Protein AF-A0A8K0GH32-F1 (afdb_monomer_lite)

Organism: Ignelater luminosus (NCBI:txid2038154)

Sequence (516 aa):
MEFSNKLLMSLKQDIKVLNSVIKEILEKLTCVEFNSWLYPTKTCKESLEVNLLENKPKETRYLDYLELIVDRLYLIINLVSDYMGKFPNIPKQEEHRNIVRPNNLSLGATTSLFWKRVMHLNESLTLNQELSQKKNLQEDIYNITQCGCMNRLTTAIVKDLNNFINLLKDAEDKSKEDDLKIESLNAKYSDSLEIIKNAKSSLKKMQKRSASVKFKNKNLLKSIKNQIEINKENELNLVKERSKIVILEKSIQENVTTVALLSTDNEKLHEDITETLRENVNISSERDLWKSRFSEIYLENRNLNSKIEEMNIEMQSLRTVGATCKELADKLEQYNVEVLQRSKNYENNLKNLTVDRHMRDGNGTPLAECIRKALHVLFAMGKGTRQGSIMFLILDNINSIMQETGVNNCKNYMKISDYGDFFPLSSIEETIYMLLVYVVPHQLDTINLITKAQADSKFLKNEDKDTFQITGDPVADMRRQVEINKLDIERLEKNNVDLMKTIHRVQEQRFIKKFL

Structure (mmCIF, N/CA/C/O backbone):
data_AF-A0A8K0GH32-F1
#
_entry.id   AF-A0A8K0GH32-F1
#
loop_
_atom_site.group_PDB
_atom_site.id
_atom_site.type_symbol
_atom_site.label_atom_id
_atom_site.label_alt_id
_atom_site.label_comp_id
_atom_site.label_asym_id
_atom_site.label_entity_id
_atom_site.label_seq_id
_atom_site.pdbx_PDB_ins_code
_atom_site.Cartn_x
_atom_site.Cartn_y
_atom_site.Cartn_z
_atom_site.occupancy
_atom_site.B_iso_or_equiv
_atom_site.auth_seq_id
_atom_site.auth_comp_id
_atom_site.auth_asym_id
_atom_site.auth_atom_id
_atom_site.pdbx_PDB_model_num
ATOM 1 N N . MET A 1 1 ? -19.772 35.163 22.439 1.00 56.66 1 MET A N 1
ATOM 2 C CA . MET A 1 1 ? -19.028 34.556 23.573 1.00 56.66 1 MET A CA 1
ATOM 3 C C . MET A 1 1 ? -19.493 35.045 24.945 1.00 56.66 1 MET A C 1
ATOM 5 O O . MET A 1 1 ? -19.588 34.225 25.848 1.00 56.66 1 MET A O 1
ATOM 9 N N . GLU A 1 2 ? -19.824 36.326 25.132 1.00 60.94 2 GLU A N 1
ATOM 10 C CA . GLU A 1 2 ? -20.184 36.873 26.456 1.00 60.94 2 GLU A CA 1
ATOM 11 C C . GLU A 1 2 ? -21.462 36.264 27.077 1.00 60.94 2 GLU A C 1
ATOM 13 O O . GLU A 1 2 ? -21.495 35.965 28.270 1.00 60.94 2 GLU A O 1
ATOM 18 N N . PHE A 1 3 ? -22.485 35.984 26.260 1.00 65.69 3 PHE A N 1
ATOM 19 C CA . PHE A 1 3 ? -23.737 35.353 26.705 1.00 65.69 3 PHE A CA 1
ATOM 20 C C . PHE A 1 3 ? -23.529 33.935 27.270 1.00 65.69 3 PHE A C 1
ATOM 22 O O . PHE A 1 3 ? -24.067 33.593 28.322 1.00 65.69 3 PHE A O 1
ATOM 29 N N . SER A 1 4 ? -22.672 33.134 26.624 1.00 71.88 4 SER A N 1
ATOM 30 C CA . SER A 1 4 ? -22.350 31.769 27.064 1.00 71.88 4 SER A CA 1
ATOM 31 C C . SER A 1 4 ? -21.665 31.747 28.434 1.00 71.88 4 SER A C 1
ATOM 33 O O . SER A 1 4 ? -21.914 30.837 29.220 1.00 71.88 4 SER A O 1
ATOM 35 N N . ASN A 1 5 ? -20.845 32.754 28.752 1.00 79.56 5 ASN A N 1
ATOM 36 C CA . ASN A 1 5 ? -20.189 32.849 30.056 1.00 79.56 5 ASN A CA 1
ATOM 37 C C . ASN A 1 5 ? -21.172 33.246 31.170 1.00 79.56 5 ASN A C 1
ATOM 39 O O . ASN A 1 5 ? -21.120 32.658 32.248 1.00 79.56 5 ASN A O 1
ATOM 43 N N . LYS A 1 6 ? -22.091 34.192 30.916 1.00 84.00 6 LYS A N 1
ATOM 44 C CA . LYS A 1 6 ? -23.123 34.597 31.894 1.00 84.00 6 LYS A CA 1
ATOM 45 C C . LYS A 1 6 ? -24.044 33.427 32.250 1.00 84.00 6 LYS A C 1
ATOM 47 O O . LYS A 1 6 ? -24.311 33.187 33.425 1.00 84.00 6 LYS A O 1
ATOM 52 N N . LEU A 1 7 ? -24.452 32.650 31.246 1.00 84.44 7 LEU A N 1
ATOM 53 C CA . LEU A 1 7 ? -25.277 31.461 31.440 1.00 84.44 7 LEU A CA 1
ATOM 54 C C . LEU A 1 7 ? -24.554 30.374 32.254 1.00 84.44 7 LEU A C 1
ATOM 56 O O . LEU A 1 7 ? -25.115 29.863 33.219 1.00 84.44 7 LEU A O 1
ATOM 60 N N . LEU A 1 8 ? -23.292 30.067 31.932 1.00 86.69 8 LEU A N 1
ATOM 61 C CA . LEU A 1 8 ? -22.490 29.098 32.693 1.00 86.69 8 LEU A CA 1
ATOM 62 C C . LEU A 1 8 ? -22.298 29.516 34.158 1.00 86.69 8 LEU A C 1
ATOM 64 O O . LEU A 1 8 ? -22.371 28.673 35.051 1.00 86.69 8 LEU A O 1
ATOM 68 N N . MET A 1 9 ? -22.083 30.809 34.420 1.00 85.56 9 MET A N 1
ATOM 69 C CA . MET A 1 9 ? -21.999 31.331 35.787 1.00 85.56 9 MET A CA 1
ATOM 70 C C . MET A 1 9 ? -23.328 31.187 36.537 1.00 85.56 9 MET A C 1
ATOM 72 O O . MET A 1 9 ? -23.321 30.786 37.700 1.00 85.56 9 MET A O 1
ATOM 76 N N . SER A 1 10 ? -24.458 31.435 35.866 1.00 88.69 10 SER A N 1
ATOM 77 C CA . SER A 1 10 ? -25.790 31.213 36.440 1.00 88.69 10 SER A CA 1
ATOM 78 C C . SER A 1 10 ? -26.012 29.745 36.812 1.00 88.69 10 SER A C 1
ATOM 80 O O . SER A 1 10 ? -26.454 29.462 37.922 1.00 88.69 10 SER A O 1
ATOM 82 N N . LEU A 1 11 ? -25.654 28.799 35.935 1.00 90.94 11 LEU A N 1
ATOM 83 C CA . LEU A 1 11 ? -25.811 27.367 36.220 1.00 90.94 11 LEU A CA 1
ATOM 84 C C . LEU A 1 11 ? -24.912 26.899 37.371 1.00 90.94 11 LEU A C 1
ATOM 86 O O . LEU A 1 11 ? -25.359 26.152 38.239 1.00 90.94 11 LEU A O 1
ATOM 90 N N . LYS A 1 12 ? -23.657 27.366 37.420 1.00 90.25 12 LYS A N 1
ATOM 91 C CA . LYS A 1 12 ? -22.745 27.088 38.544 1.00 90.25 12 LYS A CA 1
ATOM 92 C C . LYS A 1 12 ? -23.326 27.571 39.872 1.00 90.25 12 LYS A C 1
ATOM 94 O O . LYS A 1 12 ? -23.246 26.858 40.873 1.00 90.25 12 LYS A O 1
ATOM 99 N N . GLN A 1 13 ? -23.906 28.770 39.874 1.00 91.88 13 GLN A N 1
ATOM 100 C CA . GLN A 1 13 ? -24.551 29.325 41.055 1.00 91.88 13 GLN A CA 1
ATOM 101 C C . GLN A 1 13 ? -25.768 28.489 41.467 1.00 91.88 13 GLN A C 1
ATOM 103 O O . GLN A 1 13 ? -25.901 28.169 42.647 1.00 91.88 13 GLN A O 1
ATOM 108 N N . ASP A 1 14 ? -26.607 28.074 40.515 1.00 93.38 14 ASP A N 1
ATOM 109 C CA . ASP A 1 14 ? -27.759 27.214 40.798 1.00 93.38 14 ASP A CA 1
ATOM 110 C C . ASP A 1 14 ? -27.329 25.869 41.394 1.00 93.38 14 ASP A C 1
ATOM 112 O O . ASP A 1 14 ? -27.867 25.467 42.421 1.00 93.38 14 ASP A O 1
ATOM 116 N N . ILE A 1 15 ? -26.294 25.219 40.856 1.00 93.88 15 ILE A N 1
ATOM 117 C CA . ILE A 1 15 ? -25.760 23.963 41.415 1.00 93.88 15 ILE A CA 1
ATOM 118 C C . ILE A 1 15 ? -25.255 24.151 42.844 1.00 93.88 15 ILE A C 1
ATOM 120 O O . ILE A 1 15 ? -25.510 23.305 43.700 1.00 93.88 15 ILE A O 1
ATOM 124 N N . LYS A 1 16 ? -24.567 25.262 43.134 1.00 92.81 16 LYS A N 1
ATOM 125 C CA . LYS A 1 16 ? -24.100 25.567 44.493 1.00 92.81 16 LYS A CA 1
ATOM 126 C C . LYS A 1 16 ? -25.272 25.677 45.471 1.00 92.81 16 LYS A C 1
ATOM 128 O O . LYS A 1 16 ? -25.193 25.134 46.572 1.00 92.81 16 LYS A O 1
ATOM 133 N N . VAL A 1 17 ? -26.354 26.344 45.064 1.00 93.94 17 VAL A N 1
ATOM 134 C CA . VAL A 1 17 ? -27.565 26.481 45.886 1.00 93.94 17 VAL A CA 1
ATOM 135 C C . VAL A 1 17 ? -28.270 25.134 46.054 1.00 93.94 17 VAL A C 1
ATOM 137 O O . VAL A 1 17 ? -28.600 24.771 47.179 1.00 93.94 17 VAL A O 1
ATOM 140 N N . LEU A 1 18 ? -28.437 24.358 44.980 1.00 95.06 18 LEU A N 1
ATOM 141 C CA . LEU A 1 18 ? -29.042 23.022 45.036 1.00 95.06 18 LEU A CA 1
ATOM 142 C C . LEU A 1 18 ? -28.259 22.089 45.970 1.00 95.06 18 LEU A C 1
ATOM 144 O O . LEU A 1 18 ? -28.851 21.426 46.816 1.00 95.06 18 LEU A O 1
ATOM 148 N N . ASN A 1 19 ? -26.926 22.093 45.889 1.00 94.12 19 ASN A N 1
ATOM 149 C CA . ASN A 1 19 ? -26.075 21.315 46.789 1.00 94.12 19 ASN A CA 1
ATOM 150 C C . ASN A 1 19 ? -26.224 21.757 48.260 1.00 94.12 19 ASN A C 1
ATOM 152 O O . ASN A 1 19 ? -26.166 20.906 49.144 1.00 94.12 19 ASN A O 1
ATOM 156 N N . SER A 1 20 ? -26.417 23.055 48.534 1.00 94.38 20 SER A N 1
ATOM 157 C CA . SER A 1 20 ? -26.701 23.558 49.892 1.00 94.38 20 SER A CA 1
ATOM 158 C C . SER A 1 20 ? -28.029 23.018 50.416 1.00 94.38 20 SER A C 1
ATOM 160 O O . SER A 1 20 ? -28.076 22.483 51.517 1.00 94.38 20 SER A O 1
ATOM 162 N N . VAL A 1 21 ? -29.083 23.079 49.596 1.00 94.88 21 VAL A N 1
ATOM 163 C CA . VAL A 1 21 ? -30.410 22.557 49.952 1.00 94.88 21 VAL A CA 1
ATOM 164 C C . VAL A 1 21 ? -30.347 21.055 50.237 1.00 94.88 21 VAL A C 1
ATOM 166 O O . VAL A 1 21 ? -30.876 20.604 51.244 1.00 94.88 21 VAL A O 1
ATOM 169 N N . ILE A 1 22 ? -29.644 20.273 49.410 1.00 94.12 22 ILE A N 1
ATOM 170 C CA . ILE A 1 22 ? -29.469 18.829 49.646 1.00 94.12 22 ILE A CA 1
ATOM 171 C C . ILE A 1 22 ? -28.790 18.565 50.992 1.00 94.12 22 ILE A C 1
ATOM 173 O O . ILE A 1 22 ? -29.235 17.687 51.729 1.00 94.12 22 ILE A O 1
ATOM 177 N N . LYS A 1 23 ? -27.738 19.322 51.335 1.00 92.62 23 LYS A N 1
ATOM 178 C CA . LYS A 1 23 ? -27.059 19.193 52.634 1.00 92.62 23 LYS A CA 1
ATOM 179 C C . LYS A 1 23 ? -28.010 19.479 53.794 1.00 92.62 23 LYS A C 1
ATOM 181 O O . LYS A 1 23 ? -28.087 18.663 54.705 1.00 92.62 23 LYS A O 1
ATOM 186 N N . GLU A 1 24 ? -28.777 20.563 53.712 1.00 93.62 24 GLU A N 1
ATOM 187 C CA . GLU A 1 24 ? -29.775 20.916 54.729 1.00 93.62 24 GLU A CA 1
ATOM 188 C C . GLU A 1 24 ? -30.833 19.813 54.906 1.00 93.62 24 GLU A C 1
ATOM 190 O O . GLU A 1 24 ? -31.186 19.480 56.036 1.00 93.62 24 GLU A O 1
ATOM 195 N N . ILE A 1 25 ? -31.320 19.203 53.816 1.00 92.94 25 ILE A N 1
ATOM 196 C CA . ILE A 1 25 ? -32.289 18.099 53.913 1.00 92.94 25 ILE A CA 1
ATOM 197 C C . ILE A 1 25 ? -31.644 16.861 54.553 1.00 92.94 25 ILE A C 1
ATOM 199 O O . ILE A 1 25 ? -32.228 16.246 55.446 1.00 92.94 25 ILE A O 1
ATOM 203 N N . LEU A 1 26 ? -30.425 16.505 54.135 1.00 90.75 26 LEU A N 1
ATOM 204 C CA . LEU A 1 26 ? -29.689 15.357 54.673 1.00 90.75 26 LEU A CA 1
ATOM 205 C C . LEU A 1 26 ? -29.355 15.511 56.163 1.00 90.75 26 LEU A C 1
ATOM 207 O O . LEU A 1 26 ? -29.334 14.517 56.879 1.00 90.75 26 LEU A O 1
ATOM 211 N N . GLU A 1 27 ? -29.131 16.730 56.657 1.00 90.62 27 GLU A N 1
ATOM 212 C CA . GLU A 1 27 ? -28.963 16.994 58.095 1.00 90.62 27 GLU A CA 1
ATOM 213 C C . GLU A 1 27 ? -30.232 16.676 58.901 1.00 90.62 27 GLU A C 1
ATOM 215 O O . GLU A 1 27 ? -30.149 16.295 60.068 1.00 90.62 27 GLU A O 1
ATOM 220 N N . LYS A 1 28 ? -31.415 16.787 58.282 1.00 89.88 28 LYS A N 1
ATOM 221 C CA . LYS A 1 28 ? -32.708 16.444 58.900 1.00 89.88 28 LYS A CA 1
ATOM 222 C C . LYS A 1 28 ? -33.105 14.975 58.703 1.00 89.88 28 LYS A C 1
ATOM 224 O O . LYS A 1 28 ? -33.989 14.466 59.400 1.00 89.88 28 LYS A O 1
ATOM 229 N N . LEU A 1 29 ? -32.469 14.281 57.763 1.00 88.31 29 LEU A N 1
ATOM 230 C CA . LEU A 1 29 ? -32.700 12.874 57.454 1.00 88.31 29 LEU A CA 1
ATOM 231 C C . LEU A 1 29 ? -31.532 12.015 57.953 1.00 88.31 29 LEU A C 1
ATOM 233 O O . LEU A 1 29 ? -30.559 11.765 57.246 1.00 88.31 29 LEU A O 1
ATOM 237 N N . THR A 1 30 ? -31.639 11.504 59.179 1.00 71.94 30 THR A N 1
ATOM 238 C CA . THR A 1 30 ? -30.711 10.487 59.683 1.00 71.94 30 THR A CA 1
ATOM 239 C C . THR A 1 30 ? -30.934 9.177 58.918 1.00 71.94 30 THR A C 1
ATOM 241 O O . THR A 1 30 ? -32.001 8.583 59.044 1.00 71.94 30 THR A O 1
ATOM 244 N N . CYS A 1 31 ? -29.930 8.734 58.152 1.00 66.88 31 CYS A N 1
ATOM 245 C CA . CYS A 1 31 ? -29.857 7.421 57.480 1.00 66.88 31 CYS A CA 1
ATOM 246 C C . CYS A 1 31 ? -30.610 7.250 56.146 1.00 66.88 31 CYS A C 1
ATOM 248 O O . CYS A 1 31 ? -31.191 6.193 55.914 1.00 66.88 31 CYS A O 1
ATOM 250 N N . VAL A 1 32 ? -30.559 8.232 55.240 1.00 74.75 32 VAL A N 1
ATOM 251 C CA . VAL A 1 32 ? -31.085 8.052 53.874 1.00 74.75 32 VAL A CA 1
ATOM 252 C C . VAL A 1 32 ? -29.953 7.952 52.850 1.00 74.75 32 VAL A C 1
ATOM 254 O O . VAL A 1 32 ? -29.159 8.882 52.685 1.00 74.75 32 VAL A O 1
ATOM 257 N N . GLU A 1 33 ? -29.886 6.816 52.156 1.00 75.19 33 GLU A N 1
ATOM 258 C CA . GLU A 1 33 ? -28.952 6.559 51.059 1.00 75.19 33 GLU A CA 1
ATOM 259 C C . GLU A 1 33 ? -29.691 6.635 49.720 1.00 75.19 33 GLU A C 1
ATOM 261 O O . GLU A 1 33 ? -30.272 5.661 49.248 1.00 75.19 33 GLU A O 1
ATOM 266 N N . PHE A 1 34 ? -29.666 7.812 49.094 1.00 78.38 34 PHE A N 1
ATOM 267 C CA . PHE A 1 34 ? -30.071 7.956 47.698 1.00 78.38 34 PHE A CA 1
ATOM 268 C C . PHE A 1 34 ? -28.857 7.904 46.779 1.00 78.38 34 PHE A C 1
ATOM 270 O O . PHE A 1 34 ? -27.850 8.575 47.021 1.00 78.38 34 PHE A O 1
ATOM 277 N N . ASN A 1 35 ? -28.990 7.149 45.692 1.00 80.75 35 ASN A N 1
ATOM 278 C CA . ASN A 1 35 ? -28.010 7.132 44.618 1.00 80.75 35 ASN A CA 1
ATOM 279 C C . ASN A 1 35 ? -28.368 8.208 43.590 1.00 80.75 35 ASN A C 1
ATOM 281 O O . ASN A 1 35 ? -29.520 8.333 43.171 1.00 80.75 35 ASN A O 1
ATOM 285 N N . SER A 1 36 ? -27.364 8.977 43.176 1.00 81.06 36 SER A N 1
ATOM 286 C CA . SER A 1 36 ? -27.472 9.875 42.024 1.00 81.06 36 SER A CA 1
ATOM 287 C C . SER A 1 36 ? -27.705 9.041 40.761 1.00 81.06 36 SER A C 1
ATOM 289 O O . SER A 1 36 ? -27.054 8.015 40.577 1.00 81.06 36 SER A O 1
ATOM 291 N N . TRP A 1 37 ? -28.606 9.460 39.869 1.00 85.69 37 TRP A N 1
ATOM 292 C CA . TRP A 1 37 ? -28.798 8.743 38.599 1.00 85.69 37 TRP A CA 1
ATOM 293 C C . TRP A 1 37 ? -27.611 8.975 37.656 1.00 85.69 37 TRP A C 1
ATOM 295 O O . TRP A 1 37 ? -27.238 8.083 36.896 1.00 85.69 37 TRP A O 1
ATOM 305 N N . LEU A 1 38 ? -26.977 10.148 37.762 1.00 87.44 38 LEU A N 1
ATOM 306 C CA . LEU A 1 38 ? -25.768 10.496 37.020 1.00 87.44 38 LEU A CA 1
ATOM 307 C C . LEU A 1 38 ? -24.516 9.792 37.582 1.00 87.44 38 LEU A C 1
ATOM 309 O O . LEU A 1 38 ? -23.601 9.451 36.834 1.00 87.44 38 LEU A O 1
ATOM 313 N N . TYR A 1 39 ? -24.482 9.538 38.894 1.00 86.69 39 TYR A N 1
ATOM 314 C CA . TYR A 1 39 ? -23.400 8.836 39.593 1.00 86.69 39 TYR A CA 1
ATOM 315 C C . TYR A 1 39 ? -23.947 7.686 40.459 1.00 86.69 39 TYR A C 1
ATOM 317 O O . TYR A 1 39 ? -23.899 7.768 41.687 1.00 86.69 39 TYR A O 1
ATOM 325 N N . PRO A 1 40 ? -24.417 6.581 39.848 1.00 83.81 40 PRO A N 1
ATOM 326 C CA . PRO A 1 40 ? -25.148 5.517 40.548 1.00 83.81 40 PRO A CA 1
ATOM 327 C C . PRO A 1 40 ? -24.307 4.746 41.567 1.00 83.81 40 PRO A C 1
ATOM 329 O O . PRO A 1 40 ? -24.851 4.054 42.421 1.00 83.81 40 PRO A O 1
ATOM 332 N N . THR A 1 41 ? -22.981 4.850 41.480 1.00 83.50 41 THR A N 1
ATOM 333 C CA . THR A 1 41 ? -22.043 4.202 42.402 1.00 83.50 41 THR A CA 1
ATOM 334 C C . THR A 1 41 ? -21.629 5.092 43.571 1.00 83.50 41 THR A C 1
ATOM 336 O O . THR A 1 41 ? -20.808 4.656 44.370 1.00 83.50 41 THR A O 1
ATOM 339 N N . LYS A 1 42 ? -22.095 6.346 43.626 1.00 81.44 42 LYS A N 1
ATOM 340 C CA . LYS A 1 42 ? -21.736 7.305 44.674 1.00 81.44 42 LYS A CA 1
ATOM 341 C C . LYS A 1 42 ? -22.922 7.534 45.591 1.00 81.44 42 LYS A C 1
ATOM 343 O O . LYS A 1 42 ? -24.039 7.745 45.115 1.00 81.44 42 LYS A O 1
ATOM 348 N N . THR A 1 43 ? -22.661 7.571 46.893 1.00 81.12 43 THR A N 1
ATOM 349 C CA . THR A 1 43 ? -23.681 7.989 47.861 1.00 81.12 43 THR A CA 1
ATOM 350 C C . THR A 1 43 ? -24.078 9.447 47.613 1.00 81.12 43 THR A C 1
ATOM 352 O O . THR A 1 43 ? -23.303 10.227 47.052 1.00 81.12 43 THR A O 1
ATOM 355 N N . CYS A 1 44 ? -25.274 9.860 48.047 1.00 79.25 44 CYS A N 1
ATOM 356 C CA . CYS A 1 44 ? -25.726 11.249 47.897 1.00 79.25 44 CYS A CA 1
ATOM 357 C C . CYS A 1 44 ? -24.667 12.257 48.392 1.00 79.25 44 CYS A C 1
ATOM 359 O O . CYS A 1 44 ? -24.363 13.219 47.687 1.00 79.25 44 CYS A O 1
ATOM 361 N N . LYS A 1 45 ? -24.007 11.981 49.529 1.00 83.12 45 LYS A N 1
ATOM 362 C CA . LYS A 1 45 ? -22.920 12.816 50.073 1.00 83.12 45 LYS A CA 1
ATOM 363 C C . LYS A 1 45 ? -21.697 12.875 49.150 1.00 83.12 45 LYS A C 1
ATOM 365 O O . LYS A 1 45 ? -21.250 13.969 48.823 1.00 83.12 45 LYS A O 1
ATOM 370 N N . GLU A 1 46 ? -21.214 11.732 48.666 1.00 82.88 46 GLU A N 1
ATOM 371 C CA . GLU A 1 46 ? -20.094 11.659 47.711 1.00 82.88 46 GLU A CA 1
ATOM 372 C C . GLU A 1 46 ? -20.423 12.324 46.369 1.00 82.88 46 GLU A C 1
ATOM 374 O O . GLU A 1 46 ? -19.550 12.876 45.696 1.00 82.88 46 GLU A O 1
ATOM 379 N N . SER A 1 47 ? -21.693 12.281 45.956 1.00 82.81 47 SER A N 1
ATOM 380 C CA . SER A 1 47 ? -22.139 12.892 44.707 1.00 82.81 47 SER A CA 1
ATOM 381 C C . SER A 1 47 ? -22.002 14.418 44.750 1.00 82.81 47 SER A C 1
ATOM 383 O O . SER A 1 47 ? -21.651 15.012 43.730 1.00 82.81 47 SER A O 1
ATOM 385 N N . LEU A 1 48 ? -22.198 15.052 45.916 1.00 84.12 48 LEU A N 1
ATOM 386 C CA . LEU A 1 48 ? -22.086 16.506 46.112 1.00 84.12 48 LEU A CA 1
ATOM 387 C C . LEU A 1 48 ? -20.649 17.025 45.967 1.00 84.12 48 LEU A C 1
ATOM 389 O O . LEU A 1 48 ? -20.462 18.203 45.667 1.00 84.12 48 LEU A O 1
ATOM 393 N N . GLU A 1 49 ? -19.653 16.158 46.152 1.00 80.38 49 GLU A N 1
ATOM 394 C CA . GLU A 1 49 ? -18.222 16.481 46.057 1.00 80.38 49 GLU A CA 1
ATOM 395 C C . GLU A 1 49 ? -17.671 16.361 44.628 1.00 80.38 49 GLU A C 1
ATOM 397 O O . GLU A 1 49 ? -16.494 16.625 44.376 1.00 80.38 49 GLU A O 1
ATOM 402 N N . VAL A 1 50 ? -18.506 15.968 43.660 1.00 77.31 50 VAL A N 1
ATOM 403 C CA . VAL A 1 50 ? -18.069 15.817 42.272 1.00 77.31 50 VAL A CA 1
ATOM 404 C C . VAL A 1 50 ? -17.819 17.178 41.632 1.00 77.31 50 VAL A C 1
ATOM 406 O O . VAL A 1 50 ? -18.737 17.863 41.180 1.00 77.31 50 VAL A O 1
ATOM 409 N N . ASN A 1 51 ? -16.541 17.538 41.534 1.00 74.44 51 ASN A N 1
ATOM 410 C CA . ASN A 1 51 ? -16.088 18.636 40.694 1.00 74.44 51 ASN A CA 1
ATOM 411 C C . ASN A 1 51 ? -16.190 18.214 39.223 1.00 74.44 51 ASN A C 1
ATOM 413 O O . ASN A 1 51 ? -15.484 17.308 38.775 1.00 74.44 51 ASN A O 1
ATOM 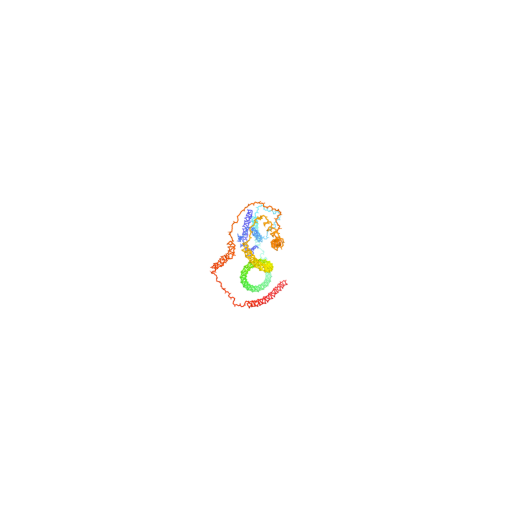417 N N . LEU A 1 52 ? -17.069 18.871 38.460 1.00 72.19 52 LEU A N 1
ATOM 418 C CA . LEU A 1 52 ? -17.095 18.725 37.005 1.00 72.19 52 LEU A CA 1
ATOM 419 C C . LEU A 1 52 ? -15.724 19.146 36.453 1.00 72.19 52 LEU A C 1
ATOM 421 O O . LEU A 1 52 ? -15.282 20.271 36.680 1.00 72.19 52 LEU A O 1
ATOM 425 N N . LEU A 1 53 ? -15.048 18.222 35.764 1.00 63.91 53 LEU A N 1
ATOM 426 C CA . LEU A 1 53 ? -13.686 18.393 35.255 1.00 63.91 53 LEU A CA 1
ATOM 427 C C . LEU A 1 53 ? -13.569 19.674 34.416 1.00 63.91 53 LEU A C 1
ATOM 429 O O . LEU A 1 53 ? -14.120 19.772 33.318 1.00 63.91 53 LEU A O 1
ATOM 433 N N . GLU A 1 54 ? -12.771 20.629 34.896 1.00 64.94 54 GLU A N 1
ATOM 434 C CA . GLU A 1 54 ? -12.511 21.907 34.220 1.00 64.94 54 GLU A CA 1
ATOM 435 C C . GLU A 1 54 ? -11.709 21.761 32.913 1.00 64.94 54 GLU A C 1
ATOM 437 O O . GLU A 1 54 ? -11.434 22.758 32.247 1.00 64.94 54 GLU A O 1
ATOM 442 N N . ASN A 1 55 ? -11.381 20.530 32.509 1.00 64.81 55 ASN A N 1
ATOM 443 C CA . ASN A 1 55 ? -10.542 20.211 31.353 1.00 64.81 55 ASN A CA 1
ATOM 444 C C . ASN A 1 55 ? -11.326 19.964 30.050 1.00 64.81 55 ASN A C 1
ATOM 446 O O . ASN A 1 55 ? -10.714 19.847 28.992 1.00 64.81 55 ASN A O 1
ATOM 450 N N . LYS A 1 56 ? -12.666 19.891 30.080 1.00 75.62 56 LYS A N 1
ATOM 451 C CA . LYS A 1 56 ? -13.475 19.707 28.856 1.00 75.62 56 LYS A CA 1
ATOM 452 C C . LYS A 1 56 ? -13.608 21.006 28.034 1.00 75.62 56 LYS A C 1
ATOM 454 O O . LYS A 1 56 ? -13.580 22.091 28.626 1.00 75.62 56 LYS A O 1
ATOM 459 N N . PRO A 1 57 ? -13.807 20.947 26.703 1.00 75.81 57 PRO A N 1
ATOM 460 C CA . PRO A 1 57 ? -14.076 22.125 25.867 1.00 75.81 57 PRO A CA 1
ATOM 461 C C . PRO A 1 57 ? -15.257 22.951 26.401 1.00 75.81 57 PRO A C 1
ATOM 463 O O . PRO A 1 57 ? -16.231 22.386 26.890 1.00 75.81 57 PRO A O 1
ATOM 466 N N . LYS A 1 58 ? -15.196 24.291 26.328 1.00 69.81 58 LYS A N 1
ATOM 467 C CA . LYS A 1 58 ? -16.237 25.183 26.895 1.00 69.81 58 LYS A CA 1
ATOM 468 C C . LYS A 1 58 ? -17.645 24.890 26.357 1.00 69.81 58 LYS A C 1
ATOM 470 O O . LYS A 1 58 ? -18.610 25.035 27.099 1.00 69.81 58 LYS A O 1
ATOM 475 N N . GLU A 1 59 ? -17.738 24.451 25.106 1.00 70.00 59 GLU A N 1
ATOM 476 C CA . GLU A 1 59 ? -18.991 24.187 24.388 1.00 70.00 59 GLU A CA 1
ATOM 477 C C . GLU A 1 59 ? -19.752 22.973 24.939 1.00 70.00 59 GLU A C 1
ATOM 479 O O . GLU A 1 59 ? -20.977 22.997 25.000 1.00 70.00 59 GLU A O 1
ATOM 484 N N . THR A 1 60 ? -19.051 21.953 25.446 1.00 73.94 60 THR A N 1
ATOM 485 C CA . THR A 1 60 ? -19.688 20.757 26.024 1.00 73.94 60 THR A CA 1
ATOM 486 C C . THR A 1 60 ? -20.028 20.916 27.508 1.00 73.94 60 THR A C 1
ATOM 488 O O . THR A 1 60 ? -20.785 20.121 28.053 1.00 73.94 60 THR A O 1
ATOM 491 N N . ARG A 1 61 ? -19.500 21.950 28.183 1.00 80.31 61 ARG A N 1
ATOM 492 C CA . ARG A 1 61 ? -19.706 22.147 29.633 1.00 80.31 61 ARG A CA 1
ATOM 493 C C . ARG A 1 61 ? -21.145 22.502 29.991 1.00 80.31 61 ARG A C 1
ATOM 495 O O . ARG A 1 61 ? -21.585 22.179 31.085 1.00 80.31 61 ARG A O 1
ATOM 502 N N . TYR A 1 62 ? -21.865 23.192 29.107 1.00 85.56 62 TYR A N 1
ATOM 503 C CA . TYR A 1 62 ? -23.239 23.617 29.385 1.00 85.56 62 TYR A CA 1
ATOM 504 C C . TYR A 1 62 ? -24.180 22.421 29.579 1.00 85.56 62 TYR A C 1
ATOM 506 O O . TYR A 1 62 ? -24.955 22.410 30.534 1.00 85.56 62 TYR A O 1
ATOM 514 N N . LEU A 1 63 ? -24.058 21.405 28.717 1.00 88.38 63 LEU A N 1
ATOM 515 C CA . LEU A 1 63 ? -24.835 20.170 28.814 1.00 88.38 63 LEU A CA 1
ATOM 516 C C . LEU A 1 63 ? -24.539 19.441 30.133 1.00 88.38 63 LEU A C 1
ATOM 518 O O . LEU A 1 63 ? -25.467 19.139 30.874 1.00 88.38 63 LEU A O 1
ATOM 522 N N . ASP A 1 64 ? -23.254 19.283 30.476 1.00 88.75 64 ASP A N 1
ATOM 523 C CA . ASP A 1 64 ? -22.823 18.646 31.729 1.00 88.75 64 ASP A CA 1
ATOM 524 C C . ASP A 1 64 ? -23.420 19.355 32.970 1.00 88.75 64 ASP A C 1
ATOM 526 O O . ASP A 1 64 ? -23.832 18.710 33.935 1.00 88.75 64 ASP A O 1
ATOM 530 N N . TYR A 1 65 ? -23.489 20.695 32.964 1.00 90.75 65 TYR A N 1
ATOM 531 C CA . TYR A 1 65 ? -24.103 21.460 34.056 1.00 90.75 65 TYR A CA 1
ATOM 532 C C . TYR A 1 65 ? -25.627 21.293 34.116 1.00 90.75 65 TYR A C 1
ATOM 534 O O . TYR A 1 65 ? -26.177 21.221 35.215 1.00 90.75 65 TYR A O 1
ATOM 542 N N . LEU A 1 66 ? -26.316 21.230 32.973 1.00 91.69 66 LEU A N 1
ATOM 543 C CA . LEU A 1 66 ? -27.759 20.977 32.938 1.00 91.69 66 LEU A CA 1
ATOM 544 C C . LEU A 1 66 ? -28.105 19.573 33.437 1.00 91.69 66 LEU A C 1
ATOM 546 O O . LEU A 1 66 ? -29.008 19.430 34.259 1.00 91.69 66 LEU A O 1
ATOM 550 N N . GLU A 1 67 ? -27.377 18.554 32.984 1.00 92.25 67 GLU A N 1
ATOM 551 C CA . GLU A 1 67 ? -27.552 17.173 33.446 1.00 92.25 67 GLU A CA 1
ATOM 552 C C . GLU A 1 67 ? -27.345 17.073 34.958 1.00 92.25 67 GLU A C 1
ATOM 554 O O . GLU A 1 67 ? -28.157 16.472 35.665 1.00 92.25 67 GLU A O 1
ATOM 559 N N . LEU A 1 68 ? -26.311 17.746 35.476 1.00 92.12 68 LEU A N 1
ATOM 560 C CA . LEU A 1 68 ? -26.064 17.804 36.911 1.00 92.12 68 LEU A CA 1
ATOM 561 C C . LEU A 1 68 ? -27.200 18.507 37.665 1.00 92.12 68 LEU A C 1
ATOM 563 O O . LEU A 1 68 ? -27.603 18.043 38.726 1.00 92.12 68 LEU A O 1
ATOM 567 N N . ILE A 1 69 ? -27.750 19.601 37.136 1.00 93.81 69 ILE A N 1
ATOM 568 C CA . ILE A 1 69 ? -28.905 20.284 37.738 1.00 93.81 69 ILE A CA 1
ATOM 569 C C . ILE A 1 69 ? -30.121 19.358 37.811 1.00 93.81 69 ILE A C 1
ATOM 571 O O . ILE A 1 69 ? -30.771 19.303 38.855 1.00 93.81 69 ILE A O 1
ATOM 575 N N . VAL A 1 70 ? -30.420 18.623 36.737 1.00 94.44 70 VAL A N 1
ATOM 576 C CA . VAL A 1 70 ? -31.536 17.666 36.705 1.00 94.44 70 VAL A CA 1
ATOM 577 C C . VAL A 1 70 ? -31.330 16.565 37.744 1.00 94.44 70 VAL A C 1
ATOM 579 O O . VAL A 1 70 ? -32.251 16.259 38.499 1.00 94.44 70 VAL A O 1
ATOM 582 N N . ASP A 1 71 ? -30.112 16.028 37.851 1.00 92.62 71 ASP A N 1
ATOM 583 C CA . ASP A 1 71 ? -29.743 15.076 38.904 1.00 92.62 71 ASP A CA 1
ATOM 584 C C . ASP A 1 71 ? -29.969 15.632 40.314 1.00 92.62 71 ASP A C 1
ATOM 586 O O . ASP A 1 71 ? -30.599 14.973 41.143 1.00 92.62 71 ASP A O 1
ATOM 590 N N . ARG A 1 72 ? -29.544 16.871 40.584 1.00 93.19 72 ARG A N 1
ATOM 591 C CA . ARG A 1 72 ? -29.754 17.499 41.896 1.00 93.19 72 ARG A CA 1
ATOM 592 C C . ARG A 1 72 ? -31.219 17.760 42.206 1.00 93.19 72 ARG A C 1
ATOM 594 O O . ARG A 1 72 ? -31.633 17.537 43.339 1.00 93.19 72 ARG A O 1
ATOM 601 N N . LEU A 1 73 ? -32.010 18.201 41.231 1.00 94.31 73 LEU A N 1
ATOM 602 C CA . LEU A 1 73 ? -33.451 18.372 41.417 1.00 94.31 73 LEU A CA 1
ATOM 603 C C . LEU A 1 73 ? -34.136 17.043 41.738 1.00 94.31 73 LEU A C 1
ATOM 605 O O . LEU A 1 73 ? -34.949 16.989 42.657 1.00 94.31 73 LEU A O 1
ATOM 609 N N . TYR A 1 74 ? -33.781 15.976 41.020 1.00 92.62 74 TYR A N 1
ATOM 610 C CA . TYR A 1 74 ? -34.312 14.639 41.271 1.00 92.62 74 TYR A CA 1
ATOM 611 C C . TYR A 1 74 ? -33.994 14.163 42.695 1.00 92.62 74 TYR A C 1
ATOM 613 O O . TYR A 1 74 ? -34.884 13.704 43.412 1.00 92.62 74 TYR A O 1
ATOM 621 N N . LEU A 1 75 ? -32.748 14.353 43.144 1.00 91.00 75 LEU A N 1
ATOM 622 C CA . LEU A 1 75 ? -32.348 14.055 44.521 1.00 91.00 75 LEU A CA 1
ATOM 623 C C . LEU A 1 75 ? -33.144 14.874 45.544 1.00 91.00 75 LEU A C 1
ATOM 625 O O . LEU A 1 75 ? -33.624 14.309 46.521 1.00 91.00 75 LEU A O 1
ATOM 629 N N . ILE A 1 76 ? -33.324 16.179 45.318 1.00 94.31 76 ILE A N 1
ATOM 630 C CA . ILE A 1 76 ? -34.098 17.050 46.216 1.00 94.31 76 ILE A CA 1
ATOM 631 C C . ILE A 1 76 ? -35.550 16.587 46.318 1.00 94.31 76 ILE A C 1
ATOM 633 O O . ILE A 1 76 ? -36.076 16.525 47.422 1.00 94.31 76 ILE A O 1
ATOM 637 N N . ILE A 1 77 ? -36.193 16.236 45.202 1.00 93.62 77 ILE A N 1
ATOM 638 C CA . ILE A 1 77 ? -37.588 15.771 45.201 1.00 93.62 77 ILE A CA 1
ATOM 639 C C . ILE A 1 77 ? -37.732 14.489 46.029 1.00 93.62 77 ILE A C 1
ATOM 641 O O . ILE A 1 77 ? -38.621 14.413 46.875 1.00 93.62 77 ILE A O 1
ATOM 645 N N . ASN A 1 78 ? -36.836 13.516 45.844 1.00 91.38 78 ASN A N 1
ATOM 646 C CA . ASN A 1 78 ? -36.873 12.263 46.602 1.00 91.38 78 ASN A CA 1
ATOM 647 C C . ASN A 1 78 ? -36.598 12.483 48.094 1.00 91.38 78 ASN A C 1
ATOM 649 O O . ASN A 1 78 ? -37.328 11.975 48.939 1.00 91.38 78 ASN A O 1
ATOM 653 N N . LEU A 1 79 ? -35.599 13.305 48.423 1.00 92.25 79 LEU A N 1
ATOM 654 C CA . LEU A 1 79 ? -35.282 13.661 49.805 1.00 92.25 79 LEU A CA 1
ATOM 655 C C . LEU A 1 79 ? -36.443 14.400 50.488 1.00 92.25 79 LEU A C 1
ATOM 657 O O . LEU A 1 79 ? -36.760 14.122 51.640 1.00 92.25 79 LEU A O 1
ATOM 661 N N . VAL A 1 80 ? -37.106 15.319 49.782 1.00 92.88 80 VAL A N 1
ATOM 662 C CA . VAL A 1 80 ? -38.300 16.012 50.286 1.00 92.88 80 VAL A CA 1
ATOM 663 C C . VAL A 1 80 ? -39.453 15.031 50.481 1.00 92.88 80 VAL A C 1
ATOM 665 O O . VAL A 1 80 ? -40.138 15.114 51.494 1.00 92.88 80 VAL A O 1
ATOM 668 N N . SER A 1 81 ? -39.659 14.094 49.553 1.00 90.25 81 SER A N 1
ATOM 669 C CA . SER A 1 81 ? -40.690 13.059 49.676 1.00 90.25 81 SER A CA 1
ATOM 670 C C . SER A 1 81 ? -40.479 12.203 50.929 1.00 90.25 81 SER A C 1
ATOM 672 O O . SER A 1 81 ? -41.405 12.046 51.722 1.00 90.25 81 SER A O 1
ATOM 674 N N . ASP A 1 82 ? -39.256 11.722 51.162 1.00 89.69 82 ASP A N 1
ATOM 675 C CA . ASP A 1 82 ? -38.903 10.950 52.361 1.00 89.69 82 ASP A CA 1
ATOM 676 C C . ASP A 1 82 ? -39.048 11.771 53.644 1.00 89.69 82 ASP A C 1
ATOM 678 O O . ASP A 1 82 ? -39.543 11.281 54.662 1.00 89.69 82 ASP A O 1
ATOM 682 N N . TYR A 1 83 ? -38.642 13.042 53.601 1.00 90.31 83 TYR A N 1
ATOM 683 C CA . TYR A 1 83 ? -38.820 13.967 54.714 1.00 90.31 83 TYR A CA 1
ATOM 684 C C . TYR A 1 83 ? -40.297 14.159 55.064 1.00 90.31 83 TYR A C 1
ATOM 686 O O . TYR A 1 83 ? -40.665 14.065 56.234 1.00 90.31 83 TYR A O 1
ATOM 694 N N . MET A 1 84 ? -41.148 14.361 54.059 1.00 86.88 84 MET A N 1
ATOM 695 C CA . MET A 1 84 ? -42.591 14.533 54.235 1.00 86.88 84 MET A CA 1
ATOM 696 C C . MET A 1 84 ? -43.295 13.233 54.641 1.00 86.88 84 MET A C 1
ATOM 698 O O . MET A 1 84 ? -44.277 13.285 55.377 1.00 86.88 84 MET A O 1
ATOM 702 N N . GLY A 1 85 ? -42.770 12.066 54.251 1.00 84.38 85 GLY A N 1
ATOM 703 C CA . GLY A 1 85 ? -43.280 10.755 54.664 1.00 84.38 85 GLY A CA 1
ATOM 704 C C . GLY A 1 85 ? -43.268 10.524 56.181 1.00 84.38 85 GLY A C 1
ATOM 705 O O . GLY A 1 85 ? -44.060 9.731 56.686 1.00 84.38 85 GLY A O 1
ATOM 706 N N . LYS A 1 86 ? -42.441 11.264 56.934 1.00 82.31 86 LYS A N 1
ATOM 707 C CA . LYS A 1 86 ? -42.450 11.252 58.409 1.00 82.31 86 LYS A CA 1
ATOM 708 C C . LYS A 1 86 ? -43.703 11.897 59.019 1.00 82.31 86 LYS A C 1
ATOM 710 O O . LYS A 1 86 ? -43.942 11.732 60.213 1.00 82.31 86 LYS A O 1
ATOM 715 N N . PHE A 1 87 ? -44.510 12.598 58.221 1.00 80.19 87 PHE A N 1
ATOM 716 C CA . PHE A 1 87 ? -45.682 13.352 58.667 1.00 80.19 87 PHE A CA 1
ATOM 717 C C . PHE A 1 87 ? -46.943 12.893 57.912 1.00 80.19 87 PHE A C 1
ATOM 719 O O . PHE A 1 87 ? -47.463 13.619 57.069 1.00 80.19 87 PHE A O 1
ATOM 726 N N . PRO A 1 88 ? -47.481 11.693 58.205 1.00 67.38 88 PRO A N 1
ATOM 727 C CA . PRO A 1 88 ? -48.607 11.116 57.457 1.00 67.38 88 PRO A CA 1
ATOM 728 C C . PRO A 1 88 ? -49.930 11.888 57.613 1.00 67.38 88 PRO A C 1
ATOM 730 O O . PRO A 1 88 ? -50.851 11.697 56.825 1.00 67.38 88 PRO A O 1
ATOM 733 N N . ASN A 1 89 ? -50.023 12.783 58.602 1.00 68.75 89 ASN A N 1
ATOM 734 C CA . ASN A 1 89 ? -51.244 13.506 58.965 1.00 68.75 89 ASN A CA 1
ATOM 735 C C . ASN A 1 89 ? -51.261 14.952 58.450 1.00 68.75 89 ASN A C 1
ATOM 737 O O . ASN A 1 89 ? -51.722 15.852 59.151 1.00 68.75 89 ASN A O 1
ATOM 741 N N . ILE A 1 90 ? -50.743 15.202 57.246 1.00 65.69 90 ILE A N 1
ATOM 742 C CA . ILE A 1 90 ? -50.880 16.523 56.624 1.00 65.69 90 ILE A CA 1
ATOM 743 C C . ILE A 1 90 ? -52.363 16.707 56.266 1.00 65.69 90 ILE A C 1
ATOM 745 O O . ILE A 1 90 ? -52.897 15.922 55.475 1.00 65.69 90 ILE A O 1
ATOM 749 N N . PRO A 1 91 ? -53.062 17.703 56.841 1.00 64.12 91 PRO A N 1
ATOM 750 C CA . PRO A 1 91 ? -54.442 17.974 56.468 1.00 64.12 91 PRO A CA 1
ATOM 751 C C . PRO A 1 91 ? -54.497 18.257 54.966 1.00 64.12 91 PRO A C 1
ATOM 753 O O . PRO A 1 91 ? -53.645 18.975 54.442 1.00 64.12 91 PRO A O 1
ATOM 756 N N . LYS A 1 92 ? -55.482 17.673 54.268 1.00 60.91 92 LYS A N 1
ATOM 757 C CA . LYS A 1 92 ? -55.706 17.923 52.838 1.00 60.91 92 LYS A CA 1
ATOM 758 C C . LYS A 1 92 ? -55.854 19.432 52.633 1.00 60.91 92 LYS A C 1
ATOM 760 O O . LYS A 1 92 ? -56.895 19.990 52.966 1.00 60.91 92 LYS A O 1
ATOM 765 N N . GLN A 1 93 ? -54.803 20.088 52.145 1.00 57.44 93 GLN A N 1
ATOM 766 C CA . GLN A 1 93 ? -54.881 21.492 51.767 1.00 57.44 93 GLN A CA 1
ATOM 767 C C . GLN A 1 93 ? -55.778 21.623 50.537 1.00 57.44 93 GLN A C 1
ATOM 769 O O . GLN A 1 93 ? -55.802 20.743 49.673 1.00 57.44 93 GLN A O 1
ATOM 774 N N . GLU A 1 94 ? -56.531 22.717 50.484 1.00 57.97 94 GLU A N 1
ATOM 775 C CA . GLU A 1 94 ? -57.350 23.070 49.330 1.00 57.97 94 GLU A CA 1
ATOM 776 C C . GLU A 1 94 ? -56.473 23.161 48.072 1.00 57.97 94 GLU A C 1
ATOM 778 O O . GLU A 1 94 ? -55.361 23.692 48.107 1.00 57.97 94 GLU A O 1
ATOM 783 N N . GLU A 1 95 ? -56.958 22.622 46.949 1.00 54.88 95 GLU A N 1
ATOM 784 C CA . GLU A 1 95 ? -56.263 22.690 45.663 1.00 54.88 95 GLU A CA 1
ATOM 785 C C . GLU A 1 95 ? -56.043 24.157 45.256 1.00 54.88 95 GLU A C 1
ATOM 787 O O . GLU A 1 95 ? -56.925 24.813 44.697 1.00 54.88 95 GLU A O 1
ATOM 792 N N . HIS A 1 96 ? -54.847 24.694 45.494 1.00 55.91 96 HIS A N 1
ATOM 793 C CA . HIS A 1 96 ? -54.471 26.005 44.978 1.00 55.91 96 HIS A CA 1
ATOM 794 C C . HIS A 1 96 ? -54.249 25.916 43.460 1.00 55.91 96 HIS A C 1
ATOM 796 O O . HIS A 1 96 ? -53.156 25.616 42.986 1.00 55.91 96 HIS A O 1
ATOM 802 N N . ARG A 1 97 ? -55.300 26.195 42.677 1.00 50.72 97 ARG A N 1
ATOM 803 C CA . ARG A 1 97 ? -55.302 26.087 41.201 1.00 50.72 97 ARG A CA 1
ATOM 804 C C . ARG A 1 97 ? -54.446 27.119 40.453 1.00 50.72 97 ARG A C 1
ATOM 806 O O . ARG A 1 97 ? -54.346 27.036 39.236 1.00 50.72 97 ARG A O 1
ATOM 813 N N . ASN A 1 98 ? -53.782 28.044 41.149 1.00 50.34 98 ASN A N 1
ATOM 814 C CA . ASN A 1 98 ? -53.002 29.120 40.532 1.00 50.34 98 ASN A CA 1
ATOM 815 C C . ASN A 1 98 ? -51.561 29.148 41.060 1.00 50.34 98 ASN A C 1
ATOM 817 O O . ASN A 1 98 ? -51.173 30.045 41.808 1.00 50.34 98 ASN A O 1
ATOM 821 N N . ILE A 1 99 ? -50.743 28.171 40.660 1.00 57.75 99 ILE A N 1
ATOM 822 C CA . ILE A 1 99 ? -49.292 28.256 40.863 1.00 57.75 99 ILE A CA 1
ATOM 823 C C . ILE A 1 99 ? -48.724 29.168 39.772 1.00 57.75 99 ILE A C 1
ATOM 825 O O . ILE A 1 99 ? -48.471 28.743 38.646 1.00 57.75 99 ILE A O 1
ATOM 829 N N . VAL A 1 100 ? -48.531 30.444 40.101 1.00 59.34 100 VAL A N 1
ATOM 830 C CA . VAL A 1 100 ? -47.839 31.391 39.217 1.00 59.34 100 VAL A CA 1
ATOM 831 C C . VAL A 1 100 ? -46.335 31.226 39.413 1.00 59.34 100 VAL A C 1
ATOM 833 O O . VAL A 1 100 ? -45.826 31.335 40.531 1.00 59.34 100 VAL A O 1
ATOM 836 N N . ARG A 1 101 ? -45.607 30.962 38.323 1.00 53.97 101 ARG A N 1
ATOM 837 C CA . ARG A 1 101 ? -44.142 30.918 38.344 1.00 53.97 101 ARG A CA 1
ATOM 838 C C . ARG A 1 101 ? -43.610 32.295 38.769 1.00 53.97 101 ARG A C 1
ATOM 840 O O . ARG A 1 101 ? -43.991 33.288 38.153 1.00 53.97 101 ARG A O 1
ATOM 847 N N . PRO A 1 102 ? -42.711 32.387 39.763 1.00 66.31 102 PRO A N 1
ATOM 848 C CA . PRO A 1 102 ? -42.079 33.653 40.100 1.00 66.31 102 PRO A CA 1
ATOM 849 C C . PRO A 1 102 ? -41.305 34.187 38.891 1.00 66.31 102 PRO A C 1
ATOM 851 O O . PRO A 1 102 ? -40.389 33.527 38.391 1.00 66.31 102 PRO A O 1
ATOM 854 N N . ASN A 1 103 ? -41.665 35.377 38.417 1.00 61.53 103 ASN A N 1
ATOM 855 C CA . ASN A 1 103 ? -40.892 36.065 37.392 1.00 61.53 103 ASN A CA 1
ATOM 856 C C . ASN A 1 103 ? -39.561 36.498 38.031 1.00 61.53 103 ASN A C 1
ATOM 858 O O . ASN A 1 103 ? -39.568 37.172 39.058 1.00 61.53 103 ASN A O 1
ATOM 862 N N . ASN A 1 104 ? -38.432 36.111 37.430 1.00 74.50 104 ASN A N 1
ATOM 863 C CA . ASN A 1 104 ? -37.062 36.518 37.800 1.00 74.50 104 ASN A CA 1
ATOM 864 C C . ASN A 1 104 ? -36.350 35.738 38.923 1.00 74.50 104 ASN A C 1
ATOM 866 O O . ASN A 1 104 ? -35.362 36.234 39.462 1.00 74.50 104 ASN A O 1
ATOM 870 N N . LEU A 1 105 ? -36.770 34.513 39.254 1.00 79.69 105 LEU A N 1
ATOM 871 C CA . LEU A 1 105 ? -35.976 33.645 40.134 1.00 79.69 105 LEU A CA 1
ATOM 872 C C . LEU A 1 105 ? -35.156 32.623 39.348 1.00 79.69 105 LEU A C 1
ATOM 874 O O . LEU A 1 105 ? -35.657 31.976 38.425 1.00 79.69 105 LEU A O 1
ATOM 878 N N . SER A 1 106 ? -33.896 32.451 39.758 1.00 88.56 106 SER A N 1
ATOM 879 C CA . SER A 1 106 ? -33.082 31.327 39.302 1.00 88.56 106 SER A CA 1
ATOM 880 C C . SER A 1 106 ? -33.659 30.011 39.829 1.00 88.56 106 SER A C 1
ATOM 882 O O . SER A 1 106 ? -34.463 29.978 40.774 1.00 88.56 106 SER A O 1
ATOM 884 N N . LEU A 1 107 ? -33.256 28.902 39.220 1.00 89.88 107 LEU A N 1
ATOM 885 C CA . LEU A 1 107 ? -33.750 27.590 39.616 1.00 89.88 107 LEU A CA 1
ATOM 886 C C . LEU A 1 107 ? -33.307 27.232 41.041 1.00 89.88 107 LEU A C 1
ATOM 888 O O . LEU A 1 107 ? -34.107 26.734 41.836 1.00 89.88 107 LEU A O 1
ATOM 892 N N . GLY A 1 108 ? -32.059 27.550 41.391 1.00 91.31 108 GLY A N 1
ATOM 893 C CA . GLY A 1 108 ? -31.528 27.368 42.737 1.00 91.31 108 GLY A CA 1
ATOM 894 C C . GLY A 1 108 ? -32.309 28.184 43.768 1.00 91.31 108 GLY A C 1
ATOM 895 O O . GLY A 1 108 ? -32.725 27.640 44.790 1.00 91.31 108 GLY A O 1
ATOM 896 N N . ALA A 1 109 ? -32.593 29.460 43.481 1.00 88.50 109 ALA A N 1
ATOM 897 C CA . ALA A 1 109 ? -33.379 30.319 44.372 1.00 88.50 109 ALA A CA 1
ATOM 898 C C . ALA A 1 109 ? -34.809 29.790 44.577 1.00 88.50 109 ALA A C 1
ATOM 900 O O . ALA A 1 109 ? -35.303 29.745 45.705 1.00 88.50 109 ALA A O 1
ATOM 901 N N . THR A 1 110 ? -35.448 29.328 43.500 1.00 89.81 110 THR A N 1
ATOM 902 C CA . THR A 1 110 ? -36.785 28.718 43.551 1.00 89.81 110 THR A CA 1
ATOM 903 C C . THR A 1 110 ? -36.784 27.461 44.423 1.00 89.81 110 THR A C 1
ATOM 905 O O . THR A 1 110 ? -37.657 27.292 45.272 1.00 89.81 110 THR A O 1
ATOM 908 N N . THR A 1 111 ? -35.766 26.614 44.269 1.00 92.81 111 THR A N 1
ATOM 909 C CA . THR A 1 111 ? -35.635 25.364 45.030 1.00 92.81 111 THR A CA 1
ATOM 910 C C . THR A 1 111 ? -35.366 25.621 46.515 1.00 92.81 111 THR A C 1
ATOM 912 O O . THR A 1 111 ? -35.953 24.968 47.374 1.00 92.81 111 THR A O 1
ATOM 915 N N . SER A 1 112 ? -34.542 26.622 46.841 1.00 92.56 112 SER A N 1
ATOM 916 C CA . SER A 1 112 ? -34.305 27.035 48.230 1.00 92.56 112 SER A CA 1
ATOM 917 C C . SER A 1 112 ? -35.575 27.573 48.899 1.00 92.56 112 SER A C 1
ATOM 919 O O . SER A 1 112 ? -35.878 27.203 50.033 1.00 92.56 112 SER A O 1
ATOM 921 N N . LEU A 1 113 ? -36.362 28.401 48.201 1.00 89.25 113 LEU A N 1
ATOM 922 C CA . LEU A 1 113 ? -37.650 28.883 48.716 1.00 89.25 113 LEU A CA 1
ATOM 923 C C . LEU A 1 113 ? -38.645 27.744 48.934 1.00 89.25 113 LEU A C 1
ATOM 925 O O . LEU A 1 113 ? -39.351 27.739 49.942 1.00 89.25 113 LEU A O 1
ATOM 929 N N . PHE A 1 114 ? -38.693 26.786 48.006 1.00 90.94 114 PHE A N 1
ATOM 930 C CA . PHE A 1 114 ? -39.512 25.589 48.152 1.00 90.94 114 PHE A CA 1
ATOM 931 C C . PHE A 1 114 ? -39.137 24.816 49.423 1.00 90.94 114 PHE A C 1
ATOM 933 O O . PHE A 1 114 ? -40.006 24.569 50.257 1.00 90.94 114 PHE A O 1
ATOM 940 N N . TRP A 1 115 ? -37.848 24.532 49.630 1.00 94.31 115 TRP A N 1
ATOM 941 C CA . TRP A 1 115 ? -37.384 23.822 50.824 1.00 94.31 115 TRP A CA 1
ATOM 942 C C . TRP A 1 115 ? -37.704 24.564 52.129 1.00 94.31 115 TRP A C 1
ATOM 944 O O . TRP A 1 115 ? -38.229 23.968 53.066 1.00 94.31 115 TRP A O 1
ATOM 954 N N . LYS A 1 116 ? -37.496 25.887 52.180 1.00 90.81 116 LYS A N 1
ATOM 955 C CA . LYS A 1 116 ? -37.860 26.701 53.355 1.00 90.81 116 LYS A CA 1
ATOM 956 C C . LYS A 1 116 ? -39.351 26.627 53.687 1.00 90.81 116 LYS A C 1
ATOM 958 O O . LYS A 1 116 ? -39.713 26.591 54.860 1.00 90.81 116 LYS A O 1
ATOM 963 N N . ARG A 1 117 ? -40.222 26.589 52.673 1.00 87.88 117 ARG A N 1
ATOM 964 C CA . ARG A 1 117 ? -41.671 26.426 52.878 1.00 87.88 117 ARG A CA 1
ATOM 965 C C . ARG A 1 117 ? -42.019 25.040 53.411 1.00 87.88 117 ARG A C 1
ATOM 967 O O . ARG A 1 117 ? -42.845 24.948 54.311 1.00 87.88 117 ARG A O 1
ATOM 974 N N . VAL A 1 118 ? -41.373 23.991 52.901 1.00 87.88 118 VAL A N 1
ATOM 975 C CA . VAL A 1 118 ? -41.525 22.619 53.415 1.00 87.88 118 VAL A CA 1
ATOM 976 C C . VAL A 1 118 ? -41.119 22.538 54.891 1.00 87.88 118 VAL A C 1
ATOM 978 O O . VAL A 1 118 ? -41.869 22.007 55.705 1.00 87.88 118 VAL A O 1
ATOM 981 N N . MET A 1 119 ? -39.981 23.133 55.255 1.00 87.69 119 MET A N 1
ATOM 982 C CA . MET A 1 119 ? -39.518 23.211 56.645 1.00 87.69 119 MET A CA 1
ATOM 983 C C . MET A 1 119 ? -40.513 23.943 57.556 1.00 87.69 119 MET A C 1
ATOM 985 O O . MET A 1 119 ? -40.879 23.424 58.607 1.00 87.69 119 MET A O 1
ATOM 989 N N . HIS A 1 120 ? -41.006 25.110 57.130 1.00 83.50 120 HIS A N 1
ATOM 990 C CA . HIS A 1 120 ? -41.980 25.886 57.901 1.00 83.50 120 HIS A CA 1
ATOM 991 C C . HIS A 1 120 ? -43.316 25.144 58.081 1.00 83.50 120 HIS A C 1
ATOM 993 O O . HIS A 1 120 ? -43.934 25.218 59.143 1.00 83.50 120 HIS A O 1
ATOM 999 N N . LEU A 1 121 ? -43.778 24.417 57.054 1.00 81.69 121 LEU A N 1
ATOM 1000 C CA . LEU A 1 121 ? -44.966 23.566 57.172 1.00 81.69 121 LEU A CA 1
ATOM 1001 C C . LEU A 1 121 ? -44.776 22.522 58.273 1.00 81.69 121 LEU A C 1
ATOM 1003 O O . LEU A 1 121 ? -45.673 22.340 59.093 1.00 81.69 121 LEU A O 1
ATOM 1007 N N . ASN A 1 122 ? -43.603 21.896 58.344 1.00 78.81 122 ASN A N 1
ATOM 1008 C CA . ASN A 1 122 ? -43.323 20.928 59.393 1.00 78.81 122 ASN A CA 1
ATOM 1009 C C . ASN A 1 122 ? -43.296 21.564 60.793 1.00 78.81 122 ASN A C 1
ATOM 1011 O O . ASN A 1 122 ? -44.000 21.096 61.680 1.00 78.81 122 ASN A O 1
ATOM 1015 N N . GLU A 1 123 ? -42.566 22.666 60.987 1.00 77.44 123 GLU A N 1
ATOM 1016 C CA . GLU A 1 123 ? -42.500 23.356 62.289 1.00 77.44 123 GLU A CA 1
ATOM 1017 C C . GLU A 1 123 ? -43.896 23.727 62.826 1.00 77.44 123 GLU A C 1
ATOM 1019 O O . GLU A 1 123 ? -44.158 23.615 64.025 1.00 77.44 123 GLU A O 1
ATOM 1024 N N . SER A 1 124 ? -44.830 24.079 61.935 1.00 71.69 124 SER A N 1
ATOM 1025 C CA . SER A 1 124 ? -46.226 24.348 62.299 1.00 71.69 124 SER A CA 1
ATOM 1026 C C . SER A 1 124 ? -47.045 23.098 62.671 1.00 71.69 124 SER A C 1
ATOM 1028 O O . SER A 1 124 ? -48.005 23.199 63.436 1.00 71.69 124 SER A O 1
ATOM 1030 N N . LEU A 1 125 ? -46.681 21.914 62.166 1.00 69.00 125 LEU A N 1
ATOM 1031 C CA . LEU A 1 125 ? -47.350 20.644 62.475 1.00 69.00 125 LEU A CA 1
ATOM 1032 C C . LEU A 1 125 ? -46.890 20.073 63.823 1.00 69.00 125 LEU A C 1
ATOM 1034 O O . LEU A 1 125 ? -47.730 19.609 64.597 1.00 69.00 125 LEU A O 1
ATOM 1038 N N . THR A 1 126 ? -45.597 20.167 64.147 1.00 65.25 126 THR A N 1
ATOM 1039 C CA . THR A 1 126 ? -45.050 19.699 65.433 1.00 65.25 126 THR A CA 1
ATOM 1040 C C . THR A 1 126 ? -45.636 20.474 66.617 1.00 65.25 126 THR A C 1
ATOM 1042 O O . THR A 1 126 ? -45.978 19.878 67.637 1.00 65.25 126 THR A O 1
ATOM 1045 N N . LEU A 1 127 ? -45.862 21.784 66.453 1.00 58.91 127 LEU A N 1
ATOM 1046 C CA . LEU A 1 127 ? -46.459 22.645 67.482 1.00 58.91 127 LEU A CA 1
ATOM 1047 C C . LEU A 1 127 ? -47.920 22.264 67.813 1.00 58.91 127 LEU A C 1
ATOM 1049 O O . LEU A 1 127 ? -48.374 22.437 68.942 1.00 58.91 127 LEU A O 1
ATOM 1053 N N . ASN A 1 128 ? -48.657 21.703 66.848 1.00 56.84 128 ASN A N 1
ATOM 1054 C CA . ASN A 1 128 ? -50.051 21.289 67.036 1.00 56.84 128 ASN A CA 1
ATOM 1055 C C . ASN A 1 128 ? -50.188 19.893 67.675 1.00 56.84 128 ASN A C 1
ATOM 1057 O O . ASN A 1 128 ? -51.193 19.623 68.335 1.00 56.84 128 ASN A O 1
ATOM 1061 N N . GLN A 1 129 ? -49.188 19.013 67.538 1.00 55.28 129 GLN A N 1
ATOM 1062 C CA . GLN A 1 129 ? -49.189 17.697 68.195 1.00 55.28 129 GLN A CA 1
ATOM 1063 C C . GLN A 1 129 ? -48.905 17.785 69.704 1.00 55.28 129 GLN A C 1
ATOM 1065 O O . GLN A 1 129 ? -49.517 17.043 70.476 1.00 55.28 129 GLN A O 1
ATOM 1070 N N . GLU A 1 130 ? -48.078 18.734 70.155 1.00 51.78 130 GLU A N 1
ATOM 1071 C CA . GLU A 1 130 ? -47.792 18.933 71.588 1.00 51.78 130 GLU A CA 1
ATOM 1072 C C . GLU A 1 130 ? -48.984 19.518 72.377 1.00 51.78 130 GLU A C 1
ATOM 1074 O O . GLU A 1 130 ? -49.123 19.276 73.577 1.00 51.78 130 GLU A O 1
ATOM 1079 N N . LEU A 1 131 ? -49.923 20.202 71.711 1.00 48.16 131 LEU A N 1
ATOM 1080 C CA . LEU A 1 131 ? -51.157 20.715 72.328 1.00 48.16 131 LEU A CA 1
ATOM 1081 C C . LEU A 1 131 ? -52.252 19.642 72.518 1.00 48.16 131 LEU A C 1
ATOM 1083 O O . LEU A 1 131 ? -53.175 19.846 73.308 1.00 48.16 131 LEU A O 1
ATOM 1087 N N . SER A 1 132 ? -52.142 18.477 71.862 1.00 45.72 132 SER A N 1
ATOM 1088 C CA . SER A 1 132 ? -53.135 17.389 71.935 1.00 45.72 132 SER A CA 1
ATOM 1089 C C . SER A 1 132 ? -52.866 16.353 73.037 1.00 45.72 132 SER A C 1
ATOM 1091 O O . SER A 1 132 ? -53.765 15.580 73.365 1.00 45.72 132 SER A O 1
ATOM 1093 N N . GLN A 1 133 ? -51.668 16.314 73.632 1.00 45.75 133 GLN A N 1
ATOM 1094 C CA . GLN A 1 133 ? -51.299 15.309 74.649 1.00 45.75 133 GLN A CA 1
ATOM 1095 C C . GLN A 1 133 ? -51.536 15.755 76.106 1.00 45.75 133 GLN A C 1
ATOM 1097 O O . GLN A 1 133 ? -51.254 15.006 77.037 1.00 45.75 133 GLN A O 1
ATOM 1102 N N . LYS A 1 134 ? -52.127 16.936 76.337 1.00 42.66 134 LYS A N 1
ATOM 1103 C CA . LYS A 1 134 ? -52.322 17.515 77.684 1.00 42.66 134 LYS A CA 1
ATOM 1104 C C . LYS A 1 134 ? -53.758 17.423 78.237 1.00 42.66 134 LYS A C 1
ATOM 1106 O O . LYS A 1 134 ? -54.130 18.236 79.079 1.00 42.66 134 LYS A O 1
ATOM 1111 N N . LYS A 1 135 ? -54.576 16.466 77.766 1.00 41.91 135 LYS A N 1
ATOM 1112 C CA . LYS A 1 135 ? -56.023 16.395 78.083 1.00 41.91 135 LYS A CA 1
ATOM 1113 C C . LYS A 1 135 ? -56.587 15.045 78.562 1.00 41.91 135 LYS A C 1
ATOM 1115 O O . LYS A 1 135 ? -57.800 14.939 78.641 1.00 41.91 135 LYS A O 1
ATOM 1120 N N . ASN A 1 136 ? -55.760 14.059 78.927 1.00 43.69 136 ASN A N 1
ATOM 1121 C CA . ASN A 1 136 ? -56.231 12.734 79.385 1.00 43.69 136 ASN A CA 1
ATOM 1122 C C . ASN A 1 136 ? -55.555 12.266 80.689 1.00 43.69 136 ASN A C 1
ATOM 1124 O O . ASN A 1 136 ? -54.890 11.236 80.714 1.00 43.69 136 ASN A O 1
ATOM 1128 N N . LEU A 1 137 ? -55.688 13.031 81.777 1.00 46.12 137 LEU A N 1
ATOM 1129 C CA . LEU A 1 137 ? -55.167 12.636 83.098 1.00 46.12 137 LEU A CA 1
ATOM 1130 C C . LEU A 1 137 ? -56.019 13.224 84.239 1.00 46.12 137 LEU A C 1
ATOM 1132 O O . LEU A 1 137 ? -55.514 13.924 85.113 1.00 46.12 137 LEU A O 1
ATOM 1136 N N . GLN A 1 138 ? -57.342 13.008 84.198 1.00 40.62 138 GLN A N 1
ATOM 1137 C CA . GLN A 1 138 ? -58.249 13.600 85.191 1.00 40.62 138 GLN A CA 1
ATOM 1138 C C . GLN A 1 138 ? -59.551 12.812 85.445 1.00 40.62 138 GLN A C 1
ATOM 1140 O O . GLN A 1 138 ? -60.601 13.423 85.612 1.00 40.62 138 GLN A O 1
ATOM 1145 N N . GLU A 1 139 ? -59.511 11.473 85.497 1.00 40.88 139 GLU A N 1
ATOM 1146 C CA . GLU A 1 139 ? -60.744 10.687 85.708 1.00 40.88 139 GLU A CA 1
ATOM 1147 C C . GLU A 1 139 ? -60.583 9.400 86.541 1.00 40.88 139 GLU A C 1
ATOM 1149 O O . GLU A 1 139 ? -61.297 8.438 86.312 1.00 40.88 139 GLU A O 1
ATOM 1154 N N . ASP A 1 140 ? -59.689 9.369 87.543 1.00 44.09 140 ASP A N 1
ATOM 1155 C CA . ASP A 1 140 ? -59.501 8.159 88.380 1.00 44.09 140 ASP A CA 1
ATOM 1156 C C . ASP A 1 140 ? -59.495 8.388 89.905 1.00 44.09 140 ASP A C 1
ATOM 1158 O O . ASP A 1 140 ? -59.123 7.505 90.674 1.00 44.09 140 ASP A O 1
ATOM 1162 N N . ILE A 1 141 ? -59.940 9.553 90.395 1.00 43.34 141 ILE A N 1
ATOM 1163 C CA . ILE A 1 141 ? -59.818 9.881 91.835 1.00 43.34 141 ILE A CA 1
ATOM 1164 C C . ILE A 1 141 ? -61.130 9.730 92.641 1.00 43.34 141 ILE A C 1
ATOM 1166 O O . ILE A 1 141 ? -61.088 9.763 93.867 1.00 43.34 141 ILE A O 1
ATOM 1170 N N . TYR A 1 142 ? -62.303 9.488 92.037 1.00 37.91 142 TYR A N 1
ATOM 1171 C CA . TYR A 1 142 ? -63.572 9.722 92.762 1.00 37.91 142 TYR A CA 1
ATOM 1172 C C . TYR A 1 142 ? -64.379 8.505 93.277 1.00 37.91 142 TYR A C 1
ATOM 1174 O O . TYR A 1 142 ? -65.337 8.698 94.017 1.00 37.91 142 TYR A O 1
ATOM 1182 N N . ASN A 1 143 ? -64.038 7.242 92.988 1.00 42.38 143 ASN A N 1
ATOM 1183 C CA . ASN A 1 143 ? -64.975 6.124 93.264 1.00 42.38 143 ASN A CA 1
ATOM 1184 C C . ASN A 1 143 ? -64.684 5.227 94.483 1.00 42.38 143 ASN A C 1
ATOM 1186 O O . ASN A 1 143 ? -65.267 4.140 94.605 1.00 42.38 143 ASN A O 1
ATOM 1190 N N . ILE A 1 144 ? -63.850 5.673 95.427 1.00 45.59 144 ILE A N 1
ATOM 1191 C CA . ILE A 1 144 ? -63.493 4.883 96.615 1.00 45.59 144 ILE A CA 1
ATOM 1192 C C . ILE A 1 144 ? -63.948 5.592 97.897 1.00 45.59 144 ILE A C 1
ATOM 1194 O O . ILE A 1 144 ? -63.213 6.406 98.442 1.00 45.59 144 ILE A O 1
ATOM 1198 N N . THR A 1 145 ? -65.130 5.240 98.425 1.00 47.09 145 THR A N 1
ATOM 1199 C CA . THR A 1 145 ? -65.325 5.033 99.880 1.00 47.09 145 THR A CA 1
ATOM 1200 C C . THR A 1 145 ? -66.635 4.303 100.237 1.00 47.09 145 THR A C 1
ATOM 1202 O O . THR A 1 145 ? -67.743 4.785 100.042 1.00 47.09 145 THR A O 1
ATOM 1205 N N . GLN A 1 146 ? -66.445 3.082 100.757 1.00 49.41 146 GLN A N 1
ATOM 1206 C CA . GLN A 1 146 ? -66.995 2.535 102.011 1.00 49.41 146 GLN A CA 1
ATOM 1207 C C . GLN A 1 146 ? -68.518 2.400 102.217 1.00 49.41 146 GLN A C 1
ATOM 1209 O O . GLN A 1 146 ? -69.105 2.949 103.138 1.00 49.41 146 GLN A O 1
ATOM 1214 N N . CYS A 1 147 ? -69.114 1.504 101.428 1.00 41.16 147 CYS A N 1
ATOM 1215 C CA . CYS A 1 147 ? -70.012 0.433 101.920 1.00 41.16 147 CYS A CA 1
ATOM 1216 C C . CYS A 1 147 ? -70.223 -0.648 100.836 1.00 41.16 147 CYS A C 1
ATOM 1218 O O . CYS A 1 147 ? -70.569 -1.789 101.119 1.00 41.16 147 CYS A O 1
ATOM 1220 N N . GLY A 1 148 ? -69.880 -0.326 99.580 1.00 47.50 148 GLY A N 1
ATOM 1221 C CA . GLY A 1 148 ? -69.746 -1.287 98.484 1.00 47.50 148 GLY A CA 1
ATOM 1222 C C . GLY A 1 148 ? -68.496 -2.172 98.553 1.00 47.50 148 GLY A C 1
ATOM 1223 O O . GLY A 1 148 ? -68.377 -3.066 97.732 1.00 47.50 148 GLY A O 1
ATOM 1224 N N . CYS A 1 149 ? -67.571 -1.962 99.495 1.00 46.12 149 CYS A N 1
ATOM 1225 C CA . CYS A 1 149 ? -66.270 -2.635 99.516 1.00 46.12 149 CYS A CA 1
ATOM 1226 C C . CYS A 1 149 ? -66.368 -4.162 99.603 1.00 46.12 149 CYS A C 1
ATOM 1228 O O . CYS A 1 149 ? -65.553 -4.813 98.982 1.00 46.12 149 CYS A O 1
ATOM 1230 N N . MET A 1 150 ? -67.370 -4.752 100.260 1.00 47.41 150 MET A N 1
ATOM 1231 C CA . MET A 1 150 ? -67.456 -6.220 100.372 1.00 47.41 150 MET A CA 1
ATOM 1232 C C . MET A 1 150 ? -68.175 -6.893 99.190 1.00 47.41 150 MET A C 1
ATOM 1234 O O . MET A 1 150 ? -67.702 -7.907 98.679 1.00 47.41 150 MET A O 1
ATOM 1238 N N . ASN A 1 151 ? -69.254 -6.297 98.666 1.00 49.56 151 ASN A N 1
ATOM 1239 C CA . ASN A 1 151 ? -69.917 -6.813 97.459 1.00 49.56 151 ASN A CA 1
ATOM 1240 C C . ASN A 1 151 ? -69.152 -6.460 96.181 1.00 49.56 151 ASN A C 1
ATOM 1242 O O . ASN A 1 151 ? -69.083 -7.274 95.270 1.00 49.56 151 ASN A O 1
ATOM 1246 N N . ARG A 1 152 ? -68.508 -5.290 96.115 1.00 53.16 152 ARG A N 1
ATOM 1247 C CA . ARG A 1 152 ? -67.551 -4.992 95.048 1.00 53.16 152 ARG A CA 1
ATOM 1248 C C . ARG A 1 152 ? -66.292 -5.814 95.203 1.00 53.16 152 ARG A C 1
ATOM 1250 O O . ARG A 1 152 ? -65.812 -6.206 94.173 1.00 53.16 152 ARG A O 1
ATOM 1257 N N . LEU A 1 153 ? -65.777 -6.136 96.393 1.00 56.50 153 LEU A N 1
ATOM 1258 C CA . LEU A 1 153 ? -64.630 -7.049 96.490 1.00 56.50 153 LEU A CA 1
ATOM 1259 C C . LEU A 1 153 ? -64.999 -8.439 95.979 1.00 56.50 153 LEU A C 1
ATOM 1261 O O . LEU A 1 153 ? -64.230 -9.015 95.239 1.00 56.50 153 LEU A O 1
ATOM 1265 N N . THR A 1 154 ? -66.184 -8.962 96.288 1.00 59.34 154 THR A N 1
ATOM 1266 C CA . THR A 1 154 ? -66.569 -10.304 95.817 1.00 59.34 154 THR A CA 1
ATOM 1267 C C . THR A 1 154 ? -66.889 -10.309 94.318 1.00 59.34 154 THR A C 1
ATOM 1269 O O . THR A 1 154 ? -66.381 -11.147 93.578 1.00 59.34 154 THR A O 1
ATOM 1272 N N . THR A 1 155 ? -67.661 -9.333 93.831 1.00 64.25 155 THR A N 1
ATOM 1273 C CA . THR A 1 155 ? -67.953 -9.184 92.397 1.00 64.25 155 THR A CA 1
ATOM 1274 C C . THR A 1 155 ? -66.726 -8.731 91.607 1.00 64.25 155 THR A C 1
ATOM 1276 O O . THR A 1 155 ? -66.595 -9.124 90.458 1.00 64.25 155 THR A O 1
ATOM 1279 N N . ALA A 1 156 ? -65.809 -7.959 92.194 1.00 62.78 156 ALA A N 1
ATOM 1280 C CA . ALA A 1 156 ? -64.516 -7.625 91.599 1.00 62.78 156 ALA A CA 1
ATOM 1281 C C . ALA A 1 156 ? -63.588 -8.822 91.639 1.00 62.78 156 ALA A C 1
ATOM 1283 O O . ALA A 1 156 ? -62.999 -9.071 90.623 1.00 62.78 156 ALA A O 1
ATOM 1284 N N . ILE A 1 157 ? -63.527 -9.641 92.689 1.00 72.31 157 ILE A N 1
ATOM 1285 C CA . ILE A 1 157 ? -62.734 -10.879 92.669 1.00 72.31 157 ILE A CA 1
ATOM 1286 C C . ILE A 1 157 ? -63.272 -11.824 91.596 1.00 72.31 157 ILE A C 1
ATOM 1288 O O . ILE A 1 157 ? -62.487 -12.371 90.840 1.00 72.31 157 ILE A O 1
ATOM 1292 N N . VAL A 1 158 ? -64.590 -12.000 91.462 1.00 75.62 158 VAL A N 1
ATOM 1293 C CA . VAL A 1 158 ? -65.165 -12.845 90.398 1.00 75.62 158 VAL A CA 1
ATOM 1294 C C . VAL A 1 158 ? -64.963 -12.224 89.016 1.00 75.62 158 VAL A C 1
ATOM 1296 O O . VAL A 1 158 ? -64.631 -12.931 88.070 1.00 75.62 158 VAL A O 1
ATOM 1299 N N . LYS A 1 159 ? -65.139 -10.909 88.873 1.00 77.25 159 LYS A N 1
ATOM 1300 C CA . LYS A 1 159 ? -64.883 -10.191 87.619 1.00 77.25 159 LYS A CA 1
ATOM 1301 C C . LYS A 1 159 ? -63.397 -10.176 87.278 1.00 77.25 159 LYS A C 1
ATOM 1303 O O . LYS A 1 159 ? -63.077 -10.325 86.115 1.00 77.25 159 LYS A O 1
ATOM 1308 N N . ASP A 1 160 ? -62.514 -10.066 88.256 1.00 75.81 160 ASP A N 1
ATOM 1309 C CA . ASP A 1 160 ? -61.062 -10.071 88.123 1.00 75.81 160 ASP A CA 1
ATOM 1310 C C . ASP A 1 160 ? -60.589 -11.478 87.824 1.00 75.81 160 ASP A C 1
ATOM 1312 O O . ASP A 1 160 ? -59.772 -11.626 86.939 1.00 75.81 160 ASP A O 1
ATOM 1316 N N . LEU A 1 161 ? -61.156 -12.516 88.445 1.00 76.50 161 LEU A N 1
ATOM 1317 C CA . LEU A 1 161 ? -60.907 -13.912 88.086 1.00 76.50 161 LEU A CA 1
ATOM 1318 C C . LEU A 1 161 ? -61.402 -14.215 86.674 1.00 76.50 161 LEU A C 1
ATOM 1320 O O . LEU A 1 161 ? -60.677 -14.837 85.913 1.00 76.50 161 LEU A O 1
ATOM 1324 N N . ASN A 1 162 ? -62.588 -13.748 86.283 1.00 76.75 162 ASN A N 1
ATOM 1325 C CA . ASN A 1 162 ? -63.084 -13.912 84.914 1.00 76.75 162 ASN A CA 1
ATOM 1326 C C . ASN A 1 162 ? -62.272 -13.090 83.908 1.00 76.75 162 ASN A C 1
ATOM 1328 O O . ASN A 1 162 ? -61.985 -13.577 82.822 1.00 76.75 162 ASN A O 1
ATOM 1332 N N . ASN A 1 163 ? -61.848 -11.880 84.269 1.00 77.75 163 ASN A N 1
ATOM 1333 C CA . ASN A 1 163 ? -60.921 -11.079 83.480 1.00 77.75 163 ASN A CA 1
ATOM 1334 C C . ASN A 1 163 ? -59.564 -11.773 83.397 1.00 77.75 163 ASN A C 1
ATOM 1336 O O . ASN A 1 163 ? -58.969 -11.758 82.338 1.00 77.75 163 ASN A O 1
ATOM 1340 N N . PHE A 1 164 ? -59.090 -12.416 84.463 1.00 77.75 164 PHE A N 1
ATOM 1341 C CA . PHE A 1 164 ? -57.830 -13.151 84.489 1.00 77.75 164 PHE A CA 1
ATOM 1342 C C . PHE A 1 164 ? -57.926 -14.422 83.649 1.00 77.75 164 PHE A C 1
ATOM 1344 O O . PHE A 1 164 ? -57.005 -14.728 82.913 1.00 77.75 164 PHE A O 1
ATOM 1351 N N . ILE A 1 165 ? -59.057 -15.129 83.690 1.00 81.00 165 ILE A N 1
ATOM 1352 C CA . ILE A 1 165 ? -59.343 -16.281 82.828 1.00 81.00 165 ILE A CA 1
ATOM 1353 C C . ILE A 1 165 ? -59.435 -15.844 81.365 1.00 81.00 165 ILE A C 1
ATOM 1355 O O . ILE A 1 165 ? -58.885 -16.521 80.504 1.00 81.00 165 ILE A O 1
ATOM 1359 N N . ASN A 1 166 ? -60.091 -14.720 81.069 1.00 79.75 166 ASN A N 1
ATOM 1360 C CA . ASN A 1 166 ? -60.149 -14.177 79.714 1.00 79.75 166 ASN A CA 1
ATOM 1361 C C . ASN A 1 166 ? -58.776 -13.677 79.258 1.00 79.75 166 ASN A C 1
ATOM 1363 O O . ASN A 1 166 ? -58.385 -13.983 78.149 1.00 79.75 166 ASN A O 1
ATOM 1367 N N . LEU A 1 167 ? -57.997 -13.023 80.123 1.00 80.50 167 LEU A N 1
ATOM 1368 C CA . LEU A 1 167 ? -56.614 -12.629 79.846 1.00 80.50 167 LEU A CA 1
ATOM 1369 C C . LEU A 1 167 ? -55.709 -13.845 79.645 1.00 80.50 167 LEU A C 1
ATOM 1371 O O . LEU A 1 167 ? -54.810 -13.787 78.818 1.00 80.50 167 LEU A O 1
ATOM 1375 N N . LEU A 1 168 ? -55.934 -14.938 80.377 1.00 81.19 168 LEU A N 1
ATOM 1376 C CA . LEU A 1 168 ? -55.220 -16.198 80.189 1.00 81.19 168 LEU A CA 1
ATOM 1377 C C . LEU A 1 168 ? -55.617 -16.869 78.876 1.00 81.19 168 LEU A C 1
ATOM 1379 O O . LEU A 1 168 ? -54.735 -17.365 78.191 1.00 81.1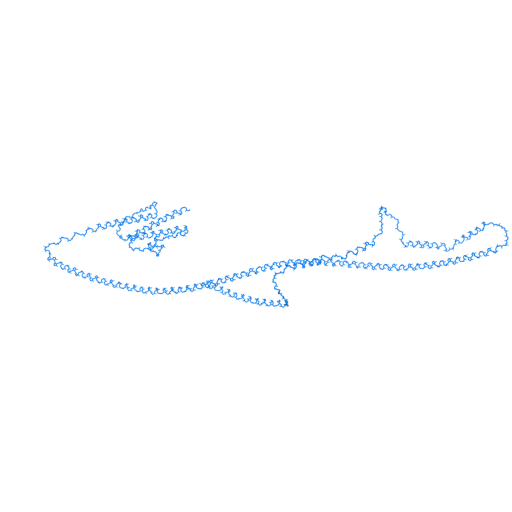9 168 LEU A O 1
ATOM 1383 N N . LYS A 1 169 ? -56.900 -16.848 78.495 1.00 83.50 169 LYS A N 1
ATOM 1384 C CA . LYS A 1 169 ? -57.358 -17.330 77.183 1.00 83.50 169 LYS A CA 1
ATOM 1385 C C . LYS A 1 169 ? -56.820 -16.473 76.046 1.00 83.50 169 LYS A C 1
ATOM 1387 O O . LYS A 1 169 ? -56.266 -17.023 75.109 1.00 83.50 169 LYS A O 1
ATOM 1392 N N . ASP A 1 170 ? -56.891 -15.153 76.166 1.00 81.25 170 ASP A N 1
ATOM 1393 C CA . ASP A 1 170 ? -56.326 -14.212 75.200 1.00 81.25 170 ASP A CA 1
ATOM 1394 C C . ASP A 1 170 ? -54.804 -14.386 75.112 1.00 81.25 170 ASP A C 1
ATOM 1396 O O . ASP A 1 170 ? -54.242 -14.332 74.024 1.00 81.25 170 ASP A O 1
ATOM 1400 N N . ALA A 1 171 ? -54.118 -14.631 76.234 1.00 79.56 171 ALA A N 1
ATOM 1401 C CA . ALA A 1 171 ? -52.689 -14.932 76.250 1.00 79.56 171 ALA A CA 1
ATOM 1402 C C . ALA A 1 171 ? -52.373 -16.305 75.641 1.00 79.56 171 ALA A C 1
ATOM 1404 O O . ALA A 1 171 ? -51.360 -16.435 74.964 1.00 79.56 171 ALA A O 1
ATOM 1405 N N . GLU A 1 172 ? -53.220 -17.314 75.844 1.00 86.31 172 GLU A N 1
ATOM 1406 C CA . GLU A 1 172 ? -53.076 -18.644 75.247 1.00 86.31 172 GLU A CA 1
ATOM 1407 C C . GLU A 1 172 ? -53.330 -18.606 73.733 1.00 86.31 172 GLU A C 1
ATOM 1409 O O . GLU A 1 172 ? -52.552 -19.165 72.962 1.00 86.31 172 GLU A O 1
ATOM 1414 N N . ASP A 1 173 ? -54.367 -17.899 73.288 1.00 84.44 173 ASP A N 1
ATOM 1415 C CA . ASP A 1 173 ? -54.682 -17.696 71.874 1.00 84.44 173 ASP A CA 1
ATOM 1416 C C . ASP A 1 173 ? -53.598 -16.859 71.189 1.00 84.44 173 ASP A C 1
ATOM 1418 O O . ASP A 1 173 ? -53.169 -17.186 70.082 1.00 84.44 173 ASP A O 1
ATOM 1422 N N . LYS A 1 174 ? -53.066 -15.842 71.877 1.00 83.38 174 LYS A N 1
ATOM 1423 C CA . LYS A 1 174 ? -51.926 -15.056 71.398 1.00 83.38 174 LYS A CA 1
ATOM 1424 C C . LYS A 1 174 ? -50.632 -15.866 71.380 1.00 83.38 174 LYS A C 1
ATOM 1426 O O . LYS A 1 174 ? -49.868 -15.731 70.434 1.00 83.38 174 LYS A O 1
ATOM 1431 N N . SER A 1 175 ? -50.416 -16.755 72.352 1.00 85.56 175 SER A N 1
ATOM 1432 C CA . SER A 1 175 ? -49.297 -17.706 72.339 1.00 85.56 175 SER A CA 1
ATOM 1433 C C . SER A 1 175 ? -49.399 -18.646 71.139 1.00 85.56 175 SER A C 1
ATOM 1435 O O . SER A 1 175 ? -48.409 -18.837 70.446 1.00 85.56 175 SER A O 1
ATOM 1437 N N . LYS A 1 176 ? -50.592 -19.176 70.835 1.00 87.81 176 LYS A N 1
ATOM 1438 C CA . LYS A 1 176 ? -50.824 -20.012 69.644 1.00 87.81 176 LYS A CA 1
ATOM 1439 C C . LYS A 1 176 ? -50.628 -19.229 68.344 1.00 87.81 176 LYS A C 1
ATOM 1441 O O . LYS A 1 176 ? -50.077 -19.762 67.383 1.00 87.81 176 LYS A O 1
ATOM 1446 N N . GLU A 1 177 ? -51.066 -17.971 68.290 1.00 87.38 177 GLU A N 1
ATOM 1447 C CA . GLU A 1 177 ? -50.833 -17.090 67.140 1.00 87.38 177 GLU A CA 1
ATOM 1448 C C . GLU A 1 177 ? -49.337 -16.795 66.951 1.00 87.38 177 GLU A C 1
ATOM 1450 O O . GLU A 1 177 ? -48.838 -16.805 65.823 1.00 87.38 177 GLU A O 1
ATOM 1455 N N . ASP A 1 178 ? -48.612 -16.558 68.044 1.00 81.62 178 ASP A N 1
ATOM 1456 C CA . ASP A 1 178 ? -47.172 -16.324 68.030 1.00 81.62 178 ASP A CA 1
ATOM 1457 C C . ASP A 1 178 ? -46.404 -17.596 67.639 1.00 81.62 178 ASP A C 1
ATOM 1459 O O . ASP A 1 178 ? -45.492 -17.509 66.818 1.00 81.62 178 ASP A O 1
ATOM 1463 N N . ASP A 1 179 ? -46.826 -18.779 68.095 1.00 85.56 179 ASP A N 1
ATOM 1464 C CA . ASP A 1 179 ? -46.275 -20.069 67.662 1.00 85.56 179 ASP A CA 1
ATOM 1465 C C . ASP A 1 179 ? -46.467 -20.280 66.148 1.00 85.56 179 ASP A C 1
ATOM 1467 O O . ASP A 1 179 ? -45.512 -20.601 65.435 1.00 85.56 179 ASP A O 1
ATOM 1471 N N . LEU A 1 180 ? -47.661 -19.991 65.613 1.00 87.25 180 LEU A N 1
ATOM 1472 C CA . LEU A 1 180 ? -47.928 -20.037 64.168 1.00 87.25 180 LEU A CA 1
ATOM 1473 C C . LEU A 1 180 ? -47.098 -19.003 63.387 1.00 87.25 180 LEU A C 1
ATOM 1475 O O . LEU A 1 180 ? -46.616 -19.287 62.283 1.00 87.25 180 LEU A O 1
ATOM 1479 N N . LYS A 1 181 ? -46.888 -17.799 63.939 1.00 87.69 181 LYS A N 1
ATOM 1480 C CA . LYS A 1 181 ? -45.994 -16.789 63.344 1.00 87.69 181 LYS A CA 1
ATOM 1481 C C . LYS A 1 181 ? -44.547 -17.260 63.339 1.00 87.69 181 LYS A C 1
ATOM 1483 O O . LYS A 1 181 ? -43.865 -17.040 62.335 1.00 87.69 181 LYS A O 1
ATOM 1488 N N . ILE A 1 182 ? -44.086 -17.898 64.415 1.00 85.00 182 ILE A N 1
ATOM 1489 C CA . ILE A 1 182 ? -42.740 -18.464 64.534 1.00 85.00 182 ILE A CA 1
ATOM 1490 C C . ILE A 1 182 ? -42.549 -19.582 63.507 1.00 85.00 182 ILE A C 1
ATOM 1492 O O . ILE A 1 182 ? -41.547 -19.568 62.794 1.00 85.00 182 ILE A O 1
ATOM 1496 N N . GLU A 1 183 ? -43.510 -20.493 63.343 1.00 85.62 183 GLU A N 1
ATOM 1497 C CA . GLU A 1 183 ? -43.454 -21.531 62.303 1.00 85.62 183 GLU A CA 1
ATOM 1498 C C . GLU A 1 183 ? -43.414 -20.933 60.889 1.00 85.62 183 GLU A C 1
ATOM 1500 O O . GLU A 1 183 ? -42.556 -21.305 60.084 1.00 85.62 183 GLU A O 1
ATOM 1505 N N . SER A 1 184 ? -44.264 -19.942 60.596 1.00 88.44 184 SER A N 1
ATOM 1506 C CA . SER A 1 184 ? -44.244 -19.216 59.316 1.00 88.44 184 SER A CA 1
ATOM 1507 C C . SER A 1 184 ? -42.903 -18.503 59.072 1.00 88.44 184 SER A C 1
ATOM 1509 O O . SER A 1 184 ? -42.379 -18.515 57.955 1.00 88.44 184 SER A O 1
ATOM 1511 N N . LEU A 1 185 ? -42.322 -17.878 60.101 1.00 85.56 185 LEU A N 1
ATOM 1512 C CA . LEU A 1 185 ? -41.016 -17.220 60.013 1.00 85.56 185 LEU A CA 1
ATOM 1513 C C . LEU A 1 185 ? -39.885 -18.231 59.803 1.00 85.56 185 LEU A C 1
ATOM 1515 O O . LEU A 1 185 ? -39.010 -17.987 58.972 1.00 85.56 185 LEU A O 1
ATOM 1519 N N . ASN A 1 186 ? -39.926 -19.375 60.485 1.00 85.69 186 ASN A N 1
ATOM 1520 C CA . ASN A 1 186 ? -38.954 -20.453 60.318 1.00 85.69 186 ASN A CA 1
ATOM 1521 C C . ASN A 1 186 ? -39.017 -21.063 58.911 1.00 85.69 186 ASN A C 1
ATOM 1523 O O . ASN A 1 186 ? -37.969 -21.293 58.305 1.00 85.69 186 ASN A O 1
ATOM 1527 N N . ALA A 1 187 ? -40.216 -21.244 58.347 1.00 85.50 187 ALA A N 1
ATOM 1528 C CA . ALA A 1 187 ? -40.388 -21.677 56.960 1.00 85.50 187 ALA A CA 1
ATOM 1529 C C . ALA A 1 187 ? -39.764 -20.668 55.975 1.00 85.50 187 ALA A C 1
ATOM 1531 O O . ALA A 1 187 ? -38.923 -21.036 55.155 1.00 85.50 187 ALA A O 1
ATOM 1532 N N . LYS A 1 188 ? -40.063 -19.368 56.130 1.00 87.56 188 LYS A N 1
ATOM 1533 C CA . LYS A 1 188 ? -39.457 -18.296 55.312 1.00 87.56 188 LYS A CA 1
ATOM 1534 C C . LYS A 1 188 ? -37.935 -18.222 55.457 1.00 87.56 188 LYS A C 1
ATOM 1536 O O . LYS A 1 188 ? -37.229 -17.907 54.494 1.00 87.56 188 LYS A O 1
ATOM 1541 N N . TYR A 1 189 ? -37.415 -18.487 56.653 1.00 87.25 189 TYR A N 1
ATOM 1542 C CA . TYR A 1 189 ? -35.978 -18.513 56.909 1.00 87.25 189 TYR A CA 1
ATOM 1543 C C . TYR A 1 189 ? -35.304 -19.706 56.219 1.00 87.25 189 TYR A C 1
ATOM 1545 O O . TYR A 1 189 ? -34.241 -19.542 55.617 1.00 87.25 189 TYR A O 1
ATOM 1553 N N . SER A 1 190 ? -35.946 -20.879 56.230 1.00 88.31 190 SER A N 1
ATOM 1554 C CA . SER A 1 190 ? -35.495 -22.059 55.485 1.00 88.31 190 SER A CA 1
ATOM 1555 C C . SER A 1 190 ? -35.423 -21.786 53.977 1.00 88.31 190 SER A C 1
ATOM 1557 O O . SER A 1 190 ? -34.379 -22.021 53.364 1.00 88.31 190 SER A O 1
ATOM 1559 N N . ASP A 1 191 ? -36.469 -21.192 53.394 1.00 86.62 191 ASP A N 1
ATOM 1560 C CA . ASP A 1 191 ? -36.488 -20.812 51.972 1.00 86.62 191 ASP A CA 1
ATOM 1561 C C . ASP A 1 191 ? -35.364 -19.817 51.641 1.00 86.62 191 ASP A C 1
ATOM 1563 O O . ASP A 1 191 ? -34.646 -19.947 50.645 1.00 86.62 191 ASP A O 1
ATOM 1567 N N . SER A 1 192 ? -35.150 -18.837 52.523 1.00 85.88 192 SER A N 1
ATOM 1568 C CA . SER A 1 192 ? -34.082 -17.844 52.379 1.00 85.88 192 SER A CA 1
ATOM 1569 C C . SER A 1 192 ? -32.689 -18.486 52.421 1.00 85.88 192 SER A C 1
ATOM 1571 O O . SER A 1 192 ? -31.813 -18.123 51.629 1.00 85.88 192 SER A O 1
ATOM 1573 N N . LEU A 1 193 ? -32.471 -19.473 53.295 1.00 87.31 193 LEU A N 1
ATOM 1574 C CA . LEU A 1 193 ? -31.222 -20.238 53.354 1.00 87.31 193 LEU A CA 1
ATOM 1575 C C . LEU A 1 193 ? -30.972 -21.029 52.066 1.00 87.31 193 LEU A C 1
ATOM 1577 O O . LEU A 1 193 ? -29.832 -21.084 51.588 1.00 87.31 193 LEU A O 1
ATOM 1581 N N . GLU A 1 194 ? -32.014 -21.607 51.471 1.00 89.38 194 GLU A N 1
ATOM 1582 C CA . GLU A 1 194 ? -31.906 -22.323 50.202 1.00 89.38 194 GLU A CA 1
ATOM 1583 C C . GLU A 1 194 ? -31.580 -21.378 49.035 1.00 89.38 194 GLU A C 1
ATOM 1585 O O . GLU A 1 194 ? -30.669 -21.658 48.243 1.00 89.38 194 GLU A O 1
ATOM 1590 N N . ILE A 1 195 ? -32.207 -20.197 48.989 1.00 86.69 195 ILE A N 1
ATOM 1591 C CA . ILE A 1 195 ? -31.871 -19.131 48.031 1.00 86.69 195 ILE A CA 1
ATOM 1592 C C . ILE A 1 195 ? -30.401 -18.716 48.176 1.00 86.69 195 ILE A C 1
ATOM 1594 O O . ILE A 1 195 ? -29.678 -18.641 47.177 1.00 86.69 195 ILE A O 1
ATOM 1598 N N . ILE A 1 196 ? -29.913 -18.511 49.405 1.00 86.31 196 ILE A N 1
ATOM 1599 C CA . ILE A 1 196 ? -28.510 -18.148 49.671 1.00 86.31 196 ILE A CA 1
ATOM 1600 C C . ILE A 1 196 ? -27.558 -19.260 49.210 1.00 86.31 196 ILE A C 1
ATOM 1602 O O . ILE A 1 196 ? -26.523 -18.984 48.590 1.00 86.31 196 ILE A O 1
ATOM 1606 N N . LYS A 1 197 ? -27.895 -20.529 49.464 1.00 89.94 197 LYS A N 1
ATOM 1607 C CA . LYS A 1 197 ? -27.097 -21.685 49.026 1.00 89.94 197 LYS A CA 1
ATOM 1608 C C . LYS A 1 197 ? -27.017 -21.753 47.498 1.00 89.94 197 LYS A C 1
ATOM 1610 O O . LYS A 1 197 ? -25.922 -21.921 46.945 1.00 89.94 197 LYS A O 1
ATOM 1615 N N . ASN A 1 198 ? -28.142 -21.535 46.818 1.00 86.94 198 ASN A N 1
ATOM 1616 C CA . ASN A 1 198 ? -28.224 -21.493 45.361 1.00 86.94 198 ASN A CA 1
ATOM 1617 C C . ASN A 1 198 ? -27.422 -20.317 44.786 1.00 86.94 198 ASN A C 1
ATOM 1619 O O . ASN A 1 198 ? -26.586 -20.530 43.900 1.00 86.94 198 ASN A O 1
ATOM 1623 N N . ALA A 1 199 ? -27.561 -19.116 45.351 1.00 86.12 199 ALA A N 1
ATOM 1624 C CA . ALA A 1 199 ? -26.790 -17.932 44.971 1.00 86.12 199 ALA A CA 1
ATOM 1625 C C . ALA A 1 199 ? -25.277 -18.152 45.136 1.00 86.12 199 ALA A C 1
ATOM 1627 O O . ALA A 1 199 ? -24.500 -17.856 44.226 1.00 86.12 199 ALA A O 1
ATOM 1628 N N . LYS A 1 200 ? -24.843 -18.768 46.244 1.00 89.00 200 LYS A N 1
ATOM 1629 C CA . LYS A 1 200 ? -23.431 -19.104 46.492 1.00 89.00 200 LYS A CA 1
ATOM 1630 C C . LYS A 1 200 ? -22.887 -20.100 45.464 1.00 89.00 200 LYS A C 1
ATOM 1632 O O . LYS A 1 200 ? -21.738 -19.978 45.027 1.00 89.00 200 LYS A O 1
ATOM 1637 N N . SER A 1 201 ? -23.699 -21.072 45.045 1.00 88.56 201 SER A N 1
ATOM 1638 C CA . SER A 1 201 ? -23.329 -22.021 43.987 1.00 88.56 201 SER A CA 1
ATOM 1639 C C . SER A 1 201 ? -23.169 -21.328 42.623 1.00 88.56 201 SER A C 1
ATOM 1641 O O . SER A 1 201 ? -22.182 -21.566 41.917 1.00 88.56 201 SER A O 1
ATOM 1643 N N . SER A 1 202 ? -24.077 -20.405 42.289 1.00 85.44 202 SER A N 1
ATOM 1644 C CA . SER A 1 202 ? -24.036 -19.593 41.069 1.00 85.44 202 SER A CA 1
ATOM 1645 C C . SER A 1 202 ? -22.834 -18.652 41.056 1.00 85.44 202 SER A C 1
ATOM 1647 O O . SER A 1 202 ? -22.128 -18.574 40.048 1.00 85.44 202 SER A O 1
ATOM 1649 N N . LEU A 1 203 ? -22.513 -18.032 42.196 1.00 87.12 203 LEU A N 1
ATOM 1650 C CA . LEU A 1 203 ? -21.334 -17.183 42.357 1.00 87.12 203 LEU A CA 1
ATOM 1651 C C . LEU A 1 203 ? -20.039 -17.968 42.095 1.00 87.12 203 LEU A C 1
ATOM 1653 O O . LEU A 1 203 ? -19.185 -17.516 41.333 1.00 87.12 203 LEU A O 1
ATOM 1657 N N . LYS A 1 204 ? -19.911 -19.189 42.639 1.00 88.75 204 LYS A N 1
ATOM 1658 C CA . LYS A 1 204 ? -18.760 -20.068 42.357 1.00 88.75 204 LYS A CA 1
ATOM 1659 C C . LYS A 1 204 ? -18.651 -20.414 40.867 1.00 88.75 204 LYS A C 1
ATOM 1661 O O . LYS A 1 204 ? -17.546 -20.416 40.320 1.00 88.75 204 LYS A O 1
ATOM 1666 N N . LYS A 1 205 ? -19.773 -20.690 40.187 1.00 88.81 205 LYS A N 1
ATOM 1667 C CA . LYS A 1 205 ? -19.788 -20.930 38.729 1.00 88.81 205 LYS A CA 1
ATOM 1668 C C . LYS A 1 205 ? -19.341 -19.685 37.957 1.00 88.81 205 LYS A C 1
ATOM 1670 O O . LYS A 1 205 ? -18.521 -19.801 37.046 1.00 88.81 205 LYS A O 1
ATOM 1675 N N . MET A 1 206 ? -19.816 -18.501 38.343 1.00 84.00 206 MET A N 1
ATOM 1676 C CA . MET A 1 206 ? -19.399 -17.229 37.745 1.00 84.00 206 MET A CA 1
ATOM 1677 C C . MET A 1 206 ? -17.913 -16.938 37.960 1.00 84.00 206 MET A C 1
ATOM 1679 O O . MET A 1 206 ? -17.238 -16.541 37.014 1.00 84.00 206 MET A O 1
ATOM 1683 N N . GLN A 1 207 ? -17.370 -17.193 39.151 1.00 87.25 207 GLN A N 1
ATOM 1684 C CA . GLN A 1 207 ? -15.941 -17.025 39.432 1.00 87.25 207 GLN A CA 1
ATOM 1685 C C . GLN A 1 207 ? -15.078 -17.947 38.560 1.00 87.25 207 GLN A C 1
ATOM 1687 O O . GLN A 1 207 ? -14.105 -17.487 37.962 1.00 87.25 207 GLN A O 1
ATOM 1692 N N . LYS A 1 208 ? -15.469 -19.221 38.400 1.00 89.25 208 LYS A N 1
ATOM 1693 C CA . LYS A 1 208 ? -14.788 -20.153 37.481 1.00 89.25 208 LYS A CA 1
ATOM 1694 C C . LYS A 1 208 ? -14.847 -19.673 36.026 1.00 89.25 208 LYS A C 1
ATOM 1696 O O . LYS A 1 208 ? -13.832 -19.708 35.331 1.00 89.25 208 LYS A O 1
ATOM 1701 N N . ARG A 1 209 ? -16.006 -19.178 35.569 1.00 86.88 209 ARG A N 1
ATOM 1702 C CA . ARG A 1 209 ? -16.154 -18.582 34.227 1.00 86.88 209 ARG A CA 1
ATOM 1703 C C . ARG A 1 209 ? -15.275 -17.340 34.062 1.00 86.88 209 ARG A C 1
ATOM 1705 O O . ARG A 1 209 ? -14.577 -17.239 33.062 1.00 86.88 209 ARG A O 1
ATOM 1712 N N . SER A 1 210 ? -15.239 -16.451 35.053 1.00 87.88 210 SER A N 1
ATOM 1713 C CA . SER A 1 210 ? -14.392 -15.250 35.054 1.00 87.88 210 SER A CA 1
ATOM 1714 C C . SER A 1 210 ? -12.903 -15.600 34.961 1.00 87.88 210 SER A C 1
ATOM 1716 O O . SER A 1 210 ? -12.191 -15.038 34.131 1.00 87.88 210 SER A O 1
ATOM 1718 N N . ALA A 1 211 ? -12.433 -16.592 35.725 1.00 87.50 211 ALA A N 1
ATOM 1719 C CA . ALA A 1 211 ? -11.057 -17.082 35.632 1.00 87.50 211 ALA A CA 1
ATOM 1720 C C . ALA A 1 211 ? -10.740 -17.676 34.245 1.00 87.50 211 ALA A C 1
ATOM 1722 O O . ALA A 1 211 ? -9.697 -17.368 33.667 1.00 87.50 211 ALA A O 1
ATOM 1723 N N . SER A 1 212 ? -11.662 -18.461 33.673 1.00 91.19 212 SER A N 1
ATOM 1724 C CA . SER A 1 212 ? -11.529 -19.002 32.312 1.00 91.19 212 SER A CA 1
ATOM 1725 C C . SER A 1 212 ? -11.462 -17.896 31.251 1.00 91.19 212 SER A C 1
ATOM 1727 O O . SER A 1 212 ? -10.605 -17.943 30.370 1.00 91.19 212 SER A O 1
ATOM 1729 N N . VAL A 1 213 ? -12.307 -16.863 31.356 1.00 87.94 213 VAL A N 1
ATOM 1730 C CA . VAL A 1 213 ? -12.290 -15.702 30.451 1.00 87.94 213 VAL A CA 1
ATOM 1731 C C . VAL A 1 213 ? -10.989 -14.915 30.594 1.00 87.94 213 VAL A C 1
ATOM 1733 O O . VAL A 1 213 ? -10.372 -14.588 29.584 1.00 87.94 213 VAL A O 1
ATOM 1736 N N . LYS A 1 214 ? -10.503 -14.674 31.819 1.00 88.50 214 LYS A N 1
ATOM 1737 C CA . LYS A 1 214 ? -9.200 -14.022 32.045 1.00 88.50 214 LYS A CA 1
ATOM 1738 C C . LYS A 1 214 ? -8.052 -14.802 31.401 1.00 88.50 214 LYS A C 1
ATOM 1740 O O . LYS A 1 214 ? -7.185 -14.199 30.771 1.00 88.50 214 LYS A O 1
ATOM 1745 N N . PHE A 1 215 ? -8.062 -16.130 31.510 1.00 89.19 215 PHE A N 1
ATOM 1746 C CA . PHE A 1 215 ? -7.073 -16.988 30.858 1.00 89.19 215 PHE A CA 1
ATOM 1747 C C . PHE A 1 215 ? -7.156 -16.902 29.324 1.00 89.19 215 PHE A C 1
ATOM 1749 O O . PHE A 1 215 ? -6.137 -16.686 28.668 1.00 89.19 215 PHE A O 1
ATOM 1756 N N . LYS A 1 216 ? -8.365 -16.980 28.749 1.00 90.12 216 LYS A N 1
ATOM 1757 C CA . LYS A 1 216 ? -8.583 -16.809 27.301 1.00 90.12 216 LYS A CA 1
ATOM 1758 C C . LYS A 1 216 ? -8.111 -15.441 26.809 1.00 90.12 216 LYS A C 1
ATOM 1760 O O . LYS A 1 216 ? -7.398 -15.381 25.812 1.00 90.12 216 LYS A O 1
ATOM 1765 N N . ASN A 1 217 ? -8.424 -14.369 27.535 1.00 87.00 217 ASN A N 1
ATOM 1766 C CA . ASN A 1 217 ? -7.992 -13.012 27.196 1.00 87.00 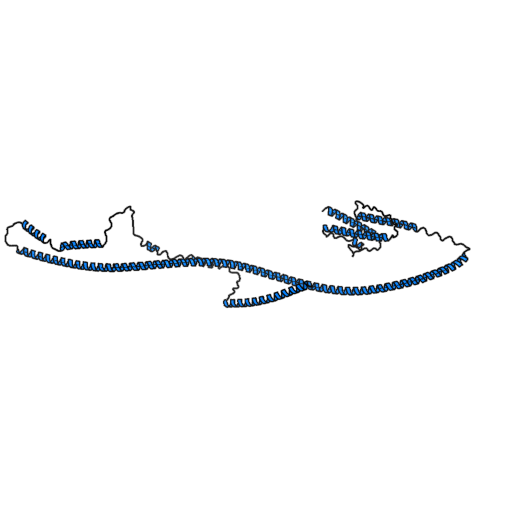217 ASN A CA 1
ATOM 1767 C C . ASN A 1 217 ? -6.467 -12.874 27.231 1.00 87.00 217 ASN A C 1
ATOM 1769 O O . ASN A 1 217 ? -5.899 -12.242 26.346 1.00 87.00 217 ASN A O 1
ATOM 1773 N N . LYS A 1 218 ? -5.786 -13.505 28.198 1.00 92.12 218 LYS A N 1
ATOM 1774 C CA . LYS A 1 218 ? -4.316 -13.528 28.255 1.00 92.12 218 LYS A CA 1
ATOM 1775 C C . LYS A 1 218 ? -3.709 -14.228 27.033 1.00 92.12 218 LYS A C 1
ATOM 1777 O O . LYS A 1 218 ? -2.736 -13.729 26.471 1.00 92.12 218 LYS A O 1
ATOM 1782 N N . ASN A 1 219 ? -4.298 -15.342 26.596 1.00 90.44 219 ASN A N 1
ATOM 1783 C CA . ASN A 1 219 ? -3.847 -16.062 25.400 1.00 90.44 219 ASN A CA 1
ATOM 1784 C C . ASN A 1 219 ? -4.119 -15.271 24.112 1.00 90.44 219 ASN A C 1
ATOM 1786 O O . ASN A 1 219 ? -3.239 -15.188 23.259 1.00 90.44 219 ASN A O 1
ATOM 1790 N N . LEU A 1 220 ? -5.287 -14.630 24.003 1.00 90.25 220 LEU A N 1
ATOM 1791 C CA . LEU A 1 220 ? -5.619 -13.712 22.907 1.00 90.25 220 LEU A CA 1
ATOM 1792 C C . LEU A 1 220 ? -4.627 -12.549 22.828 1.00 90.25 220 LEU A C 1
ATOM 1794 O O . LEU A 1 220 ? -4.099 -12.275 21.758 1.00 90.25 220 LEU A O 1
ATOM 1798 N N . LEU A 1 221 ? -4.295 -11.923 23.959 1.00 90.56 221 LEU A N 1
ATOM 1799 C CA . LEU A 1 221 ? -3.283 -10.865 24.030 1.00 90.56 221 LEU A CA 1
ATOM 1800 C C . LEU A 1 221 ? -1.906 -11.339 23.552 1.00 90.56 221 LEU A C 1
ATOM 1802 O O . LEU A 1 221 ? -1.227 -10.607 22.837 1.00 90.56 221 LEU A O 1
ATOM 1806 N N . LYS A 1 222 ? -1.499 -12.562 23.914 1.00 92.44 222 LYS A N 1
ATOM 1807 C CA . LYS A 1 222 ? -0.246 -13.156 23.426 1.00 92.44 222 LYS A CA 1
ATOM 1808 C C . LYS A 1 222 ? -0.290 -13.384 21.909 1.00 92.44 222 LYS A C 1
ATOM 1810 O O . LYS A 1 222 ? 0.659 -13.030 21.222 1.00 92.44 222 LYS A O 1
ATOM 1815 N N . SER A 1 223 ? -1.406 -13.895 21.387 1.00 92.94 223 SER A N 1
ATOM 1816 C CA . SER A 1 223 ? -1.606 -14.088 19.945 1.00 92.94 223 SER A CA 1
ATOM 1817 C C . SER A 1 223 ? -1.583 -12.768 19.170 1.00 92.94 223 SER A C 1
ATOM 1819 O O . SER A 1 223 ? -0.961 -12.694 18.116 1.00 92.94 223 SER A O 1
ATOM 1821 N N . ILE A 1 224 ? -2.222 -11.718 19.698 1.00 91.00 224 ILE A N 1
ATOM 1822 C CA . ILE A 1 224 ? -2.232 -10.380 19.090 1.00 91.00 224 ILE A CA 1
ATOM 1823 C C . ILE A 1 224 ? -0.817 -9.796 19.064 1.00 91.00 224 ILE A C 1
ATOM 1825 O O . ILE A 1 224 ? -0.408 -9.257 18.042 1.00 91.00 224 ILE A O 1
ATOM 1829 N N . LYS A 1 225 ? -0.043 -9.939 20.150 1.00 93.19 225 LYS A N 1
ATOM 1830 C CA . LYS A 1 225 ? 1.358 -9.488 20.187 1.00 93.19 225 LYS A CA 1
ATOM 1831 C C . LYS A 1 225 ? 2.217 -10.184 19.131 1.00 93.19 225 LYS A C 1
ATOM 1833 O O . LYS A 1 225 ? 2.894 -9.490 18.380 1.00 93.19 225 LYS A O 1
ATOM 1838 N N . ASN A 1 226 ? 2.118 -11.510 19.019 1.00 93.06 226 ASN A N 1
ATOM 1839 C CA . ASN A 1 226 ? 2.830 -12.258 17.981 1.00 93.06 226 ASN A CA 1
ATOM 1840 C C . ASN A 1 226 ? 2.427 -11.794 16.570 1.00 93.06 226 ASN A C 1
ATOM 1842 O O . ASN A 1 226 ? 3.285 -11.625 15.711 1.00 93.06 226 ASN A O 1
ATOM 1846 N N . GLN A 1 227 ? 1.136 -11.537 16.327 1.00 92.88 227 GLN A N 1
ATOM 1847 C CA . GLN A 1 227 ? 0.677 -11.050 15.023 1.00 92.88 227 GLN A CA 1
ATOM 1848 C C . GLN A 1 227 ? 1.217 -9.649 14.698 1.00 92.88 227 GLN A C 1
ATOM 1850 O O . GLN A 1 227 ? 1.541 -9.367 13.547 1.00 92.88 227 GLN A O 1
ATOM 1855 N N . ILE A 1 228 ? 1.332 -8.773 15.700 1.00 91.81 228 ILE A N 1
ATOM 1856 C CA . ILE A 1 228 ? 1.931 -7.442 15.536 1.00 91.81 228 ILE A CA 1
ATOM 1857 C C . ILE A 1 228 ? 3.416 -7.557 15.172 1.00 91.81 228 ILE A C 1
ATOM 1859 O O . ILE A 1 228 ? 3.873 -6.819 14.305 1.00 91.81 228 ILE A O 1
ATOM 1863 N N . GLU A 1 229 ? 4.166 -8.468 15.796 1.00 93.31 229 GLU A N 1
ATOM 1864 C CA . GLU A 1 229 ? 5.576 -8.706 15.450 1.00 93.31 229 GLU A CA 1
ATOM 1865 C C . GLU A 1 229 ? 5.738 -9.218 14.016 1.00 93.31 229 GLU A C 1
ATOM 1867 O O . GLU A 1 229 ? 6.517 -8.642 13.260 1.00 93.31 229 GLU A O 1
ATOM 1872 N N . ILE A 1 230 ? 4.928 -10.200 13.605 1.00 92.75 230 ILE A N 1
ATOM 1873 C CA . ILE A 1 230 ? 4.914 -10.704 12.221 1.00 92.75 230 ILE A CA 1
ATOM 1874 C C . ILE A 1 230 ? 4.588 -9.575 11.232 1.00 92.75 230 ILE A C 1
ATOM 1876 O O . ILE A 1 230 ? 5.224 -9.449 10.188 1.00 92.75 230 ILE A O 1
ATOM 1880 N N . ASN A 1 231 ? 3.615 -8.719 11.553 1.00 91.00 231 ASN A N 1
ATOM 1881 C CA . ASN A 1 231 ? 3.261 -7.598 10.684 1.00 91.00 231 ASN A CA 1
ATOM 1882 C C . ASN A 1 231 ? 4.400 -6.575 10.564 1.00 91.00 231 ASN A C 1
ATOM 1884 O O . ASN A 1 231 ? 4.646 -6.091 9.464 1.00 91.00 231 ASN A O 1
ATOM 1888 N N . LYS A 1 232 ? 5.127 -6.286 11.652 1.00 93.31 232 LYS A N 1
ATOM 1889 C CA . LYS A 1 232 ? 6.308 -5.405 11.611 1.00 93.31 232 LYS A CA 1
ATOM 1890 C C . LYS A 1 232 ? 7.425 -5.979 10.739 1.00 93.31 232 LYS A C 1
ATOM 1892 O O . LYS A 1 232 ? 8.064 -5.237 9.998 1.00 93.31 232 LYS A O 1
ATOM 1897 N N . GLU A 1 233 ? 7.657 -7.287 10.811 1.00 94.88 233 GLU A N 1
ATOM 1898 C CA . GLU A 1 233 ? 8.634 -7.967 9.955 1.00 94.88 233 GLU A CA 1
ATOM 1899 C C . GLU A 1 233 ? 8.223 -7.908 8.475 1.00 94.88 233 GLU A C 1
ATOM 1901 O O . GLU A 1 233 ? 9.039 -7.582 7.611 1.00 94.88 233 GLU A O 1
ATOM 1906 N N . ASN A 1 234 ? 6.938 -8.126 8.183 1.00 92.25 234 ASN A N 1
ATOM 1907 C CA . ASN A 1 234 ? 6.396 -7.992 6.832 1.00 92.25 234 ASN A CA 1
ATOM 1908 C C . ASN A 1 234 ? 6.513 -6.559 6.294 1.00 92.25 234 ASN A C 1
ATOM 1910 O O . ASN A 1 234 ? 6.884 -6.378 5.136 1.00 92.25 234 ASN A O 1
ATOM 1914 N N . GLU A 1 235 ? 6.241 -5.539 7.113 1.00 92.62 235 GLU A N 1
ATOM 1915 C CA . GLU A 1 235 ? 6.439 -4.136 6.728 1.00 92.62 235 GLU A CA 1
ATOM 1916 C C . GLU A 1 235 ? 7.907 -3.846 6.405 1.00 92.62 235 GLU A C 1
ATOM 1918 O O . GLU A 1 235 ? 8.196 -3.244 5.371 1.00 92.62 235 GLU A O 1
ATOM 1923 N N . LEU A 1 236 ? 8.844 -4.335 7.225 1.00 94.50 236 LEU A N 1
ATOM 1924 C CA . LEU A 1 236 ? 10.276 -4.183 6.964 1.00 94.50 236 LEU A CA 1
ATOM 1925 C C . LEU A 1 236 ? 10.688 -4.845 5.639 1.00 94.50 236 LEU A C 1
ATOM 1927 O O . LEU A 1 236 ? 11.457 -4.264 4.870 1.00 94.50 236 LEU A O 1
ATOM 1931 N N . ASN A 1 237 ? 10.160 -6.035 5.346 1.00 93.25 237 ASN A N 1
ATOM 1932 C CA . ASN A 1 237 ? 10.413 -6.727 4.082 1.00 93.25 237 ASN A CA 1
ATOM 1933 C C . ASN A 1 237 ? 9.809 -5.974 2.887 1.00 93.25 237 ASN A C 1
ATOM 1935 O O . ASN A 1 237 ? 10.475 -5.832 1.864 1.00 93.25 237 ASN A O 1
ATOM 1939 N N . LEU A 1 238 ? 8.609 -5.402 3.026 1.00 93.25 238 LEU A N 1
ATOM 1940 C CA . LEU A 1 238 ? 8.005 -4.555 1.991 1.00 93.25 238 LEU A CA 1
ATOM 1941 C C . LEU A 1 238 ? 8.835 -3.298 1.709 1.00 93.25 238 LEU A C 1
ATOM 1943 O O . LEU A 1 238 ? 8.961 -2.906 0.550 1.00 93.25 238 LEU A O 1
ATOM 1947 N N . VAL A 1 239 ? 9.430 -2.673 2.731 1.00 94.12 239 VAL A N 1
ATOM 1948 C CA . VAL A 1 239 ? 10.342 -1.534 2.529 1.00 94.12 239 VAL A CA 1
ATOM 1949 C C . VAL A 1 239 ? 11.590 -1.955 1.746 1.00 94.12 239 VAL A C 1
ATOM 1951 O O . VAL A 1 239 ? 11.989 -1.242 0.825 1.00 94.12 239 VAL A O 1
ATOM 1954 N N . LYS A 1 240 ? 12.173 -3.124 2.051 1.00 94.12 240 LYS A N 1
ATOM 1955 C CA . LYS A 1 240 ? 13.329 -3.665 1.311 1.00 94.12 240 LYS A CA 1
ATOM 1956 C C . LYS A 1 240 ? 12.998 -3.992 -0.147 1.00 94.12 240 LYS A C 1
ATOM 1958 O O . LYS A 1 240 ? 13.809 -3.734 -1.027 1.00 94.12 240 LYS A O 1
ATOM 1963 N N . GLU A 1 241 ? 11.823 -4.551 -0.427 1.00 93.62 241 GLU A N 1
ATOM 1964 C CA . GLU A 1 241 ? 11.416 -4.823 -1.812 1.00 93.62 241 GLU A CA 1
ATOM 1965 C C . GLU A 1 241 ? 11.119 -3.529 -2.580 1.00 93.62 241 GLU A C 1
ATOM 1967 O O . GLU A 1 241 ? 11.515 -3.391 -3.735 1.00 93.62 241 GLU A O 1
ATOM 1972 N N . ARG A 1 242 ? 10.523 -2.521 -1.929 1.00 94.12 242 ARG A N 1
ATOM 1973 C CA . ARG A 1 242 ? 10.341 -1.195 -2.540 1.00 94.12 242 ARG A CA 1
ATOM 1974 C C . ARG A 1 242 ? 11.667 -0.532 -2.897 1.00 94.12 242 ARG A C 1
ATOM 1976 O O . ARG A 1 242 ? 11.766 0.046 -3.973 1.00 94.12 242 ARG A O 1
ATOM 1983 N N . SER A 1 243 ? 12.690 -0.621 -2.043 1.00 93.19 243 SER A N 1
ATOM 1984 C CA . SER A 1 243 ? 13.999 -0.050 -2.378 1.00 93.19 243 SER A CA 1
ATOM 1985 C C . SER A 1 243 ? 14.664 -0.770 -3.555 1.00 93.19 243 SER A C 1
ATOM 1987 O O . SER A 1 243 ? 15.266 -0.106 -4.395 1.00 93.19 243 SER A O 1
ATOM 1989 N N . LYS A 1 244 ? 14.502 -2.096 -3.678 1.00 95.94 244 LYS A N 1
ATOM 1990 C CA . LYS A 1 244 ? 14.954 -2.848 -4.864 1.00 95.94 244 LYS A CA 1
ATOM 1991 C C . LYS A 1 244 ? 14.238 -2.400 -6.138 1.00 95.94 244 LYS A C 1
ATOM 1993 O O . LYS A 1 244 ? 14.901 -2.218 -7.153 1.00 95.94 244 LYS A O 1
ATOM 1998 N N . ILE A 1 245 ? 12.920 -2.192 -6.079 1.00 94.06 245 ILE A N 1
ATOM 1999 C CA . ILE A 1 245 ? 12.137 -1.695 -7.221 1.00 94.06 245 ILE A CA 1
ATOM 2000 C C . ILE A 1 245 ? 12.664 -0.333 -7.680 1.00 94.06 245 ILE A C 1
ATOM 2002 O O . ILE A 1 245 ? 12.939 -0.174 -8.861 1.00 94.06 245 ILE A O 1
ATOM 2006 N N . VAL A 1 246 ? 12.911 0.602 -6.759 1.00 95.00 246 VAL A N 1
ATOM 2007 C CA . VAL A 1 246 ? 13.451 1.932 -7.100 1.00 95.00 246 VAL A CA 1
ATOM 2008 C C . VAL A 1 246 ? 14.821 1.838 -7.790 1.00 95.00 246 VAL A C 1
ATOM 2010 O O . VAL A 1 246 ? 15.092 2.572 -8.738 1.00 95.00 246 VAL A O 1
ATOM 2013 N N . ILE A 1 247 ? 15.692 0.923 -7.347 1.00 94.31 247 ILE A N 1
ATOM 2014 C CA . ILE A 1 247 ? 16.996 0.688 -7.992 1.00 94.31 247 ILE A CA 1
ATOM 2015 C C . ILE A 1 247 ? 16.808 0.135 -9.413 1.00 94.31 247 ILE A C 1
ATOM 2017 O O . ILE A 1 247 ? 17.465 0.600 -10.344 1.00 94.31 247 ILE A O 1
ATOM 2021 N N . LEU A 1 248 ? 15.903 -0.832 -9.588 1.00 94.69 248 LEU A N 1
ATOM 2022 C CA . LEU A 1 248 ? 15.603 -1.418 -10.896 1.00 94.69 248 LEU A CA 1
ATOM 2023 C C . LEU A 1 248 ? 14.974 -0.399 -11.853 1.00 94.69 248 LEU A C 1
ATOM 2025 O O . LEU A 1 248 ? 15.373 -0.342 -13.010 1.00 94.69 248 LEU A O 1
ATOM 2029 N N . GLU A 1 249 ? 14.052 0.439 -11.381 1.00 95.25 249 GLU A N 1
ATOM 2030 C CA . GLU A 1 249 ? 13.453 1.522 -12.171 1.00 95.25 249 GLU A CA 1
ATOM 2031 C C . GLU A 1 249 ? 14.513 2.512 -12.657 1.00 95.25 249 GLU A C 1
ATOM 2033 O O . GLU A 1 249 ? 14.517 2.882 -13.831 1.00 95.25 249 GLU A O 1
ATOM 2038 N N . LYS A 1 250 ? 15.461 2.886 -11.788 1.00 95.56 250 LYS A N 1
ATOM 2039 C CA . LYS A 1 250 ? 16.585 3.744 -12.176 1.00 95.56 250 LYS A CA 1
ATOM 2040 C C . LYS A 1 250 ? 17.447 3.087 -13.262 1.00 95.56 250 LYS A C 1
ATOM 2042 O O . LYS A 1 250 ? 17.760 3.738 -14.253 1.00 95.56 250 LYS A O 1
ATOM 2047 N N . SER A 1 251 ? 17.771 1.801 -13.113 1.00 95.94 251 SER A N 1
ATOM 2048 C CA . SER A 1 251 ? 18.546 1.051 -14.113 1.00 95.94 251 SER A CA 1
ATOM 2049 C C . SER A 1 251 ? 17.803 0.906 -15.448 1.00 95.94 251 SER A C 1
ATOM 2051 O O . SER A 1 251 ? 18.407 1.055 -16.508 1.00 95.94 251 SER A O 1
ATOM 2053 N N . ILE A 1 252 ? 16.485 0.677 -15.424 1.00 95.00 252 ILE A N 1
ATOM 2054 C CA . ILE A 1 252 ? 15.652 0.657 -16.635 1.00 95.00 252 ILE A CA 1
ATOM 2055 C C . ILE A 1 252 ? 15.678 2.025 -17.315 1.00 95.00 252 ILE A C 1
ATOM 2057 O O . ILE A 1 252 ? 15.839 2.088 -18.530 1.00 95.00 252 ILE A O 1
ATOM 2061 N N . GLN A 1 253 ? 15.563 3.114 -16.552 1.00 95.06 253 GLN A N 1
ATOM 2062 C CA . GLN A 1 253 ? 15.601 4.464 -17.106 1.00 95.06 253 GLN A CA 1
ATOM 2063 C C . GLN A 1 253 ? 16.954 4.771 -17.763 1.00 95.06 253 GLN A C 1
ATOM 2065 O O . GLN A 1 253 ? 16.983 5.307 -18.870 1.00 95.06 253 GLN A O 1
ATOM 2070 N N . GLU A 1 254 ? 18.062 4.390 -17.123 1.00 95.06 254 GLU A N 1
ATOM 2071 C CA . GLU A 1 254 ? 19.409 4.492 -17.698 1.00 95.06 254 GLU A CA 1
ATOM 2072 C C . GLU A 1 254 ? 19.500 3.694 -19.011 1.00 95.06 254 GLU A C 1
ATOM 2074 O O . GLU A 1 254 ? 19.872 4.250 -20.046 1.00 95.06 254 GLU A O 1
ATOM 2079 N N . ASN A 1 255 ? 19.034 2.443 -19.029 1.00 94.81 255 ASN A N 1
ATOM 2080 C CA . ASN A 1 255 ? 19.027 1.619 -20.241 1.00 94.81 255 ASN A CA 1
ATOM 2081 C C . ASN A 1 255 ? 18.159 2.211 -21.362 1.00 94.81 255 ASN A C 1
ATOM 2083 O O . ASN A 1 255 ? 18.561 2.184 -22.523 1.00 94.81 255 ASN A O 1
ATOM 2087 N N . VAL A 1 256 ? 16.992 2.781 -21.042 1.00 95.88 256 VAL A N 1
ATOM 2088 C CA . VAL A 1 256 ? 16.133 3.468 -22.022 1.00 95.88 256 VAL A CA 1
ATOM 2089 C C . VAL A 1 256 ? 16.868 4.656 -22.641 1.00 95.88 256 VAL A C 1
ATOM 2091 O O . VAL A 1 256 ? 16.815 4.834 -23.857 1.00 95.88 256 VAL A O 1
ATOM 2094 N N . THR A 1 257 ? 17.602 5.439 -21.841 1.00 94.44 257 THR A N 1
ATOM 2095 C CA . THR A 1 257 ? 18.413 6.542 -22.380 1.00 94.44 257 THR A CA 1
ATOM 2096 C C . THR A 1 257 ? 19.542 6.044 -23.280 1.00 94.44 257 THR A C 1
ATOM 2098 O O . THR A 1 257 ? 19.756 6.613 -24.347 1.00 94.44 257 THR A O 1
ATOM 2101 N N . THR A 1 258 ? 20.210 4.942 -22.922 1.00 94.56 258 THR A N 1
ATOM 2102 C CA . THR A 1 258 ? 21.234 4.319 -23.774 1.00 94.56 258 THR A CA 1
ATOM 2103 C C . THR A 1 258 ? 20.648 3.819 -25.093 1.00 94.56 258 THR A C 1
ATOM 2105 O O . THR A 1 258 ? 21.234 4.056 -26.145 1.00 94.56 258 THR A O 1
ATOM 2108 N N . VAL A 1 259 ? 19.477 3.177 -25.069 1.00 94.44 259 VAL A N 1
ATOM 2109 C CA . VAL A 1 259 ? 18.794 2.710 -26.287 1.00 94.44 259 VAL A CA 1
ATOM 2110 C C . VAL A 1 259 ? 18.392 3.881 -27.184 1.00 94.44 259 VAL A C 1
ATOM 2112 O O . VAL A 1 259 ? 18.558 3.790 -28.397 1.00 94.44 259 VAL A O 1
ATOM 2115 N N . ALA A 1 260 ? 17.919 4.993 -26.616 1.00 94.12 260 ALA A N 1
ATOM 2116 C CA . ALA A 1 260 ? 17.591 6.190 -27.391 1.00 94.12 260 ALA A CA 1
ATOM 2117 C C . ALA A 1 260 ? 18.829 6.790 -28.090 1.00 94.12 260 ALA A C 1
ATOM 2119 O O . ALA A 1 260 ? 18.756 7.152 -29.266 1.00 94.12 260 ALA A O 1
ATOM 2120 N N . LEU A 1 261 ? 19.974 6.837 -27.397 1.00 94.25 261 LEU A N 1
ATOM 2121 C CA . LEU A 1 261 ? 21.246 7.277 -27.983 1.00 94.25 261 LEU A CA 1
ATOM 2122 C C . LEU A 1 261 ? 21.692 6.346 -29.117 1.00 94.25 261 LEU A C 1
ATOM 2124 O O . LEU A 1 261 ? 21.943 6.817 -30.221 1.00 94.25 261 LEU A O 1
ATOM 2128 N N . LEU A 1 262 ? 21.683 5.028 -28.890 1.00 94.00 262 LEU A N 1
ATOM 2129 C CA . LEU A 1 262 ? 22.037 4.040 -29.916 1.00 94.00 262 LEU A CA 1
ATOM 2130 C C . LEU A 1 262 ? 21.094 4.075 -31.127 1.00 94.00 262 LEU A C 1
ATOM 2132 O O . LEU A 1 262 ? 21.530 3.847 -32.252 1.00 94.00 262 LEU A O 1
ATOM 2136 N N . SER A 1 263 ? 19.806 4.366 -30.921 1.00 95.38 263 SER A N 1
ATOM 2137 C CA . SER A 1 263 ? 18.853 4.559 -32.021 1.00 95.38 263 SER A CA 1
ATOM 2138 C C . SER A 1 263 ? 19.231 5.767 -32.877 1.00 95.38 263 SER A C 1
ATOM 2140 O O . SER A 1 263 ? 19.217 5.672 -34.099 1.00 95.38 263 SER A O 1
ATOM 2142 N N . THR A 1 264 ? 19.622 6.871 -32.236 1.00 94.12 264 THR A N 1
ATOM 2143 C CA . THR A 1 264 ? 20.061 8.094 -32.927 1.00 94.12 264 THR A CA 1
ATOM 2144 C C . THR A 1 264 ? 21.357 7.847 -33.707 1.00 94.12 264 THR A C 1
ATOM 2146 O O . THR A 1 264 ? 21.473 8.246 -34.865 1.00 94.12 264 THR A O 1
ATOM 2149 N N . ASP A 1 265 ? 22.315 7.131 -33.111 1.00 94.38 265 ASP A N 1
ATOM 2150 C CA . ASP A 1 265 ? 23.570 6.760 -33.777 1.00 94.38 265 ASP A CA 1
ATOM 2151 C C . ASP A 1 265 ? 23.326 5.836 -34.982 1.00 94.38 265 ASP A C 1
ATOM 2153 O O . ASP A 1 265 ? 23.959 5.999 -36.025 1.00 94.38 265 ASP A O 1
ATOM 2157 N N . ASN A 1 266 ? 22.378 4.898 -34.876 1.00 93.06 266 ASN A N 1
ATOM 2158 C CA . ASN A 1 266 ? 21.983 4.029 -35.987 1.00 93.06 266 ASN A CA 1
ATOM 2159 C C . ASN A 1 266 ? 21.333 4.805 -37.139 1.00 93.06 266 ASN A C 1
ATOM 2161 O O . ASN A 1 266 ? 21.616 4.507 -38.298 1.00 93.06 266 ASN A O 1
ATOM 2165 N N . GLU A 1 267 ? 20.473 5.782 -36.842 1.00 95.19 267 GLU A N 1
ATOM 2166 C CA . GLU A 1 267 ? 19.874 6.653 -37.862 1.00 95.19 267 GLU A CA 1
ATOM 2167 C C . GLU A 1 267 ? 20.951 7.443 -38.608 1.00 95.19 267 GLU A C 1
ATOM 2169 O O . GLU A 1 267 ? 20.964 7.449 -39.840 1.00 95.19 267 GLU A O 1
ATOM 2174 N N . LYS A 1 268 ? 21.913 8.014 -37.874 1.00 95.19 268 LYS A N 1
ATOM 2175 C CA . LYS A 1 268 ? 23.051 8.726 -38.463 1.00 95.19 268 LYS A CA 1
ATOM 2176 C C . LYS A 1 268 ? 23.916 7.814 -39.335 1.00 95.19 268 LYS A C 1
ATOM 2178 O O . LYS A 1 268 ? 24.236 8.165 -40.464 1.00 95.19 268 LYS A O 1
ATOM 2183 N N . LEU A 1 269 ? 24.246 6.614 -38.854 1.00 94.81 269 LEU A N 1
ATOM 2184 C CA . LEU A 1 269 ? 25.019 5.645 -39.634 1.00 94.81 269 LEU A CA 1
ATOM 2185 C C . LEU A 1 269 ? 24.277 5.234 -40.916 1.00 94.81 269 LEU A C 1
ATOM 2187 O O . LEU A 1 269 ? 24.893 5.035 -41.962 1.00 94.81 269 LEU A O 1
ATOM 2191 N N . HIS A 1 270 ? 22.951 5.105 -40.853 1.00 94.56 270 HIS A N 1
ATOM 2192 C CA . HIS A 1 270 ? 22.137 4.809 -42.027 1.00 94.56 270 HIS A CA 1
ATOM 2193 C C . HIS A 1 270 ? 22.154 5.967 -43.040 1.00 94.56 270 HIS A C 1
ATOM 2195 O O . HIS A 1 270 ? 22.181 5.719 -44.252 1.00 94.56 270 HIS A O 1
ATOM 2201 N N . GLU A 1 271 ? 22.146 7.217 -42.577 1.00 95.44 271 GLU A N 1
ATOM 2202 C CA . GLU A 1 271 ? 22.316 8.402 -43.426 1.00 95.44 271 GLU A CA 1
ATOM 2203 C C . GLU A 1 271 ? 23.691 8.392 -44.114 1.00 95.44 271 GLU A C 1
ATOM 2205 O O . GLU A 1 271 ? 23.741 8.429 -45.346 1.00 95.44 271 GLU A O 1
ATOM 2210 N N . ASP A 1 272 ? 24.771 8.181 -43.353 1.00 93.50 272 ASP A N 1
ATOM 2211 C CA . ASP A 1 272 ? 26.150 8.099 -43.862 1.00 93.50 272 ASP A CA 1
ATOM 2212 C C . ASP A 1 272 ? 26.312 6.980 -44.918 1.00 93.50 272 ASP A C 1
ATOM 2214 O O . ASP A 1 272 ? 26.934 7.167 -45.971 1.00 93.50 272 ASP A O 1
ATOM 2218 N N . ILE A 1 273 ? 25.713 5.803 -44.684 1.00 94.56 273 ILE A N 1
ATOM 2219 C CA . ILE A 1 273 ? 25.700 4.692 -45.655 1.00 94.56 273 ILE A CA 1
ATOM 2220 C C . ILE A 1 273 ? 24.951 5.094 -46.929 1.00 94.56 273 ILE A C 1
ATOM 2222 O O . ILE A 1 273 ? 25.391 4.779 -48.036 1.00 94.56 273 ILE A O 1
ATOM 2226 N N . THR A 1 274 ? 23.817 5.781 -46.792 1.00 94.94 274 THR A N 1
ATOM 2227 C CA . THR A 1 274 ? 22.999 6.208 -47.936 1.00 94.94 274 THR A CA 1
ATOM 2228 C C . THR A 1 274 ? 23.736 7.246 -48.782 1.00 94.94 274 THR A C 1
ATOM 2230 O O . THR A 1 274 ? 23.694 7.178 -50.013 1.00 94.94 274 THR A O 1
ATOM 2233 N N . GLU A 1 275 ? 24.444 8.176 -48.140 1.00 95.00 275 GLU A N 1
ATOM 2234 C CA . GLU A 1 275 ? 25.300 9.154 -48.810 1.00 95.00 275 GLU A CA 1
ATOM 2235 C C . GLU A 1 275 ? 26.468 8.473 -49.534 1.00 95.00 275 GLU A C 1
ATOM 2237 O O . GLU A 1 275 ? 26.631 8.664 -50.739 1.00 95.00 275 GLU A O 1
ATOM 2242 N N . THR A 1 276 ? 27.181 7.565 -48.862 1.00 93.94 276 THR A N 1
ATOM 2243 C CA . THR A 1 276 ? 28.281 6.790 -49.465 1.00 93.94 276 THR A CA 1
ATOM 2244 C C . THR A 1 276 ? 27.811 5.971 -50.676 1.00 93.94 276 THR A C 1
ATOM 2246 O O . THR A 1 276 ? 28.494 5.883 -51.698 1.00 93.94 276 THR A O 1
ATOM 2249 N N . LEU A 1 277 ? 26.619 5.366 -50.603 1.00 94.69 277 LEU A N 1
ATOM 2250 C CA . LEU A 1 277 ? 26.028 4.643 -51.732 1.00 94.69 277 LEU A CA 1
ATOM 2251 C C . LEU A 1 277 ? 25.719 5.578 -52.906 1.00 94.69 277 LEU A C 1
ATOM 2253 O O . LEU A 1 277 ? 25.975 5.210 -54.054 1.00 94.69 277 LEU A O 1
ATOM 2257 N N . ARG A 1 278 ? 25.204 6.784 -52.637 1.00 94.38 278 ARG A N 1
ATOM 2258 C CA . ARG A 1 278 ? 24.959 7.806 -53.665 1.00 94.38 278 ARG A CA 1
ATOM 2259 C C . ARG A 1 278 ? 26.266 8.230 -54.338 1.00 94.38 278 ARG A C 1
ATOM 2261 O O . ARG A 1 278 ? 26.319 8.283 -55.566 1.00 94.38 278 ARG A O 1
ATOM 2268 N N . GLU A 1 279 ? 27.319 8.473 -53.563 1.00 94.38 279 GLU A N 1
ATOM 2269 C CA . GLU A 1 279 ? 28.650 8.791 -54.092 1.00 94.38 279 GLU A CA 1
ATOM 2270 C C . GLU A 1 279 ? 29.206 7.659 -54.960 1.00 94.38 279 GLU A C 1
ATOM 2272 O O . GLU A 1 279 ? 29.704 7.908 -56.056 1.00 94.38 279 GLU A O 1
ATOM 2277 N N . ASN A 1 280 ? 29.059 6.403 -54.536 1.00 93.88 280 ASN A N 1
ATOM 2278 C CA . ASN A 1 280 ? 29.527 5.252 -55.306 1.00 93.88 280 ASN A CA 1
ATOM 2279 C C . ASN A 1 280 ? 28.780 5.103 -56.647 1.00 93.88 280 ASN A C 1
ATOM 2281 O O . ASN A 1 280 ? 29.386 4.788 -57.673 1.00 93.88 280 ASN A O 1
ATOM 2285 N N . VAL A 1 281 ? 27.472 5.388 -56.675 1.00 93.94 281 VAL A N 1
ATOM 2286 C CA . VAL A 1 281 ? 26.701 5.452 -57.930 1.00 93.94 281 VAL A CA 1
ATOM 2287 C C . VAL A 1 281 ? 27.241 6.555 -58.844 1.00 93.94 281 VAL A C 1
ATOM 2289 O O . VAL A 1 281 ? 27.458 6.299 -60.032 1.00 93.94 281 VAL A O 1
ATOM 2292 N N . ASN A 1 282 ? 27.526 7.743 -58.302 1.00 93.06 282 ASN A N 1
ATOM 2293 C CA . ASN A 1 282 ? 28.118 8.842 -59.069 1.00 93.06 282 ASN A CA 1
ATOM 2294 C C . ASN A 1 282 ? 29.490 8.447 -59.640 1.00 93.06 282 ASN A C 1
ATOM 2296 O O . ASN A 1 282 ? 29.693 8.550 -60.849 1.00 93.06 282 ASN A O 1
ATOM 2300 N N . ILE A 1 283 ? 30.384 7.886 -58.821 1.00 93.38 283 ILE A N 1
ATOM 2301 C CA . ILE A 1 283 ? 31.709 7.405 -59.250 1.00 93.38 283 ILE A CA 1
ATOM 2302 C C . ILE A 1 283 ? 31.584 6.322 -60.330 1.00 93.38 283 ILE A C 1
ATOM 2304 O O . ILE A 1 283 ? 32.334 6.324 -61.308 1.00 93.38 283 ILE A O 1
ATOM 2308 N N . SER A 1 284 ? 30.628 5.397 -60.201 1.00 93.06 284 SER A N 1
ATOM 2309 C CA . SER A 1 284 ? 30.382 4.383 -61.230 1.00 93.06 284 SER A CA 1
ATOM 2310 C C . SER A 1 284 ? 29.950 5.020 -62.552 1.00 93.06 284 SER A C 1
ATOM 2312 O O . SER A 1 284 ? 30.438 4.608 -63.604 1.00 93.06 284 SER A O 1
ATOM 2314 N N . SER A 1 285 ? 29.082 6.035 -62.506 1.00 93.81 285 SER A N 1
ATOM 2315 C CA . SER A 1 285 ? 28.642 6.759 -63.703 1.00 93.81 285 SER A CA 1
ATOM 2316 C C . SER A 1 285 ? 29.788 7.532 -64.369 1.00 93.81 285 SER A C 1
ATOM 2318 O O . SER A 1 285 ? 29.942 7.469 -65.589 1.00 93.81 285 SER A O 1
ATOM 2320 N N . GLU A 1 286 ? 30.661 8.170 -63.582 1.00 92.88 286 GLU A N 1
ATOM 2321 C CA . GLU A 1 286 ? 31.861 8.840 -64.091 1.00 92.88 286 GLU A CA 1
ATOM 2322 C C . GLU A 1 286 ? 32.832 7.841 -64.716 1.00 92.88 286 GLU A C 1
ATOM 2324 O O . GLU A 1 286 ? 33.353 8.074 -65.806 1.00 92.88 286 GLU A O 1
ATOM 2329 N N . ARG A 1 287 ? 33.055 6.693 -64.068 1.00 93.94 287 ARG A N 1
ATOM 2330 C CA . ARG A 1 287 ? 33.891 5.618 -64.612 1.00 93.94 287 ARG A CA 1
ATOM 2331 C C . ARG A 1 287 ? 33.374 5.150 -65.970 1.00 93.94 287 ARG A C 1
ATOM 2333 O O . ARG A 1 287 ? 34.174 4.925 -66.877 1.00 93.94 287 ARG A O 1
ATOM 2340 N N . ASP A 1 288 ? 32.066 4.978 -66.114 1.00 93.81 288 ASP A N 1
ATOM 2341 C CA . ASP A 1 288 ? 31.470 4.507 -67.363 1.00 93.81 288 ASP A CA 1
ATOM 2342 C C . ASP A 1 288 ? 31.528 5.589 -68.460 1.00 93.81 288 ASP A C 1
ATOM 2344 O O . ASP A 1 288 ? 31.842 5.274 -69.612 1.00 93.81 288 ASP A O 1
ATOM 2348 N N . LEU A 1 289 ? 31.389 6.872 -68.099 1.00 95.06 289 LEU A N 1
ATOM 2349 C CA . LEU A 1 289 ? 31.668 8.002 -68.993 1.00 95.06 289 LEU A CA 1
ATOM 2350 C C . LEU A 1 289 ? 33.129 8.002 -69.475 1.00 95.06 289 LEU A C 1
ATOM 2352 O O . LEU A 1 289 ? 33.389 8.134 -70.673 1.00 95.06 289 LEU A O 1
ATOM 2356 N N . TRP A 1 290 ? 34.090 7.824 -68.564 1.00 94.38 290 TRP A N 1
ATOM 2357 C CA . TRP A 1 290 ? 35.511 7.757 -68.910 1.00 94.38 290 TRP A CA 1
ATOM 2358 C C . TRP A 1 290 ? 35.829 6.562 -69.804 1.00 94.38 290 TRP A C 1
ATOM 2360 O O . TRP A 1 290 ? 36.576 6.714 -70.767 1.00 94.38 290 TRP A O 1
ATOM 2370 N N . LYS A 1 291 ? 35.227 5.393 -69.560 1.00 94.44 291 LYS A N 1
ATOM 2371 C CA . LYS A 1 291 ? 35.348 4.236 -70.461 1.00 94.44 291 LYS A CA 1
ATOM 2372 C C . LYS A 1 291 ? 34.852 4.548 -71.876 1.00 94.44 291 LYS A C 1
ATOM 2374 O O . LYS A 1 291 ? 35.517 4.149 -72.834 1.00 94.44 291 LYS A O 1
ATOM 2379 N N . SER A 1 292 ? 33.732 5.266 -72.016 1.00 94.62 292 SER A N 1
ATOM 2380 C CA . SER A 1 292 ? 33.237 5.719 -73.328 1.00 94.62 292 SER A CA 1
ATOM 2381 C C . SER A 1 292 ? 34.254 6.633 -74.007 1.00 94.62 292 SER A C 1
ATOM 2383 O O . SER A 1 292 ? 34.702 6.335 -75.112 1.00 94.62 292 SER A O 1
ATOM 2385 N N . ARG A 1 293 ? 34.720 7.673 -73.300 1.00 93.00 293 ARG A N 1
ATOM 2386 C CA . ARG A 1 293 ? 35.720 8.621 -73.819 1.00 93.00 293 ARG A CA 1
ATOM 2387 C C . ARG A 1 293 ? 37.023 7.939 -74.230 1.00 93.00 293 ARG A C 1
ATOM 2389 O O . ARG A 1 293 ? 37.563 8.237 -75.288 1.00 93.00 293 ARG A O 1
ATOM 2396 N N . PHE A 1 294 ? 37.528 6.996 -73.433 1.00 93.88 294 PHE A N 1
ATOM 2397 C CA . PHE A 1 294 ? 38.724 6.233 -73.798 1.00 93.88 294 PHE A CA 1
ATOM 2398 C C . PHE A 1 294 ? 38.505 5.370 -75.041 1.00 93.88 294 PHE A C 1
ATOM 2400 O O . PHE A 1 294 ? 39.414 5.254 -75.860 1.00 93.88 294 PHE A O 1
ATOM 2407 N N . SER A 1 295 ? 37.315 4.791 -75.206 1.00 93.56 295 SER A N 1
ATOM 2408 C CA . SER A 1 295 ? 36.971 4.007 -76.398 1.00 93.56 295 SER A CA 1
ATOM 2409 C C . SER A 1 295 ? 36.898 4.887 -77.650 1.00 93.56 295 SER A C 1
ATOM 2411 O O . SER A 1 295 ? 37.409 4.495 -78.698 1.00 93.56 295 SER A O 1
ATOM 2413 N N . GLU A 1 296 ? 36.328 6.090 -77.530 1.00 93.62 296 GLU A N 1
ATOM 2414 C CA . GLU A 1 296 ? 36.296 7.106 -78.591 1.00 93.62 296 GLU A CA 1
ATOM 2415 C C . GLU A 1 296 ? 37.711 7.542 -78.991 1.00 93.62 296 GLU A C 1
ATOM 2417 O O . GLU A 1 296 ? 38.064 7.460 -80.166 1.00 93.62 296 GLU A O 1
ATOM 2422 N N . ILE A 1 297 ? 38.557 7.900 -78.016 1.00 93.00 297 ILE A N 1
ATOM 2423 C CA . ILE A 1 297 ? 39.961 8.280 -78.248 1.00 93.00 297 ILE A CA 1
ATOM 2424 C C . ILE A 1 297 ? 40.746 7.126 -78.882 1.00 93.00 297 ILE A C 1
ATOM 2426 O O . ILE A 1 297 ? 41.559 7.337 -79.780 1.00 93.00 297 ILE A O 1
ATOM 2430 N N . TYR A 1 298 ? 40.525 5.887 -78.438 1.00 93.38 298 TYR A N 1
ATOM 2431 C CA . TYR A 1 298 ? 41.191 4.719 -79.013 1.00 93.38 298 TYR A CA 1
ATOM 2432 C C . TYR A 1 298 ? 40.794 4.507 -80.480 1.00 93.38 298 TYR A C 1
ATOM 2434 O O . TYR A 1 298 ? 41.652 4.227 -81.321 1.00 93.38 298 TYR A O 1
ATOM 2442 N N . LEU A 1 299 ? 39.508 4.672 -80.801 1.00 93.81 299 LEU A N 1
ATOM 2443 C CA . LEU A 1 299 ? 39.008 4.595 -82.171 1.00 93.81 299 LEU A CA 1
ATOM 2444 C C . LEU A 1 299 ? 39.572 5.727 -83.041 1.00 93.81 299 LEU A C 1
ATOM 2446 O O . LEU A 1 299 ? 40.010 5.472 -84.162 1.00 93.81 299 LEU A O 1
ATOM 2450 N N . GLU A 1 300 ? 39.612 6.954 -82.521 1.00 93.31 300 GLU A N 1
ATOM 2451 C CA . GLU A 1 300 ? 40.212 8.103 -83.199 1.00 93.31 300 GLU A CA 1
ATOM 2452 C C . GLU A 1 300 ? 41.701 7.872 -83.477 1.00 93.31 300 GLU A C 1
ATOM 2454 O O . GLU A 1 300 ? 42.133 8.002 -84.620 1.00 93.31 300 GLU A O 1
ATOM 2459 N N . ASN A 1 301 ? 42.469 7.421 -82.483 1.00 91.69 301 ASN A N 1
ATOM 2460 C CA . ASN A 1 301 ? 43.881 7.074 -82.651 1.00 91.69 301 ASN A CA 1
ATOM 2461 C C . ASN A 1 301 ? 44.085 5.967 -83.688 1.00 91.69 301 ASN A C 1
ATOM 2463 O O . ASN A 1 301 ? 45.012 6.035 -84.493 1.00 91.69 301 ASN A O 1
ATOM 2467 N N . ARG A 1 302 ? 43.213 4.953 -83.716 1.00 93.25 302 ARG A N 1
ATOM 2468 C CA . ARG A 1 302 ? 43.253 3.905 -84.744 1.00 93.25 302 ARG A CA 1
ATOM 2469 C C . ARG A 1 302 ? 43.010 4.479 -86.142 1.00 93.25 302 ARG A C 1
ATOM 2471 O O . ARG A 1 302 ? 43.732 4.123 -87.069 1.00 93.25 302 ARG A O 1
ATOM 2478 N N . ASN A 1 303 ? 42.038 5.379 -86.285 1.00 92.81 303 ASN A N 1
ATOM 2479 C CA . ASN A 1 303 ? 41.744 6.051 -87.552 1.00 92.81 303 ASN A CA 1
ATOM 2480 C C . ASN A 1 303 ? 42.899 6.962 -87.994 1.00 92.81 303 ASN A C 1
ATOM 2482 O O . ASN A 1 303 ? 43.263 6.961 -89.167 1.00 92.81 303 ASN A O 1
ATOM 2486 N N . LEU A 1 304 ? 43.497 7.714 -87.065 1.00 92.06 304 LEU A N 1
ATOM 2487 C CA . LEU A 1 304 ? 44.666 8.554 -87.329 1.00 92.06 304 LEU A CA 1
ATOM 2488 C C . LEU A 1 304 ? 45.874 7.714 -87.752 1.00 92.06 304 LEU A C 1
ATOM 2490 O O . LEU A 1 304 ? 46.526 8.059 -88.731 1.00 92.06 304 LEU A O 1
ATOM 2494 N N . ASN A 1 305 ? 46.131 6.585 -87.090 1.00 90.50 305 ASN A N 1
ATOM 2495 C CA . ASN A 1 305 ? 47.198 5.664 -87.486 1.00 90.50 305 ASN A CA 1
ATOM 2496 C C . ASN A 1 305 ? 46.964 5.080 -88.886 1.00 90.50 305 ASN A C 1
ATOM 2498 O O . ASN A 1 305 ? 47.897 5.049 -89.682 1.00 90.50 305 ASN A O 1
ATOM 2502 N N . SER A 1 306 ? 45.724 4.699 -89.219 1.00 90.88 306 SER A N 1
ATOM 2503 C CA . SER A 1 306 ? 45.367 4.260 -90.578 1.00 90.88 306 SER A CA 1
ATOM 2504 C C . SER A 1 306 ? 45.659 5.348 -91.616 1.00 90.88 306 SER A C 1
ATOM 2506 O O . SER A 1 306 ? 46.279 5.068 -92.636 1.00 90.88 306 SER A O 1
ATOM 2508 N N . LYS A 1 307 ? 45.291 6.607 -91.332 1.00 92.00 307 LYS A N 1
ATOM 2509 C CA . LYS A 1 307 ? 45.592 7.751 -92.209 1.00 92.00 307 LYS A CA 1
ATOM 2510 C C . LYS A 1 307 ? 47.091 8.010 -92.348 1.00 92.00 307 LYS A C 1
ATOM 2512 O O . LYS A 1 307 ? 47.555 8.314 -93.439 1.00 92.00 307 LYS A O 1
ATOM 2517 N N . ILE A 1 308 ? 47.857 7.896 -91.261 1.00 90.44 308 ILE A N 1
ATOM 2518 C CA . ILE A 1 308 ? 49.321 8.020 -91.302 1.00 90.44 308 ILE A CA 1
ATOM 2519 C C . ILE A 1 308 ? 49.915 6.928 -92.195 1.00 90.44 308 ILE A C 1
ATOM 2521 O O . ILE A 1 308 ? 50.835 7.198 -92.962 1.00 90.44 308 ILE A O 1
ATOM 2525 N N . GLU A 1 309 ? 49.400 5.704 -92.117 1.00 91.25 309 GLU A N 1
ATOM 2526 C CA . GLU A 1 309 ? 49.861 4.592 -92.945 1.00 91.25 309 GLU A CA 1
ATOM 2527 C C . GLU A 1 309 ? 49.508 4.792 -94.427 1.00 91.25 309 GLU A C 1
ATOM 2529 O O . GLU A 1 309 ? 50.383 4.639 -95.279 1.00 91.25 309 GLU A O 1
ATOM 2534 N N . GLU A 1 310 ? 48.293 5.260 -94.732 1.00 89.88 310 GLU A N 1
ATOM 2535 C CA . GLU A 1 310 ? 47.888 5.692 -96.080 1.00 89.88 310 GLU A CA 1
ATOM 2536 C C . GLU A 1 310 ? 48.811 6.793 -96.627 1.00 89.88 310 GLU A C 1
ATOM 2538 O O . GLU A 1 310 ? 49.368 6.652 -97.716 1.00 89.88 310 GLU A O 1
ATOM 2543 N N . MET A 1 311 ? 49.058 7.848 -95.843 1.00 88.56 311 MET A N 1
ATOM 2544 C CA . MET A 1 311 ? 49.979 8.929 -96.213 1.00 88.56 311 MET A CA 1
ATOM 2545 C C . MET A 1 311 ? 51.420 8.437 -96.385 1.00 88.56 311 MET A C 1
ATOM 2547 O O . MET A 1 311 ? 52.150 8.945 -97.233 1.00 88.56 311 MET A O 1
ATOM 2551 N N . ASN A 1 312 ? 51.866 7.459 -95.595 1.00 88.88 312 ASN A N 1
ATOM 2552 C CA . ASN A 1 312 ? 53.198 6.876 -95.735 1.00 88.88 312 ASN A CA 1
ATOM 2553 C C . ASN A 1 312 ? 53.327 6.068 -97.030 1.00 88.88 312 ASN A C 1
ATOM 2555 O O . ASN A 1 312 ? 54.369 6.150 -97.683 1.00 88.88 312 ASN A O 1
ATOM 2559 N N . ILE A 1 313 ? 52.286 5.328 -97.422 1.00 88.50 313 ILE A N 1
ATOM 2560 C CA . ILE A 1 313 ? 52.215 4.638 -98.718 1.00 88.50 313 ILE A CA 1
ATOM 2561 C C . ILE A 1 313 ? 52.256 5.664 -99.857 1.00 88.50 313 ILE A C 1
ATOM 2563 O O . ILE A 1 313 ? 53.046 5.520 -100.793 1.00 88.50 313 ILE A O 1
ATOM 2567 N N . GLU A 1 314 ? 51.478 6.742 -99.752 1.00 86.12 314 GLU A N 1
ATOM 2568 C CA . GLU A 1 314 ? 51.472 7.830 -100.733 1.00 86.12 314 GLU A CA 1
ATOM 2569 C C . GLU A 1 314 ? 52.846 8.513 -100.825 1.00 86.12 314 GLU A C 1
ATOM 2571 O O . GLU A 1 314 ? 53.400 8.659 -101.915 1.00 86.12 314 GLU A O 1
ATOM 2576 N N . MET A 1 315 ? 53.480 8.829 -99.692 1.00 84.12 315 MET A N 1
ATOM 2577 C CA . MET A 1 315 ? 54.843 9.362 -99.657 1.00 84.12 315 MET A CA 1
ATOM 2578 C C . MET A 1 315 ? 55.872 8.397 -100.249 1.00 84.12 315 MET A C 1
ATOM 2580 O O . MET A 1 315 ? 56.802 8.843 -100.920 1.00 84.12 315 MET A O 1
ATOM 2584 N N . GLN A 1 316 ? 55.752 7.087 -100.014 1.00 84.62 316 GLN A N 1
ATOM 2585 C CA . GLN A 1 316 ? 56.618 6.100 -100.661 1.00 84.62 316 GLN A CA 1
ATOM 2586 C C . GLN A 1 316 ? 56.433 6.125 -102.178 1.00 84.62 316 GLN A C 1
ATOM 2588 O O . GLN A 1 316 ? 57.434 6.144 -102.894 1.00 84.62 316 GLN A O 1
ATOM 2593 N N . SER A 1 317 ? 55.189 6.225 -102.659 1.00 83.25 317 SER A N 1
ATOM 2594 C CA . SER A 1 317 ? 54.892 6.359 -104.088 1.00 83.25 317 SER A CA 1
ATOM 2595 C C . SER A 1 317 ? 55.532 7.623 -104.687 1.00 83.25 317 SER A C 1
ATOM 2597 O O . SER A 1 317 ? 56.216 7.549 -105.712 1.00 83.25 317 SER A O 1
ATOM 2599 N N . LEU A 1 318 ? 55.449 8.761 -103.986 1.00 80.62 318 LEU A N 1
ATOM 2600 C CA . LEU A 1 318 ? 56.095 10.014 -104.379 1.00 80.62 318 LEU A CA 1
ATOM 2601 C C . LEU A 1 318 ? 57.622 9.916 -104.344 1.00 80.62 318 LEU A C 1
ATOM 2603 O O . LEU A 1 318 ? 58.286 10.479 -105.211 1.00 80.62 318 LEU A O 1
ATOM 2607 N N . ARG A 1 319 ? 58.207 9.178 -103.391 1.00 82.94 319 ARG A N 1
ATOM 2608 C CA . ARG A 1 319 ? 59.655 8.909 -103.364 1.00 82.94 319 ARG A CA 1
ATOM 2609 C C . ARG A 1 319 ? 60.093 8.075 -104.563 1.00 82.94 319 ARG A C 1
ATOM 2611 O O . ARG A 1 319 ? 61.130 8.386 -105.143 1.00 82.94 319 ARG A O 1
ATOM 2618 N N . THR A 1 320 ? 59.319 7.064 -104.966 1.00 82.06 320 THR A N 1
ATOM 2619 C CA . THR A 1 320 ? 59.588 6.317 -106.207 1.00 82.06 320 THR A CA 1
ATOM 2620 C C . THR A 1 320 ? 59.485 7.211 -107.438 1.00 82.06 320 THR A C 1
ATOM 2622 O O . THR A 1 320 ? 60.387 7.175 -108.272 1.00 82.06 320 THR A O 1
ATOM 2625 N N . VAL A 1 321 ? 58.470 8.079 -107.520 1.00 80.94 321 VAL A N 1
ATOM 2626 C CA . VAL A 1 321 ? 58.361 9.071 -108.604 1.00 80.94 321 VAL A CA 1
ATOM 2627 C C . VAL A 1 321 ? 59.571 10.010 -108.597 1.00 80.94 321 VAL A C 1
ATOM 2629 O O . VAL A 1 321 ? 60.232 10.172 -109.619 1.00 80.94 321 VAL A O 1
ATOM 2632 N N . GLY A 1 322 ? 59.943 10.559 -107.439 1.00 81.69 322 GLY A N 1
ATOM 2633 C CA . GLY A 1 322 ? 61.123 11.409 -107.282 1.00 81.69 322 GLY A CA 1
ATOM 2634 C C . GLY A 1 322 ? 62.421 10.717 -107.710 1.00 81.69 322 GLY A C 1
ATOM 2635 O O . GLY A 1 322 ? 63.234 11.324 -108.405 1.00 81.69 322 GLY A O 1
ATOM 2636 N N . ALA A 1 323 ? 62.594 9.436 -107.369 1.00 80.75 323 ALA A N 1
ATOM 2637 C CA . ALA A 1 323 ? 63.729 8.631 -107.819 1.00 80.75 323 ALA A CA 1
ATOM 2638 C C . ALA A 1 323 ? 63.740 8.456 -109.347 1.00 80.75 323 ALA A C 1
ATOM 2640 O O . ALA A 1 323 ? 64.783 8.657 -109.967 1.00 80.75 323 ALA A O 1
ATOM 2641 N N . THR A 1 324 ? 62.589 8.171 -109.968 1.00 81.06 324 THR A N 1
ATOM 2642 C CA . THR A 1 324 ? 62.489 8.072 -111.437 1.00 81.06 324 THR A CA 1
ATOM 2643 C C . THR A 1 324 ? 62.753 9.404 -112.139 1.00 81.06 324 THR A C 1
ATOM 2645 O O . THR A 1 324 ? 63.456 9.436 -113.147 1.00 81.06 324 THR A O 1
ATOM 2648 N N . CYS A 1 325 ? 62.264 10.520 -111.589 1.00 79.00 325 CYS A N 1
ATOM 2649 C CA . CYS A 1 325 ? 62.546 11.860 -112.103 1.00 79.00 325 CYS A CA 1
ATOM 2650 C C . CYS A 1 325 ? 64.038 12.192 -112.015 1.00 79.00 325 CYS A C 1
ATOM 2652 O O . CYS A 1 325 ? 64.587 12.759 -112.957 1.00 79.00 325 CYS A O 1
ATOM 2654 N N . LYS A 1 326 ? 64.704 11.809 -110.917 1.00 83.19 326 LYS A N 1
ATOM 2655 C CA . LYS A 1 326 ? 66.153 11.974 -110.767 1.00 83.19 326 LYS A CA 1
ATOM 2656 C C . LYS A 1 326 ? 66.923 11.146 -111.797 1.00 83.19 326 LYS A C 1
ATOM 2658 O O . LYS A 1 326 ? 67.783 11.691 -112.472 1.00 83.19 326 LYS A O 1
ATOM 2663 N N . GLU A 1 327 ? 66.565 9.877 -111.990 1.00 83.69 327 GLU A N 1
ATOM 2664 C CA . GLU A 1 327 ? 67.190 9.025 -113.013 1.00 83.69 327 GLU A CA 1
ATOM 2665 C C . GLU A 1 327 ? 67.019 9.607 -114.431 1.00 83.69 327 GLU A C 1
ATOM 2667 O O . GLU A 1 327 ? 67.941 9.579 -115.247 1.00 83.69 327 GLU A O 1
ATOM 2672 N N . LEU A 1 328 ? 65.843 10.166 -114.733 1.00 79.75 328 LEU A N 1
ATOM 2673 C CA . LEU A 1 328 ? 65.576 10.877 -115.986 1.00 79.75 328 LEU A CA 1
ATOM 2674 C C . LEU A 1 328 ? 66.418 12.150 -116.128 1.00 79.75 328 LEU A C 1
ATOM 2676 O O . LEU A 1 328 ? 66.930 12.407 -117.218 1.00 79.75 328 LEU A O 1
ATOM 2680 N N . ALA A 1 329 ? 66.563 12.930 -115.054 1.00 77.75 329 ALA A N 1
ATOM 2681 C CA . ALA A 1 329 ? 67.405 14.121 -115.031 1.00 77.75 329 ALA A CA 1
ATOM 2682 C C . ALA A 1 329 ? 68.880 13.764 -115.268 1.00 77.75 329 ALA A C 1
ATOM 2684 O O . ALA A 1 329 ? 69.508 14.370 -116.133 1.00 77.75 329 ALA A O 1
ATOM 2685 N N . ASP A 1 330 ? 69.388 12.723 -114.603 1.00 82.19 330 ASP A N 1
ATOM 2686 C CA . ASP A 1 330 ? 70.758 12.228 -114.774 1.00 82.19 330 ASP A CA 1
ATOM 2687 C C . ASP A 1 330 ? 70.994 11.749 -116.224 1.00 82.19 330 ASP A C 1
ATOM 2689 O O . ASP A 1 330 ? 72.003 12.088 -116.847 1.00 82.19 330 ASP A O 1
ATOM 2693 N N . LYS A 1 331 ? 70.029 11.030 -116.825 1.00 82.94 331 LYS A N 1
ATOM 2694 C CA . LYS A 1 331 ? 70.076 10.635 -118.251 1.00 82.94 331 LYS A CA 1
ATOM 2695 C C . LYS A 1 331 ? 70.052 11.836 -119.195 1.00 82.94 331 LYS A C 1
ATOM 2697 O O . LYS A 1 331 ? 70.742 11.829 -120.213 1.00 82.94 331 LYS A O 1
ATOM 2702 N N . LEU A 1 332 ? 69.249 12.856 -118.892 1.00 76.75 332 LEU A N 1
ATOM 2703 C CA . LEU A 1 332 ? 69.192 14.098 -119.665 1.00 76.75 332 LEU A CA 1
ATOM 2704 C C . LEU A 1 332 ? 70.509 14.866 -119.578 1.00 76.75 332 LEU A C 1
ATOM 2706 O O . LEU A 1 332 ? 70.978 15.361 -120.599 1.00 76.75 332 LEU A O 1
ATOM 2710 N N . GLU A 1 333 ? 71.117 14.941 -118.397 1.00 80.06 333 GLU A N 1
ATOM 2711 C CA . GLU A 1 333 ? 72.423 15.565 -118.195 1.00 80.06 333 GLU A CA 1
ATOM 2712 C C . GLU A 1 333 ? 73.511 14.814 -118.966 1.00 80.06 333 GLU A C 1
ATOM 2714 O O . GLU A 1 333 ? 74.260 15.435 -119.723 1.00 80.06 333 GLU A O 1
ATOM 2719 N N . GLN A 1 334 ? 73.526 13.480 -118.894 1.00 79.25 334 GLN A N 1
ATOM 2720 C CA . GLN A 1 334 ? 74.416 12.640 -119.695 1.00 79.25 334 GLN A CA 1
ATOM 2721 C C . GLN A 1 334 ? 74.231 12.890 -121.200 1.00 79.25 334 GLN A C 1
ATOM 2723 O O . GLN A 1 334 ? 75.207 13.092 -121.924 1.00 79.25 334 GLN A O 1
ATOM 2728 N N . TYR A 1 335 ? 72.984 12.956 -121.672 1.00 77.50 335 TYR A N 1
ATOM 2729 C CA . TYR A 1 335 ? 72.681 13.275 -123.066 1.00 77.50 335 TYR A CA 1
ATOM 2730 C C . TYR A 1 335 ? 73.150 14.687 -123.444 1.00 77.50 335 TYR A C 1
ATOM 2732 O O . TYR A 1 335 ? 73.663 14.908 -124.540 1.00 77.50 335 TYR A O 1
ATOM 2740 N N . ASN A 1 336 ? 73.020 15.653 -122.534 1.00 74.75 336 ASN A N 1
ATOM 2741 C CA . ASN A 1 336 ? 73.473 17.022 -122.750 1.00 74.75 336 ASN A CA 1
ATOM 2742 C C . ASN A 1 336 ? 75.006 17.089 -122.863 1.00 74.75 336 ASN A C 1
ATOM 2744 O O . ASN A 1 336 ? 75.530 17.769 -123.747 1.00 74.75 336 ASN A O 1
ATOM 2748 N N . VAL A 1 337 ? 75.726 16.320 -122.037 1.00 77.81 337 VAL A N 1
ATOM 2749 C CA . VAL A 1 337 ? 77.182 16.138 -122.140 1.00 77.81 337 VAL A CA 1
ATOM 2750 C C . VAL A 1 337 ? 77.558 15.512 -123.486 1.00 77.81 337 VAL A C 1
ATOM 2752 O O . VAL A 1 337 ? 78.451 16.023 -124.162 1.00 77.81 337 VAL A O 1
ATOM 2755 N N . GLU A 1 338 ? 76.854 14.471 -123.939 1.00 75.56 338 GLU A N 1
ATOM 2756 C CA . GLU A 1 338 ? 77.085 13.857 -125.256 1.00 75.56 338 GLU A CA 1
ATOM 2757 C C . GLU A 1 338 ? 76.850 14.836 -126.418 1.00 75.56 338 GLU A C 1
ATOM 2759 O O . GLU A 1 338 ? 77.629 14.873 -127.377 1.00 75.56 338 GLU A O 1
ATOM 2764 N N . VAL A 1 339 ? 75.800 15.658 -126.339 1.00 73.25 339 VAL A N 1
ATOM 2765 C CA . VAL A 1 339 ? 75.501 16.698 -127.334 1.00 73.25 339 VAL A CA 1
ATOM 2766 C C . VAL A 1 339 ? 76.591 17.771 -127.348 1.00 73.25 339 VAL A C 1
ATOM 2768 O O . VAL A 1 339 ? 77.062 18.136 -128.426 1.00 73.25 339 VAL A O 1
ATOM 2771 N N . LEU A 1 340 ? 77.055 18.229 -126.181 1.00 72.25 340 LEU A N 1
ATOM 2772 C CA . LEU A 1 340 ? 78.185 19.158 -126.049 1.00 72.25 340 LEU A CA 1
ATOM 2773 C C . LEU A 1 340 ? 79.481 18.571 -126.628 1.00 72.25 340 LEU A C 1
ATOM 2775 O O . LEU A 1 340 ? 80.211 19.268 -127.337 1.00 72.25 340 LEU A O 1
ATOM 2779 N N . GLN A 1 341 ? 79.745 17.284 -126.394 1.00 74.50 341 GLN A N 1
ATOM 2780 C CA . GLN A 1 341 ? 80.893 16.568 -126.953 1.00 74.50 341 GLN A CA 1
ATOM 2781 C C . GLN A 1 341 ? 80.817 16.508 -128.488 1.00 74.50 341 GLN A C 1
ATOM 2783 O O . GLN A 1 341 ? 81.794 16.807 -129.178 1.00 74.50 341 GLN A O 1
ATOM 2788 N N . ARG A 1 342 ? 79.639 16.180 -129.044 1.00 71.75 342 ARG A N 1
ATOM 2789 C CA . ARG A 1 342 ? 79.397 16.202 -130.497 1.00 71.75 342 ARG A CA 1
ATOM 2790 C C . ARG A 1 342 ? 79.555 17.608 -131.065 1.00 71.75 342 ARG A C 1
ATOM 2792 O O . ARG A 1 342 ? 80.192 17.756 -132.102 1.00 71.75 342 ARG A O 1
ATOM 2799 N N . SER A 1 343 ? 79.042 18.629 -130.381 1.00 70.19 343 SER A N 1
ATOM 2800 C CA . SER A 1 343 ? 79.202 20.034 -130.771 1.00 70.19 343 SER A CA 1
ATOM 2801 C C . SER A 1 343 ? 80.677 20.435 -130.839 1.00 70.19 343 SER A C 1
ATOM 2803 O O . SER A 1 343 ? 81.100 20.989 -131.849 1.00 70.19 343 SER A O 1
ATOM 2805 N N . LYS A 1 344 ? 81.488 20.086 -129.830 1.00 71.12 344 LYS A N 1
ATOM 2806 C CA . LYS A 1 344 ? 82.946 20.311 -129.849 1.00 71.12 344 LYS A CA 1
ATOM 2807 C C . LYS A 1 344 ? 83.646 19.561 -130.982 1.00 71.12 344 LYS A C 1
ATOM 2809 O O . LYS A 1 344 ? 84.549 20.113 -131.605 1.00 71.12 344 LYS A O 1
ATOM 2814 N N . ASN A 1 345 ? 83.227 18.333 -131.291 1.00 68.38 345 ASN A N 1
ATOM 2815 C CA . ASN A 1 345 ? 83.747 17.598 -132.449 1.00 68.38 345 ASN A CA 1
ATOM 2816 C C . ASN A 1 345 ? 83.400 18.296 -133.772 1.00 68.38 345 ASN A C 1
ATOM 2818 O O . ASN A 1 345 ? 84.261 18.405 -134.642 1.00 68.38 345 ASN A O 1
ATOM 2822 N N . TYR A 1 346 ? 82.180 18.822 -133.921 1.00 66.12 346 TYR A N 1
ATOM 2823 C CA . TYR A 1 346 ? 81.807 19.626 -135.088 1.00 66.12 346 TYR A CA 1
ATOM 2824 C C . TYR A 1 346 ? 82.595 20.935 -135.168 1.00 66.12 346 TYR A C 1
ATOM 2826 O O . TYR A 1 346 ? 83.038 21.303 -136.252 1.00 66.12 346 TYR A O 1
ATOM 2834 N N . GLU A 1 347 ? 82.824 21.606 -134.041 1.00 61.44 347 GLU A N 1
ATOM 2835 C CA . GLU A 1 347 ? 83.614 22.837 -133.966 1.00 61.44 347 GLU A CA 1
ATOM 2836 C C . GLU A 1 347 ? 85.090 22.595 -134.333 1.00 61.44 347 GLU A C 1
ATOM 2838 O O . GLU A 1 347 ? 85.680 23.367 -135.089 1.00 61.44 347 GLU A O 1
ATOM 2843 N N . ASN A 1 348 ? 85.671 21.476 -133.887 1.00 59.84 348 ASN A N 1
ATOM 2844 C CA . ASN A 1 348 ? 87.014 21.045 -134.287 1.00 59.84 348 ASN A CA 1
ATOM 2845 C C . ASN A 1 348 ? 87.082 20.666 -135.774 1.00 59.84 348 ASN A C 1
ATOM 2847 O O . ASN A 1 348 ? 88.032 21.045 -136.458 1.00 59.84 348 ASN A O 1
ATOM 2851 N N . ASN A 1 349 ? 86.056 19.999 -136.312 1.00 59.34 349 ASN A N 1
ATOM 2852 C CA . ASN A 1 349 ? 85.962 19.721 -137.748 1.00 59.34 349 ASN A CA 1
ATOM 2853 C C . ASN A 1 349 ? 85.836 21.013 -138.578 1.00 59.34 349 ASN A C 1
ATOM 2855 O O . ASN A 1 349 ? 86.440 21.119 -139.644 1.00 59.34 349 ASN A O 1
ATOM 2859 N N . LEU A 1 350 ? 85.114 22.020 -138.076 1.00 55.09 350 LEU A N 1
ATOM 2860 C CA . LEU A 1 350 ? 85.023 23.352 -138.682 1.00 55.09 350 LEU A CA 1
ATOM 2861 C C . LEU A 1 350 ? 86.364 24.095 -138.641 1.00 55.09 350 LEU A C 1
ATOM 2863 O O . LEU A 1 350 ? 86.762 24.676 -139.649 1.00 55.09 350 LEU A O 1
ATOM 2867 N N . LYS A 1 351 ? 87.107 24.033 -137.529 1.00 55.25 351 LYS A N 1
ATOM 2868 C CA . LYS A 1 351 ? 88.464 24.605 -137.442 1.00 55.25 351 LYS A CA 1
ATOM 2869 C C . LYS A 1 351 ? 89.431 23.934 -138.421 1.00 55.25 351 LYS A C 1
ATOM 2871 O O . LYS A 1 351 ? 90.166 24.645 -139.100 1.00 55.25 351 LYS A O 1
ATOM 2876 N N . ASN A 1 352 ? 89.351 22.615 -138.598 1.00 54.94 352 ASN A N 1
ATOM 2877 C CA . ASN A 1 352 ? 90.152 21.890 -139.592 1.00 54.94 352 ASN A CA 1
ATOM 2878 C C . ASN A 1 352 ? 89.784 22.273 -141.042 1.00 54.94 352 ASN A C 1
ATOM 2880 O O . ASN A 1 352 ? 90.670 22.436 -141.874 1.00 54.94 352 ASN A O 1
ATOM 2884 N N . LEU A 1 353 ? 88.504 22.540 -141.333 1.00 52.72 353 LEU A N 1
ATOM 2885 C CA . LEU A 1 353 ? 88.046 23.066 -142.633 1.00 52.72 353 LEU A CA 1
ATOM 2886 C C . LEU A 1 353 ? 88.453 24.528 -142.899 1.00 52.72 353 LEU A C 1
ATOM 2888 O O . LEU A 1 353 ? 88.450 24.969 -144.048 1.00 52.72 353 LEU A O 1
ATOM 2892 N N . THR A 1 354 ? 88.792 25.289 -141.855 1.00 48.75 354 THR A N 1
ATOM 2893 C CA . THR A 1 354 ? 89.168 26.709 -141.971 1.00 48.75 354 THR A CA 1
ATOM 2894 C C . THR A 1 354 ? 90.680 26.887 -142.163 1.00 48.75 354 THR A C 1
ATOM 2896 O O . THR A 1 354 ? 91.105 27.890 -142.732 1.00 48.75 354 THR A O 1
ATOM 2899 N N . VAL A 1 355 ? 91.494 25.895 -141.780 1.00 51.50 355 VAL A N 1
ATOM 2900 C CA . VAL A 1 355 ? 92.958 25.904 -141.972 1.00 51.50 355 VAL A CA 1
ATOM 2901 C C . VAL A 1 355 ? 93.362 25.468 -143.393 1.00 51.50 355 VAL A C 1
ATOM 2903 O O . VAL A 1 355 ? 94.346 25.979 -143.916 1.00 51.50 355 VAL A O 1
ATOM 2906 N N . ASP A 1 356 ? 92.542 24.671 -144.088 1.00 43.88 356 ASP A N 1
ATOM 2907 C CA . ASP A 1 356 ? 92.767 24.289 -145.501 1.00 43.88 356 ASP A CA 1
ATOM 2908 C C . ASP A 1 356 ? 92.300 25.343 -146.533 1.00 43.88 356 ASP A C 1
ATOM 2910 O O . ASP A 1 356 ? 92.475 25.174 -147.740 1.00 43.88 356 ASP A O 1
ATOM 2914 N N . ARG A 1 357 ? 91.709 26.462 -146.084 1.00 40.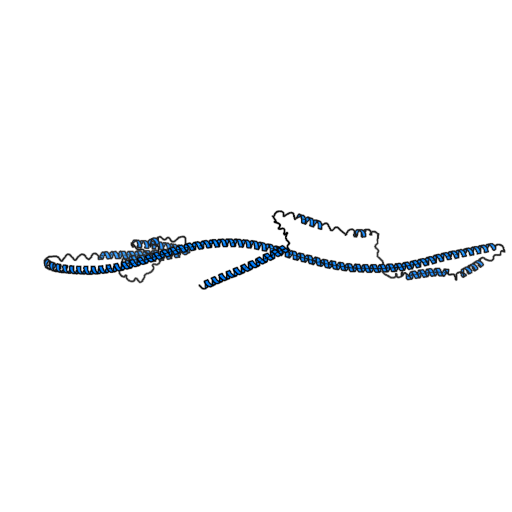81 357 ARG A N 1
ATOM 2915 C CA . ARG A 1 357 ? 91.228 27.563 -146.947 1.00 40.81 357 ARG A CA 1
ATOM 2916 C C . ARG A 1 357 ? 92.030 28.862 -146.826 1.00 40.81 357 ARG A C 1
ATOM 2918 O O . ARG A 1 357 ? 91.555 29.930 -147.210 1.00 40.81 357 ARG A O 1
ATOM 2925 N N . HIS A 1 358 ? 93.274 28.784 -146.372 1.00 41.09 358 HIS A N 1
ATOM 2926 C CA . HIS A 1 358 ? 94.302 29.698 -146.866 1.00 41.09 358 HIS A CA 1
ATOM 2927 C C . HIS A 1 358 ? 94.858 29.124 -148.173 1.00 41.09 358 HIS A C 1
ATOM 2929 O O . HIS A 1 358 ? 95.180 27.946 -148.194 1.00 41.09 358 HIS A O 1
ATOM 2935 N N . MET A 1 359 ? 94.963 29.948 -149.229 1.00 44.16 359 MET A N 1
ATOM 2936 C CA . MET A 1 359 ? 95.961 29.876 -150.329 1.00 44.16 359 MET A CA 1
ATOM 2937 C C . MET A 1 359 ? 95.458 30.158 -151.763 1.00 44.16 359 MET A C 1
ATOM 2939 O O . MET A 1 359 ? 96.291 30.101 -152.663 1.00 44.16 359 MET A O 1
ATOM 2943 N N . ARG A 1 360 ? 94.189 30.511 -152.052 1.00 38.16 360 ARG A N 1
ATOM 2944 C CA . ARG A 1 360 ? 93.825 30.984 -153.415 1.00 38.16 360 ARG A CA 1
ATOM 2945 C C . ARG A 1 360 ? 92.809 32.127 -153.455 1.00 38.16 360 ARG A C 1
ATOM 2947 O O . ARG A 1 360 ? 91.660 31.963 -153.066 1.00 38.16 360 ARG A O 1
ATOM 2954 N N . ASP A 1 361 ? 93.315 33.229 -153.996 1.00 36.97 361 ASP A N 1
ATOM 2955 C CA . ASP A 1 361 ? 92.682 34.331 -154.715 1.00 36.97 361 ASP A CA 1
ATOM 2956 C C . ASP A 1 361 ? 91.649 35.206 -154.001 1.00 36.97 361 ASP A C 1
ATOM 2958 O O . ASP A 1 361 ? 90.525 34.831 -153.670 1.00 36.97 361 ASP A O 1
ATOM 2962 N N . GLY A 1 362 ? 92.076 36.458 -153.830 1.00 31.00 362 GLY A N 1
ATOM 2963 C CA . GLY A 1 362 ? 91.240 37.568 -153.441 1.00 31.00 362 GLY A CA 1
ATOM 2964 C C . GLY A 1 362 ? 90.413 38.081 -154.613 1.00 31.00 362 GLY A C 1
ATOM 2965 O O . GLY A 1 362 ? 90.908 38.291 -155.713 1.00 31.00 362 GLY A O 1
ATOM 2966 N N . ASN A 1 363 ? 89.143 38.331 -154.333 1.00 37.16 363 ASN A N 1
ATOM 2967 C CA . ASN A 1 363 ? 88.505 39.601 -154.645 1.00 37.16 363 ASN A CA 1
ATOM 2968 C C . ASN A 1 363 ? 87.197 39.666 -153.864 1.00 37.16 363 ASN A C 1
ATOM 2970 O O . ASN A 1 363 ? 86.268 38.886 -154.071 1.00 37.16 363 ASN A O 1
ATOM 2974 N N . GLY A 1 364 ? 87.186 40.574 -152.891 1.00 33.72 364 GLY A N 1
ATOM 2975 C CA . GLY A 1 364 ? 86.099 40.760 -151.950 1.00 33.72 364 GLY A CA 1
ATOM 2976 C C . GLY A 1 364 ? 84.817 41.199 -152.645 1.00 33.72 364 GLY A C 1
ATOM 2977 O O . GLY A 1 364 ? 84.770 42.210 -153.337 1.00 33.72 364 GLY A O 1
ATOM 2978 N N . THR A 1 365 ? 83.758 40.443 -152.390 1.00 42.66 365 THR A N 1
ATOM 2979 C CA . THR A 1 365 ? 82.360 40.862 -152.514 1.00 42.66 365 THR A CA 1
ATOM 2980 C C . THR A 1 365 ? 81.639 40.484 -151.207 1.00 42.66 365 THR A C 1
ATOM 2982 O O . THR A 1 365 ? 82.113 39.619 -150.469 1.00 42.66 365 THR A O 1
ATOM 2985 N N . PRO A 1 366 ? 80.591 41.223 -150.807 1.00 51.44 366 PRO A N 1
ATOM 2986 C CA . PRO A 1 366 ? 80.514 41.789 -149.457 1.00 51.44 366 PRO A CA 1
ATOM 2987 C C . PRO A 1 366 ? 80.027 40.824 -148.366 1.00 51.44 366 PRO A C 1
ATOM 2989 O O . PRO A 1 366 ? 79.081 40.061 -148.553 1.00 51.44 366 PRO A O 1
ATOM 2992 N N . LEU A 1 367 ? 80.586 40.993 -147.161 1.00 49.28 367 LEU A N 1
ATOM 2993 C CA . LEU A 1 367 ? 80.220 40.367 -145.875 1.00 49.28 367 LEU A CA 1
ATOM 2994 C C . LEU A 1 367 ? 78.701 40.403 -145.549 1.00 49.28 367 LEU A C 1
ATOM 2996 O O . LEU A 1 3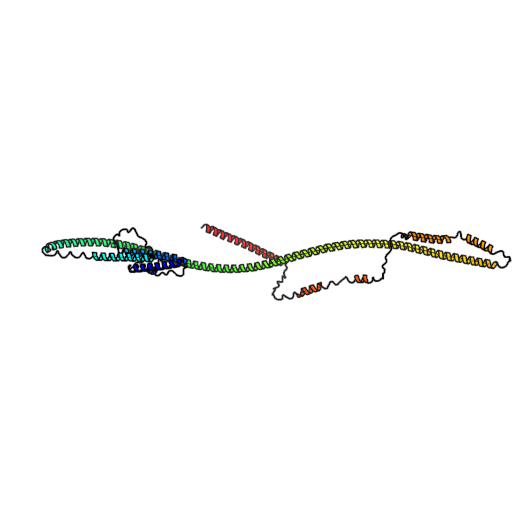67 ? 78.207 39.592 -144.767 1.00 49.28 367 LEU A O 1
ATOM 3000 N N . ALA A 1 368 ? 77.939 41.283 -146.206 1.00 49.22 368 ALA A N 1
ATOM 3001 C CA . ALA A 1 368 ? 76.485 41.401 -146.097 1.00 49.22 368 ALA A CA 1
ATOM 3002 C C . ALA A 1 368 ? 75.686 40.260 -146.780 1.00 49.22 368 ALA A C 1
ATOM 3004 O O . ALA A 1 368 ? 74.504 40.082 -146.481 1.00 49.22 368 ALA A O 1
ATOM 3005 N N . GLU A 1 369 ? 76.301 39.462 -147.663 1.00 50.81 369 GLU A N 1
ATOM 3006 C CA . GLU A 1 369 ? 75.669 38.296 -148.316 1.00 50.81 369 GLU A CA 1
ATOM 3007 C C . GLU A 1 369 ? 75.863 36.999 -147.492 1.00 50.81 369 GLU A C 1
ATOM 3009 O O . GLU A 1 369 ? 74.993 36.124 -147.467 1.00 50.81 369 GLU A O 1
ATOM 3014 N N . CYS A 1 370 ? 76.968 36.898 -146.740 1.00 53.81 370 CYS A N 1
ATOM 3015 C CA . CYS A 1 370 ? 77.270 35.761 -145.859 1.00 53.81 370 CYS A CA 1
ATOM 3016 C C . CYS A 1 370 ? 76.464 35.795 -144.550 1.00 53.81 370 CYS A C 1
ATOM 3018 O O . CYS A 1 370 ? 75.993 34.751 -144.101 1.00 53.81 370 CYS A O 1
ATOM 3020 N N . ILE A 1 371 ? 76.211 36.981 -143.980 1.00 55.19 371 ILE A N 1
ATOM 3021 C CA . ILE A 1 371 ? 75.355 37.129 -142.787 1.00 55.19 371 ILE A CA 1
ATOM 3022 C C . ILE A 1 371 ? 73.884 36.799 -143.116 1.00 55.19 371 ILE A C 1
ATOM 3024 O O . ILE A 1 371 ? 73.195 36.179 -142.308 1.00 55.19 371 ILE A O 1
ATOM 3028 N N . ARG A 1 372 ? 73.413 37.090 -144.340 1.00 53.69 372 ARG A N 1
ATOM 3029 C CA . ARG A 1 372 ? 72.046 36.756 -144.794 1.00 53.69 372 ARG A CA 1
ATOM 3030 C C . ARG A 1 372 ? 71.829 35.246 -144.968 1.00 53.69 372 ARG A C 1
ATOM 3032 O O . ARG A 1 372 ? 70.757 34.740 -144.646 1.00 53.69 372 ARG A O 1
ATOM 3039 N N . LYS A 1 373 ? 72.856 34.508 -145.413 1.00 54.59 373 LYS A N 1
ATOM 3040 C CA . LYS A 1 373 ? 72.824 33.035 -145.509 1.00 54.59 373 LYS A CA 1
ATOM 3041 C C . LYS A 1 373 ? 73.055 32.341 -144.158 1.00 54.59 373 LYS A C 1
ATOM 3043 O O . LYS A 1 373 ? 72.434 31.312 -143.914 1.00 54.59 373 LYS A O 1
ATOM 3048 N N . ALA A 1 374 ? 73.841 32.924 -143.248 1.00 52.94 374 ALA A N 1
ATOM 3049 C CA . ALA A 1 374 ? 73.988 32.420 -141.878 1.00 52.94 374 ALA A CA 1
ATOM 3050 C C . ALA A 1 374 ? 72.698 32.584 -141.047 1.00 52.94 374 ALA A C 1
ATOM 3052 O O . ALA A 1 374 ? 72.317 31.671 -140.314 1.00 52.94 374 ALA A O 1
ATOM 3053 N N . LEU A 1 375 ? 71.962 33.690 -141.226 1.00 47.91 375 LEU A N 1
ATOM 3054 C CA . LEU A 1 375 ? 70.667 33.900 -140.566 1.00 47.91 375 LEU A CA 1
ATOM 3055 C C . LEU A 1 375 ? 69.554 33.000 -141.127 1.00 47.91 375 LEU A C 1
ATOM 3057 O O . LEU A 1 375 ? 68.705 32.561 -140.358 1.00 47.91 375 LEU A O 1
ATOM 3061 N N . HIS A 1 376 ? 69.588 32.621 -142.410 1.00 51.06 376 HIS A N 1
ATOM 3062 C CA . HIS A 1 376 ? 68.637 31.644 -142.965 1.00 51.06 376 HIS A CA 1
ATOM 3063 C C . HIS A 1 376 ? 68.885 30.199 -142.490 1.00 51.06 376 HIS A C 1
ATOM 3065 O O . HIS A 1 376 ? 67.931 29.432 -142.380 1.00 51.06 376 HIS A O 1
ATOM 3071 N N . VAL A 1 377 ? 70.124 29.830 -142.142 1.00 53.34 377 VAL A N 1
ATOM 3072 C CA . VAL A 1 377 ? 70.432 28.520 -141.532 1.00 53.34 377 VAL A CA 1
ATOM 3073 C C . VAL A 1 377 ? 70.066 28.503 -140.042 1.00 53.34 377 VAL A C 1
ATOM 3075 O O . VAL A 1 377 ? 69.510 27.515 -139.569 1.00 53.34 377 VAL A O 1
ATOM 3078 N N . LEU A 1 378 ? 70.248 29.615 -139.320 1.00 43.41 378 LEU A N 1
ATOM 3079 C CA . LEU A 1 378 ? 69.809 29.736 -137.922 1.00 43.41 378 LEU A CA 1
ATOM 3080 C C . LEU A 1 378 ? 68.274 29.820 -137.776 1.00 43.41 378 LEU A C 1
ATOM 3082 O O . LEU A 1 378 ? 67.736 29.309 -136.797 1.00 43.41 378 LEU A O 1
ATOM 3086 N N . PHE A 1 379 ? 67.547 30.348 -138.771 1.00 43.31 379 PHE A N 1
ATOM 3087 C CA . PHE A 1 379 ? 66.074 30.312 -138.798 1.00 43.31 379 PHE A CA 1
ATOM 3088 C C . PHE A 1 379 ? 65.494 28.973 -139.299 1.00 43.31 379 PHE A C 1
ATOM 3090 O O . PHE A 1 379 ? 64.382 28.610 -138.915 1.00 43.31 379 PHE A O 1
ATOM 3097 N N . ALA A 1 380 ? 66.238 28.202 -140.105 1.00 43.88 380 ALA A N 1
ATOM 3098 C CA . ALA A 1 380 ? 65.844 26.854 -140.537 1.00 43.88 380 ALA A CA 1
ATOM 3099 C C . ALA A 1 380 ? 66.160 25.760 -139.494 1.00 43.88 380 ALA A C 1
ATOM 3101 O O . ALA A 1 380 ? 65.504 24.722 -139.486 1.00 43.88 380 ALA A O 1
ATOM 3102 N N . MET A 1 381 ? 67.094 26.003 -138.567 1.00 41.75 381 MET A N 1
ATOM 3103 C CA . MET A 1 381 ? 67.367 25.122 -137.416 1.00 41.75 381 MET A CA 1
ATOM 3104 C C . MET A 1 381 ? 66.484 25.416 -136.184 1.00 41.75 381 MET A C 1
ATOM 3106 O O . MET A 1 381 ? 66.507 24.657 -135.218 1.00 41.75 381 MET A O 1
ATOM 3110 N N . GLY A 1 382 ? 65.661 26.473 -136.235 1.00 45.19 382 GLY A N 1
ATOM 3111 C CA . GLY A 1 382 ? 64.706 26.870 -135.187 1.00 45.19 382 GLY A CA 1
ATOM 3112 C C . GLY A 1 382 ? 63.257 26.409 -135.405 1.00 45.19 382 GLY A C 1
ATOM 3113 O O . GLY A 1 382 ? 62.366 26.815 -134.664 1.00 45.19 382 GLY A O 1
ATOM 3114 N N . LYS A 1 383 ? 62.994 25.564 -136.409 1.00 44.66 383 LYS A N 1
ATOM 3115 C CA . LYS A 1 383 ? 61.698 24.900 -136.624 1.00 44.66 383 LYS A CA 1
ATOM 3116 C C . LYS A 1 383 ? 61.922 23.399 -136.776 1.00 44.66 383 LYS A C 1
ATOM 3118 O O . LYS A 1 383 ? 62.097 22.909 -137.884 1.00 44.66 383 LYS A O 1
ATOM 3123 N N . GLY A 1 384 ? 61.935 22.677 -135.656 1.00 51.06 384 GLY A N 1
ATOM 3124 C CA . GLY A 1 384 ? 61.952 21.208 -135.678 1.00 51.06 384 GLY A CA 1
ATOM 3125 C C . GLY A 1 384 ? 62.813 20.504 -134.633 1.00 51.06 384 GLY A C 1
ATOM 3126 O O . GLY A 1 384 ? 62.981 19.292 -134.731 1.00 51.06 384 GLY A O 1
ATOM 3127 N N . THR A 1 385 ? 63.355 21.196 -133.628 1.00 43.69 385 THR A N 1
ATOM 3128 C CA . THR A 1 385 ? 64.132 20.550 -132.561 1.00 43.69 385 THR A CA 1
ATOM 3129 C C . THR A 1 385 ? 63.362 20.530 -131.239 1.00 43.69 385 THR A C 1
ATOM 3131 O O . THR A 1 385 ? 62.861 21.540 -130.747 1.00 43.69 385 THR A O 1
ATOM 3134 N N . ARG A 1 386 ? 63.285 19.327 -130.654 1.00 49.78 386 ARG A N 1
ATOM 3135 C CA . ARG A 1 386 ? 62.613 18.929 -129.399 1.00 49.78 386 ARG A CA 1
ATOM 3136 C C . ARG A 1 386 ? 62.934 19.773 -128.148 1.00 49.78 386 ARG A C 1
ATOM 3138 O O . ARG A 1 386 ? 62.350 19.518 -127.103 1.00 49.78 386 ARG A O 1
ATOM 3145 N N . GLN A 1 387 ? 63.815 20.768 -128.214 1.00 45.69 387 GLN A N 1
ATOM 3146 C CA . GLN A 1 387 ? 64.228 21.571 -127.056 1.00 45.69 387 GLN A CA 1
ATOM 3147 C C . GLN A 1 387 ? 63.292 22.754 -126.747 1.00 45.69 387 GLN A C 1
ATOM 3149 O O . GLN A 1 387 ? 63.199 23.145 -125.589 1.00 45.69 387 GLN A O 1
ATOM 3154 N N . GLY A 1 388 ? 62.503 23.246 -127.713 1.00 40.94 388 GLY A N 1
ATOM 3155 C CA . GLY A 1 388 ? 61.414 24.201 -127.432 1.00 40.94 388 GLY A CA 1
ATOM 3156 C C . GLY A 1 388 ? 60.190 23.556 -126.763 1.00 40.94 388 GLY A C 1
ATOM 3157 O O . GLY A 1 388 ? 59.479 24.202 -126.000 1.00 40.94 388 GLY A O 1
ATOM 3158 N N . SER A 1 389 ? 59.974 22.258 -126.993 1.00 45.94 389 SER A N 1
ATOM 3159 C CA . SER A 1 389 ? 58.849 21.504 -126.425 1.00 45.94 389 SER A CA 1
ATOM 3160 C C . SER A 1 389 ? 59.125 20.975 -125.016 1.00 45.94 389 SER A C 1
ATOM 3162 O O . SER A 1 389 ? 58.182 20.789 -124.262 1.00 45.94 389 SER A O 1
ATOM 3164 N N . ILE A 1 390 ? 60.390 20.771 -124.626 1.00 48.19 390 ILE A N 1
ATOM 3165 C CA . ILE A 1 390 ? 60.745 20.327 -123.264 1.00 48.19 390 ILE A CA 1
ATOM 3166 C C . ILE A 1 390 ? 60.573 21.466 -122.250 1.00 48.19 390 ILE A C 1
ATOM 3168 O O . ILE A 1 390 ? 60.106 21.224 -121.144 1.00 48.19 390 ILE A O 1
ATOM 3172 N N . MET A 1 391 ? 60.846 22.716 -122.633 1.00 38.50 391 MET A N 1
ATOM 3173 C CA . MET A 1 391 ? 60.609 23.865 -121.752 1.00 38.50 391 MET A CA 1
ATOM 3174 C C . MET A 1 391 ? 59.106 24.154 -121.577 1.00 38.50 391 MET A C 1
ATOM 3176 O O . MET A 1 391 ? 58.690 24.520 -120.483 1.00 38.50 391 MET A O 1
ATOM 3180 N N . PHE A 1 392 ? 58.281 23.878 -122.597 1.00 45.28 392 PHE A N 1
ATOM 3181 C CA . PHE A 1 392 ? 56.816 23.908 -122.483 1.00 45.28 392 PHE A CA 1
ATOM 3182 C C . PHE A 1 392 ? 56.236 22.702 -121.723 1.00 45.28 392 PHE A C 1
ATOM 3184 O O . PHE A 1 392 ? 55.319 22.896 -120.944 1.00 45.28 392 PHE A O 1
ATOM 3191 N N . LEU A 1 393 ? 56.794 21.489 -121.846 1.00 50.19 393 LEU A N 1
ATOM 3192 C CA . LEU A 1 393 ? 56.365 20.310 -121.067 1.00 50.19 393 LEU A CA 1
ATOM 3193 C C . LEU A 1 393 ? 56.771 20.378 -119.588 1.00 50.19 393 LEU A C 1
ATOM 3195 O O . LEU A 1 393 ? 56.070 19.835 -118.740 1.00 50.19 393 LEU A O 1
ATOM 3199 N N . ILE A 1 394 ? 57.883 21.041 -119.260 1.00 48.38 394 ILE A N 1
ATOM 3200 C CA . ILE A 1 394 ? 58.270 21.300 -117.866 1.00 48.38 394 ILE A CA 1
ATOM 3201 C C . ILE A 1 394 ? 57.373 22.395 -117.267 1.00 48.38 394 ILE A C 1
ATOM 3203 O O . ILE A 1 394 ? 56.944 22.253 -116.127 1.00 48.38 394 ILE A O 1
ATOM 3207 N N . LEU A 1 395 ? 57.007 23.433 -118.031 1.00 43.84 395 LEU A N 1
ATOM 3208 C CA . LEU A 1 395 ? 56.064 24.466 -117.575 1.00 43.84 395 LEU A CA 1
ATOM 3209 C C . LEU A 1 395 ? 54.607 23.970 -117.496 1.00 43.84 395 LEU A C 1
ATOM 3211 O O . LEU A 1 395 ? 53.916 24.333 -116.548 1.00 43.84 395 LEU A O 1
ATOM 3215 N N . ASP A 1 396 ? 54.160 23.095 -118.402 1.00 44.47 396 ASP A N 1
ATOM 3216 C CA . ASP A 1 396 ? 52.824 22.477 -118.342 1.00 44.47 396 ASP A CA 1
ATOM 3217 C C . ASP A 1 396 ? 52.720 21.418 -117.235 1.00 44.47 396 ASP A C 1
ATOM 3219 O O . ASP A 1 396 ? 51.695 21.359 -116.564 1.00 44.47 396 ASP A O 1
ATOM 3223 N N . ASN A 1 397 ? 53.775 20.639 -116.952 1.00 48.84 397 ASN A N 1
ATOM 3224 C CA . ASN A 1 397 ? 53.765 19.718 -115.806 1.00 48.84 397 ASN A CA 1
ATOM 3225 C C . ASN A 1 397 ? 53.868 20.454 -114.463 1.00 48.84 397 ASN A C 1
ATOM 3227 O O . ASN A 1 397 ? 53.232 20.037 -113.500 1.00 48.84 397 ASN A O 1
ATOM 3231 N N . ILE A 1 398 ? 54.598 21.574 -114.384 1.00 46.09 398 ILE A N 1
ATOM 3232 C CA . ILE A 1 398 ? 54.596 22.426 -113.184 1.00 46.09 398 ILE A CA 1
ATOM 3233 C C . ILE A 1 398 ? 53.217 23.083 -113.001 1.00 46.09 398 ILE A C 1
ATOM 3235 O O . ILE A 1 398 ? 52.704 23.095 -111.885 1.00 46.09 398 ILE A O 1
ATOM 3239 N N . ASN A 1 399 ? 52.557 23.534 -114.075 1.00 42.97 399 ASN A N 1
ATOM 3240 C CA . ASN A 1 399 ? 51.189 24.061 -113.996 1.00 42.97 399 ASN A CA 1
ATOM 3241 C C . ASN A 1 399 ? 50.138 22.986 -113.661 1.00 42.97 399 ASN A C 1
ATOM 3243 O O . ASN A 1 399 ? 49.211 23.280 -112.911 1.00 42.97 399 ASN A O 1
ATOM 3247 N N . SER A 1 400 ? 50.285 21.749 -114.146 1.00 45.03 400 SER A N 1
ATOM 3248 C CA . SER A 1 400 ? 49.383 20.633 -113.814 1.00 45.03 400 SER A CA 1
ATOM 3249 C C . SER A 1 400 ? 49.547 20.181 -112.356 1.00 45.03 400 SER A C 1
ATOM 3251 O O . SER A 1 400 ? 48.553 19.970 -111.669 1.00 45.03 400 SER A O 1
ATOM 3253 N N . ILE A 1 401 ? 50.782 20.145 -111.833 1.00 44.53 401 ILE A N 1
ATOM 3254 C CA . ILE A 1 401 ? 51.063 19.850 -110.414 1.00 44.53 401 ILE A CA 1
ATOM 3255 C C . ILE A 1 401 ? 50.573 20.990 -109.502 1.00 44.53 401 ILE A C 1
ATOM 3257 O O . ILE A 1 401 ? 50.077 20.738 -108.402 1.00 44.53 401 ILE A O 1
ATOM 3261 N N . MET A 1 402 ? 50.630 22.250 -109.952 1.00 40.66 402 MET A N 1
ATOM 3262 C CA . MET A 1 402 ? 50.041 23.381 -109.217 1.00 40.66 402 MET A CA 1
ATOM 3263 C C . MET A 1 402 ? 48.503 23.422 -109.285 1.00 40.66 402 MET A C 1
ATOM 3265 O O . MET A 1 402 ? 47.880 24.021 -108.409 1.00 40.66 402 MET A O 1
ATOM 3269 N N . GLN A 1 403 ? 47.875 22.769 -110.270 1.00 46.94 403 GLN A N 1
ATOM 3270 C CA . GLN A 1 403 ? 46.416 22.616 -110.339 1.00 46.94 403 GLN A CA 1
ATOM 3271 C C . GLN A 1 403 ? 45.898 21.412 -109.534 1.00 46.94 403 GLN A C 1
ATOM 3273 O O . GLN A 1 403 ? 44.826 21.516 -108.940 1.00 46.94 403 GLN A O 1
ATOM 3278 N N . GLU A 1 404 ? 46.658 20.317 -109.423 1.00 41.88 404 GLU A N 1
ATOM 3279 C CA . GLU A 1 404 ? 46.290 19.150 -108.596 1.00 41.88 404 GLU A CA 1
ATOM 3280 C C . GLU A 1 404 ? 46.555 19.342 -107.090 1.00 41.88 404 GLU A C 1
ATOM 3282 O O . GLU A 1 404 ? 45.898 18.710 -106.267 1.00 41.88 404 GLU A O 1
ATOM 3287 N N . THR A 1 405 ? 47.445 20.264 -106.699 1.00 40.69 405 THR A N 1
ATOM 3288 C CA . THR A 1 405 ? 47.737 20.587 -105.280 1.00 40.69 405 THR A CA 1
ATOM 3289 C C . THR A 1 405 ? 46.803 21.629 -104.648 1.00 40.69 405 THR A C 1
ATOM 3291 O O . THR A 1 405 ? 47.000 22.019 -103.498 1.00 40.69 405 THR A O 1
ATOM 3294 N N . GLY A 1 406 ? 45.745 22.052 -105.347 1.00 37.41 406 GLY A N 1
ATOM 3295 C CA . GLY A 1 406 ? 44.587 22.689 -104.710 1.00 37.41 406 GLY A CA 1
ATOM 3296 C C . GLY A 1 406 ? 44.857 24.009 -103.978 1.00 37.41 406 GLY A C 1
ATOM 3297 O O . GLY A 1 406 ? 44.202 24.293 -102.978 1.00 37.41 406 GLY A O 1
ATOM 3298 N N . VAL A 1 407 ? 45.766 24.854 -104.475 1.00 42.94 407 VAL A N 1
ATOM 3299 C CA . VAL A 1 407 ? 45.928 26.233 -103.981 1.00 42.94 407 VAL A CA 1
ATOM 3300 C C . VAL A 1 407 ? 45.507 27.214 -105.067 1.00 42.94 407 VAL A C 1
ATOM 3302 O O . VAL A 1 407 ? 46.335 27.781 -105.767 1.00 42.94 407 VAL A O 1
ATOM 3305 N N . ASN A 1 408 ? 44.196 27.409 -105.213 1.00 34.16 408 ASN A N 1
ATOM 3306 C CA . ASN A 1 408 ? 43.618 28.636 -105.764 1.00 34.16 408 ASN A CA 1
ATOM 3307 C C . ASN A 1 408 ? 42.134 28.731 -105.394 1.00 34.16 408 ASN A C 1
ATOM 3309 O O . ASN A 1 408 ? 41.252 28.430 -106.187 1.00 34.16 408 ASN A O 1
ATOM 3313 N N . ASN A 1 409 ? 41.867 29.185 -104.171 1.00 32.62 409 ASN A N 1
ATOM 3314 C CA . ASN A 1 409 ? 40.642 29.912 -103.857 1.00 32.62 409 ASN A CA 1
ATOM 3315 C C . ASN A 1 409 ? 40.897 30.835 -102.666 1.00 32.62 409 ASN A C 1
ATOM 3317 O O . ASN A 1 409 ? 40.637 30.479 -101.527 1.00 32.62 409 ASN A O 1
ATOM 3321 N N . CYS A 1 410 ? 41.424 32.029 -102.945 1.00 29.56 410 CYS A N 1
ATOM 3322 C CA . CYS A 1 410 ? 41.362 33.162 -102.023 1.00 29.56 410 CYS A CA 1
ATOM 3323 C C . CYS A 1 410 ? 41.471 34.487 -102.790 1.00 29.56 410 CYS A C 1
ATOM 3325 O O . CYS A 1 410 ? 42.482 35.177 -102.729 1.00 29.56 410 CYS A O 1
ATOM 3327 N N . LYS A 1 411 ? 40.399 34.854 -103.502 1.00 30.20 411 LYS A N 1
ATOM 3328 C CA . LYS A 1 411 ? 39.998 36.254 -103.713 1.00 30.20 411 LYS A CA 1
ATOM 3329 C C . LYS A 1 411 ? 38.474 36.331 -103.814 1.00 30.20 411 LYS A C 1
ATOM 3331 O O . LYS A 1 411 ? 37.924 36.223 -104.902 1.00 30.20 411 LYS A O 1
ATOM 3336 N N . ASN A 1 412 ? 37.814 36.508 -102.667 1.00 29.12 412 ASN A N 1
ATOM 3337 C CA . ASN A 1 412 ? 36.832 37.579 -102.468 1.00 29.12 412 ASN A CA 1
ATOM 3338 C C . ASN A 1 412 ? 36.336 37.641 -101.007 1.00 29.12 412 ASN A C 1
ATOM 3340 O O . ASN A 1 412 ? 35.694 36.723 -100.519 1.00 29.12 412 ASN A O 1
ATOM 3344 N N . TYR A 1 413 ? 36.633 38.787 -100.379 1.00 27.23 413 TYR A N 1
ATOM 3345 C CA . TYR A 1 413 ? 35.906 39.479 -99.304 1.00 27.23 413 TYR A CA 1
ATOM 3346 C C . TYR A 1 413 ? 35.594 38.754 -97.978 1.00 27.23 413 TYR A C 1
ATOM 3348 O O . TYR A 1 413 ? 34.559 38.118 -97.854 1.00 27.23 413 TYR A O 1
ATOM 3356 N N . MET A 1 414 ? 36.353 39.071 -96.914 1.00 25.88 414 MET A N 1
ATOM 3357 C CA . MET A 1 414 ? 35.855 39.927 -95.814 1.00 25.88 414 MET A CA 1
ATOM 3358 C C . MET A 1 414 ? 36.957 40.287 -94.786 1.00 25.88 414 MET A C 1
ATOM 3360 O O . MET A 1 414 ? 37.490 39.423 -94.107 1.00 25.88 414 MET A O 1
ATOM 3364 N N . LYS A 1 415 ? 37.233 41.598 -94.686 1.00 26.53 415 LYS A N 1
ATOM 3365 C CA . LYS A 1 415 ? 37.716 42.398 -93.533 1.00 26.53 415 LYS A CA 1
ATOM 3366 C C . LYS A 1 415 ? 38.911 41.907 -92.678 1.00 26.53 415 LYS A C 1
ATOM 3368 O O . LYS A 1 415 ? 38.747 41.233 -91.672 1.00 26.53 415 LYS A O 1
ATOM 3373 N N . ILE A 1 416 ? 40.081 42.451 -93.017 1.00 29.58 416 ILE A N 1
ATOM 3374 C CA . ILE A 1 416 ? 41.104 43.029 -92.108 1.00 29.58 416 ILE A CA 1
ATOM 3375 C C . ILE A 1 416 ? 40.658 44.503 -91.877 1.00 29.58 416 ILE A C 1
ATOM 3377 O O . ILE A 1 416 ? 40.042 45.049 -92.793 1.00 29.58 416 ILE A O 1
ATOM 3381 N N . SER A 1 417 ? 40.795 45.233 -90.766 1.00 28.75 417 SER A N 1
ATOM 3382 C CA . SER A 1 417 ? 41.760 45.357 -89.657 1.00 28.75 417 SER A CA 1
ATOM 3383 C C . SER A 1 417 ? 41.004 45.889 -88.410 1.00 28.75 417 SER A C 1
ATOM 3385 O O . SER A 1 417 ? 39.887 46.380 -88.547 1.00 28.75 417 SER A O 1
ATOM 3387 N N . ASP A 1 418 ? 41.478 45.735 -87.171 1.00 26.22 418 ASP A N 1
ATOM 3388 C CA . ASP A 1 418 ? 42.548 46.568 -86.607 1.00 26.22 418 ASP A CA 1
ATOM 3389 C C . ASP A 1 418 ? 43.494 45.824 -85.651 1.00 26.22 418 ASP A C 1
ATOM 3391 O O . ASP A 1 418 ? 43.149 44.840 -85.003 1.00 26.22 418 ASP A O 1
ATOM 3395 N N . TYR A 1 419 ? 44.725 46.331 -85.662 1.00 30.39 419 TYR A N 1
ATOM 3396 C CA . TYR A 1 419 ? 45.976 45.831 -85.098 1.00 30.39 419 TYR A CA 1
ATOM 3397 C C . TYR A 1 419 ? 46.013 45.692 -83.570 1.00 30.39 419 TYR A C 1
ATOM 3399 O O . TYR A 1 419 ? 45.357 46.439 -82.848 1.00 30.39 419 TYR A O 1
ATOM 3407 N N . GLY A 1 420 ? 46.918 44.824 -83.098 1.00 25.34 420 GLY A N 1
ATOM 3408 C CA . GLY A 1 420 ? 47.376 44.804 -81.707 1.00 25.34 420 GLY A CA 1
ATOM 3409 C C . GLY A 1 420 ? 48.334 43.659 -81.363 1.00 25.34 420 GLY A C 1
ATOM 3410 O O . GLY A 1 420 ? 47.979 42.814 -80.558 1.00 25.34 420 GLY A O 1
ATOM 3411 N N . ASP A 1 421 ? 49.482 43.634 -82.043 1.00 30.72 421 ASP A N 1
ATOM 3412 C CA . ASP A 1 421 ? 50.825 43.121 -81.711 1.00 30.72 421 ASP A CA 1
ATOM 3413 C C . ASP A 1 421 ? 51.131 42.116 -80.561 1.00 30.72 421 ASP A C 1
ATOM 3415 O O . ASP A 1 421 ? 50.555 42.111 -79.480 1.00 30.72 421 ASP A O 1
ATOM 3419 N N . PHE A 1 422 ? 52.255 41.416 -80.802 1.00 29.19 422 PHE A N 1
ATOM 3420 C CA . PHE A 1 422 ? 53.202 40.760 -79.879 1.00 29.19 422 PHE A CA 1
ATOM 3421 C C . PHE A 1 422 ? 52.939 39.315 -79.410 1.00 29.19 422 PHE A C 1
ATOM 3423 O O . PHE A 1 422 ? 52.339 39.047 -78.375 1.00 29.19 422 PHE A O 1
ATOM 3430 N N . PHE A 1 423 ? 53.598 38.381 -80.109 1.00 33.09 423 PHE A N 1
ATOM 3431 C CA . PHE A 1 423 ? 54.289 37.247 -79.478 1.00 33.09 423 PHE A CA 1
ATOM 3432 C C . PHE A 1 423 ? 55.587 37.748 -78.814 1.00 33.09 423 PHE A C 1
ATOM 3434 O O . PHE A 1 423 ? 56.255 38.630 -79.361 1.00 33.09 423 PHE A O 1
ATOM 3441 N N . PRO A 1 424 ? 56.017 37.113 -77.714 1.00 36.53 424 PRO A N 1
ATOM 3442 C CA . PRO A 1 424 ? 57.179 36.250 -77.889 1.00 36.53 424 PRO A CA 1
ATOM 3443 C C . PRO A 1 424 ? 57.027 34.870 -77.242 1.00 36.53 424 PRO A C 1
ATOM 3445 O O . PRO A 1 424 ? 56.279 34.650 -76.295 1.00 36.53 424 PRO A O 1
ATOM 3448 N N . LEU A 1 425 ? 57.788 33.938 -77.814 1.00 43.53 425 LEU A N 1
ATOM 3449 C CA . LEU A 1 425 ? 58.052 32.599 -77.313 1.00 43.53 425 LEU A CA 1
ATOM 3450 C C . LEU A 1 425 ? 58.557 32.612 -75.861 1.00 43.53 425 LEU A C 1
ATOM 3452 O O . LEU A 1 425 ? 59.696 33.005 -75.623 1.00 43.53 425 LEU A O 1
ATOM 3456 N N . SER A 1 426 ? 57.764 32.064 -74.940 1.00 37.50 426 SER A N 1
ATOM 3457 C CA . SER A 1 426 ? 58.242 31.398 -73.718 1.00 37.50 426 SER A CA 1
ATOM 3458 C C . SER A 1 426 ? 57.075 30.711 -72.996 1.00 37.50 426 SER A C 1
ATOM 3460 O O . SER A 1 426 ? 56.388 31.377 -72.234 1.00 37.50 426 SER A O 1
ATOM 3462 N N . SER A 1 427 ? 56.821 29.411 -73.212 1.00 40.00 427 SER A N 1
ATOM 3463 C CA . SER A 1 427 ? 55.990 28.622 -72.263 1.00 40.00 427 SER A CA 1
ATOM 3464 C C . SER A 1 427 ? 56.014 27.089 -72.432 1.00 40.00 427 SER A C 1
ATOM 3466 O O . SER A 1 427 ? 55.101 26.397 -71.978 1.00 40.00 427 SER A O 1
ATOM 3468 N N . ILE A 1 428 ? 57.089 26.501 -72.977 1.00 39.34 428 ILE A N 1
ATOM 3469 C CA . ILE A 1 428 ? 57.311 25.049 -72.787 1.00 39.34 428 ILE A CA 1
ATOM 3470 C C . ILE A 1 428 ? 57.717 24.741 -71.324 1.00 39.34 428 ILE A C 1
ATOM 3472 O O . ILE A 1 428 ? 57.479 23.637 -70.844 1.00 39.34 428 ILE A O 1
ATOM 3476 N N . GLU A 1 429 ? 58.197 25.729 -70.559 1.00 36.19 429 GLU A N 1
ATOM 3477 C CA . GLU A 1 429 ? 58.476 25.576 -69.119 1.00 36.19 429 GLU A CA 1
ATOM 3478 C C . GLU A 1 429 ? 57.244 25.760 -68.207 1.00 36.19 429 GLU A C 1
ATOM 3480 O O . GLU A 1 429 ? 57.218 25.203 -67.111 1.00 36.19 429 GLU A O 1
ATOM 3485 N N . GLU A 1 430 ? 56.172 26.425 -68.652 1.00 41.75 430 GLU A N 1
ATOM 3486 C CA . GLU A 1 430 ? 54.966 26.631 -67.821 1.00 41.75 430 GLU A CA 1
ATOM 3487 C C . GLU A 1 430 ? 53.949 25.485 -67.913 1.00 41.75 430 GLU A C 1
ATOM 3489 O O . GLU A 1 430 ? 53.156 25.279 -66.995 1.00 41.75 430 GLU A O 1
ATOM 3494 N N . THR A 1 431 ? 54.023 24.656 -68.958 1.00 41.75 431 THR A N 1
ATOM 3495 C CA . THR A 1 431 ? 53.162 23.463 -69.059 1.00 41.75 431 THR A CA 1
ATOM 3496 C C . THR A 1 431 ? 53.729 22.280 -68.255 1.00 41.75 431 THR A C 1
ATOM 3498 O O . THR A 1 431 ? 52.981 21.414 -67.806 1.00 41.75 431 THR A O 1
ATOM 3501 N N . ILE A 1 432 ? 55.043 22.273 -67.985 1.00 38.31 432 ILE A N 1
ATOM 3502 C CA . ILE A 1 432 ? 55.708 21.263 -67.140 1.00 38.31 432 ILE A CA 1
ATOM 3503 C C . ILE A 1 432 ? 55.622 21.629 -65.642 1.00 38.31 432 ILE A C 1
ATOM 3505 O O . ILE A 1 432 ? 55.586 20.734 -64.799 1.00 38.31 432 ILE A O 1
ATOM 3509 N N . TYR A 1 433 ? 55.461 22.911 -65.290 1.00 37.38 433 TYR A N 1
ATOM 3510 C CA . TYR A 1 433 ? 55.265 23.341 -63.896 1.00 37.38 433 TYR A CA 1
ATOM 3511 C C . TYR A 1 433 ? 53.849 23.093 -63.340 1.00 37.38 433 TYR A C 1
ATOM 3513 O O . TYR A 1 433 ? 53.678 22.967 -62.129 1.00 37.38 433 TYR A O 1
ATOM 3521 N N . MET A 1 434 ? 52.835 22.946 -64.199 1.00 38.41 434 MET A N 1
ATOM 3522 C CA . MET A 1 434 ? 51.450 22.652 -63.788 1.00 38.41 434 MET A CA 1
ATOM 3523 C C . MET A 1 434 ? 51.160 21.155 -63.567 1.00 38.41 434 MET A C 1
ATOM 3525 O O . MET A 1 434 ? 50.136 20.813 -62.981 1.00 38.41 434 MET A O 1
ATOM 3529 N N . LEU A 1 435 ? 52.065 20.257 -63.978 1.00 35.56 435 LEU A N 1
ATOM 3530 C CA . LEU A 1 435 ? 51.910 18.798 -63.842 1.00 35.56 435 LEU A CA 1
ATOM 3531 C C . LEU A 1 435 ? 52.759 18.168 -62.721 1.00 35.56 435 LEU A C 1
ATOM 3533 O O . LEU A 1 435 ? 52.635 16.974 -62.466 1.00 35.56 435 LEU A O 1
ATOM 3537 N N . LEU A 1 436 ? 53.560 18.962 -62.000 1.00 36.69 436 LEU A N 1
ATOM 3538 C CA . LEU A 1 436 ? 54.378 18.513 -60.859 1.00 36.69 436 LEU A CA 1
ATOM 3539 C C . LEU A 1 436 ? 53.991 19.147 -59.507 1.00 36.69 436 LEU A C 1
ATOM 3541 O O . LEU A 1 436 ? 54.688 18.944 -58.519 1.00 36.69 436 LEU A O 1
ATOM 3545 N N . VAL A 1 437 ? 52.863 19.868 -59.434 1.00 41.38 437 VAL A N 1
ATOM 3546 C CA . VAL A 1 437 ? 52.394 20.549 -58.203 1.00 41.38 437 VAL A CA 1
ATOM 3547 C C . VAL A 1 437 ? 51.038 20.030 -57.686 1.00 41.38 437 VAL A C 1
ATOM 3549 O O . VAL A 1 437 ? 50.589 20.440 -56.622 1.00 41.38 437 VAL A O 1
ATOM 3552 N N . TYR A 1 438 ? 50.398 19.061 -58.351 1.00 39.62 438 TYR A N 1
ATOM 3553 C CA . TYR A 1 438 ? 49.061 18.573 -57.956 1.00 39.62 438 TYR A CA 1
ATOM 3554 C C . TYR A 1 438 ? 48.963 17.072 -57.648 1.00 39.62 438 TYR A C 1
ATOM 3556 O O . TYR A 1 438 ? 47.909 16.460 -57.806 1.00 39.62 438 TYR A O 1
ATOM 3564 N N . VAL A 1 439 ? 50.043 16.477 -57.134 1.00 42.53 439 VAL A N 1
ATOM 3565 C CA . VAL A 1 439 ? 49.998 15.160 -56.483 1.00 42.53 439 VAL A CA 1
ATOM 3566 C C . VAL A 1 439 ? 50.791 15.231 -55.173 1.00 42.53 439 VAL A C 1
ATOM 3568 O O . VAL A 1 439 ? 52.014 15.178 -55.184 1.00 42.53 439 VAL A O 1
ATOM 3571 N N . VAL A 1 440 ? 50.046 15.315 -54.059 1.00 35.41 440 VAL A N 1
ATOM 3572 C CA . VAL A 1 440 ? 50.471 15.182 -52.643 1.00 35.41 440 VAL A CA 1
ATOM 3573 C C . VAL A 1 440 ? 51.283 16.381 -52.102 1.00 35.41 440 VAL A C 1
ATOM 3575 O O . VAL A 1 440 ? 52.449 16.539 -52.449 1.00 35.41 440 VAL A O 1
ATOM 3578 N N . PRO A 1 441 ? 50.695 17.219 -51.213 1.00 36.56 441 PRO A N 1
ATOM 3579 C CA . PRO A 1 441 ? 50.424 16.777 -49.843 1.00 36.56 441 PRO A CA 1
ATOM 3580 C C . PRO A 1 441 ? 49.113 17.329 -49.250 1.00 36.56 441 PRO A C 1
ATOM 3582 O O . PRO A 1 441 ? 49.064 18.428 -48.709 1.00 36.56 441 PRO A O 1
ATOM 3585 N N . HIS A 1 442 ? 48.071 16.497 -49.236 1.00 37.34 442 HIS A N 1
ATOM 3586 C CA . HIS A 1 442 ? 46.965 16.602 -48.271 1.00 37.34 442 HIS A CA 1
ATOM 3587 C C . HIS A 1 442 ? 46.988 15.399 -47.314 1.00 37.34 442 HIS A C 1
ATOM 3589 O O . HIS A 1 442 ? 45.983 14.761 -47.022 1.00 37.34 442 HIS A O 1
ATOM 3595 N N . GLN A 1 443 ? 48.185 15.078 -46.822 1.00 48.06 443 GLN A N 1
ATOM 3596 C CA . GLN A 1 443 ? 48.392 14.204 -45.672 1.00 48.06 443 GLN A CA 1
ATOM 3597 C C . GLN A 1 443 ? 49.209 14.964 -44.630 1.00 48.06 443 GLN A C 1
ATOM 3599 O O . GLN A 1 443 ? 50.411 14.765 -44.518 1.00 48.06 443 GLN A O 1
ATOM 3604 N N . LEU A 1 444 ? 48.560 15.861 -43.885 1.00 41.25 444 LEU A N 1
ATOM 3605 C CA . LEU A 1 444 ? 49.088 16.325 -42.594 1.00 41.25 444 LEU A CA 1
ATOM 3606 C C . LEU A 1 444 ? 48.011 16.754 -41.576 1.00 41.25 444 LEU A C 1
ATOM 3608 O O . LEU A 1 444 ? 48.349 16.971 -40.416 1.00 41.25 444 LEU A O 1
ATOM 3612 N N . ASP A 1 445 ? 46.724 16.760 -41.943 1.00 41.72 445 ASP A N 1
ATOM 3613 C CA . ASP A 1 445 ? 45.627 17.028 -40.993 1.00 41.72 445 ASP A CA 1
ATOM 3614 C C . ASP A 1 445 ? 44.933 15.758 -40.475 1.00 41.72 445 ASP A C 1
ATOM 3616 O O . ASP A 1 445 ? 44.333 15.762 -39.402 1.00 41.72 445 ASP A O 1
ATOM 3620 N N . THR A 1 446 ? 45.097 14.618 -41.151 1.00 43.12 446 THR A N 1
ATOM 3621 C CA . THR A 1 446 ? 44.513 13.337 -40.709 1.00 43.12 446 THR A CA 1
ATOM 3622 C C . THR A 1 446 ? 45.396 12.596 -39.696 1.00 43.12 446 THR A C 1
ATOM 3624 O O . THR A 1 446 ? 44.895 11.795 -38.913 1.00 43.12 446 THR A O 1
ATOM 3627 N N . ILE A 1 447 ? 46.701 12.899 -39.635 1.00 42.59 447 ILE A N 1
ATOM 3628 C CA . ILE A 1 447 ? 47.610 12.324 -38.626 1.00 42.59 447 ILE A CA 1
ATOM 3629 C C . ILE A 1 447 ? 47.524 13.096 -37.297 1.00 42.59 447 ILE A C 1
ATOM 3631 O O . ILE A 1 447 ? 47.607 12.478 -36.240 1.00 42.59 447 ILE A O 1
ATOM 3635 N N . ASN A 1 448 ? 47.226 14.401 -37.319 1.00 42.78 448 ASN A N 1
ATOM 3636 C CA . ASN A 1 448 ? 47.036 15.203 -36.102 1.00 42.78 448 ASN A CA 1
ATOM 3637 C C . ASN A 1 448 ? 45.657 15.024 -35.437 1.00 42.78 448 ASN A C 1
ATOM 3639 O O . ASN A 1 448 ? 45.500 15.365 -34.263 1.00 42.78 448 ASN A O 1
ATOM 3643 N N . LEU A 1 449 ? 44.674 14.435 -36.130 1.00 44.19 449 LEU A N 1
ATOM 3644 C CA . LEU A 1 449 ? 43.411 14.014 -35.509 1.00 44.19 449 LEU A CA 1
ATOM 3645 C C . LEU A 1 449 ? 43.509 12.652 -34.798 1.00 44.19 449 LEU A C 1
ATOM 3647 O O . LEU A 1 449 ? 42.758 12.406 -33.856 1.00 44.19 449 LEU A O 1
ATOM 3651 N N . ILE A 1 450 ? 44.467 11.795 -35.174 1.00 43.81 450 ILE A N 1
ATOM 3652 C CA . ILE A 1 450 ? 44.659 10.470 -34.555 1.00 43.81 450 ILE A CA 1
ATOM 3653 C C . ILE A 1 450 ? 45.551 10.554 -33.302 1.00 43.81 450 ILE A C 1
ATOM 3655 O O . ILE A 1 450 ? 45.303 9.851 -32.323 1.00 43.81 450 ILE A O 1
ATOM 3659 N N . THR A 1 451 ? 46.513 11.480 -33.241 1.00 45.34 451 THR A N 1
ATOM 3660 C CA . THR A 1 451 ? 47.312 11.729 -32.021 1.00 45.34 451 THR A CA 1
ATOM 3661 C C . THR A 1 451 ? 46.587 12.554 -30.955 1.00 45.34 451 THR A C 1
ATOM 3663 O O . THR A 1 451 ? 46.976 12.502 -29.789 1.00 45.34 451 THR A O 1
ATOM 3666 N N . LYS A 1 452 ? 45.497 13.255 -31.296 1.00 43.84 452 LYS A N 1
ATOM 3667 C CA . LYS A 1 452 ? 44.664 13.977 -30.316 1.00 43.84 452 LYS A CA 1
ATOM 3668 C C . LYS A 1 452 ? 43.615 13.074 -29.649 1.00 43.84 452 LYS A C 1
ATOM 3670 O O . LYS A 1 452 ? 43.341 13.244 -28.467 1.00 43.84 452 LYS A O 1
ATOM 3675 N N . ALA A 1 453 ? 43.156 12.025 -30.336 1.00 43.69 453 ALA A N 1
ATOM 3676 C CA . ALA A 1 453 ? 42.300 10.982 -29.756 1.00 43.69 453 ALA A CA 1
ATOM 3677 C C . ALA A 1 453 ? 43.044 10.021 -28.795 1.00 43.69 453 ALA A C 1
ATOM 3679 O O . ALA A 1 453 ? 42.413 9.305 -28.022 1.00 43.69 453 ALA A O 1
ATOM 3680 N N . GLN A 1 454 ? 44.384 10.029 -28.785 1.00 42.72 454 GLN A N 1
ATOM 3681 C CA . GLN A 1 454 ? 45.208 9.268 -27.830 1.00 42.72 454 GLN A CA 1
ATOM 3682 C C . GLN A 1 454 ? 45.652 10.078 -26.594 1.00 42.72 454 GLN A C 1
ATOM 3684 O O . GLN A 1 454 ? 46.230 9.505 -25.667 1.00 42.72 454 GLN A O 1
ATOM 3689 N N . ALA A 1 455 ? 45.358 11.383 -26.531 1.00 43.81 455 ALA A N 1
ATOM 3690 C CA . ALA A 1 455 ? 45.676 12.232 -25.378 1.00 43.81 455 ALA A CA 1
ATOM 3691 C C . ALA A 1 455 ? 44.526 12.318 -24.353 1.00 43.81 455 ALA A C 1
ATOM 3693 O O . ALA A 1 455 ? 44.792 12.410 -23.154 1.00 43.81 455 ALA A O 1
ATOM 3694 N N . ASP A 1 456 ? 43.273 12.158 -24.790 1.00 43.00 456 ASP A N 1
ATOM 3695 C CA . ASP A 1 456 ? 42.094 12.221 -23.908 1.00 43.00 456 ASP A CA 1
ATOM 3696 C C . ASP A 1 456 ? 41.758 10.874 -23.228 1.00 43.00 456 ASP A C 1
ATOM 3698 O O . ASP A 1 456 ? 40.915 10.799 -22.339 1.00 43.00 456 ASP A O 1
ATOM 3702 N N . SER A 1 457 ? 42.510 9.808 -23.533 1.00 41.47 457 SER A N 1
ATOM 3703 C CA . SER A 1 457 ? 42.422 8.492 -22.870 1.00 41.47 457 SER A CA 1
ATOM 3704 C C . SER A 1 457 ? 43.244 8.388 -21.565 1.00 41.47 457 SER A C 1
ATOM 3706 O O . SER A 1 457 ? 43.424 7.289 -21.031 1.00 41.47 457 SER A O 1
ATOM 3708 N N . LYS A 1 458 ? 43.780 9.496 -21.028 1.00 42.91 458 LYS A N 1
ATOM 3709 C CA . LYS A 1 458 ? 44.579 9.498 -19.780 1.00 42.91 458 LYS A CA 1
ATOM 3710 C C . LYS A 1 458 ? 43.878 10.070 -18.545 1.00 42.91 458 LYS A C 1
ATOM 3712 O O . LYS A 1 458 ? 44.472 10.042 -17.470 1.00 42.91 458 LYS A O 1
ATOM 3717 N N . PHE A 1 459 ? 42.617 10.480 -18.648 1.00 43.44 459 PHE A N 1
ATOM 3718 C CA . PHE A 1 459 ? 41.813 10.937 -17.511 1.00 43.44 459 PHE A CA 1
ATOM 3719 C C . PHE A 1 459 ? 40.610 10.019 -17.275 1.00 43.44 459 PHE A C 1
ATOM 3721 O O . PHE A 1 459 ? 39.483 10.383 -17.564 1.00 43.44 459 PHE A O 1
ATOM 3728 N N . LEU A 1 460 ? 40.875 8.806 -16.781 1.00 41.03 460 LEU A N 1
ATOM 3729 C CA . LEU A 1 460 ? 39.957 7.969 -15.984 1.00 41.03 460 LEU A CA 1
ATOM 3730 C C . LEU A 1 460 ? 40.729 6.724 -15.512 1.00 41.03 460 LEU A C 1
ATOM 3732 O O . LEU A 1 460 ? 40.415 5.580 -15.822 1.00 41.03 460 LEU A O 1
ATOM 3736 N N . LYS A 1 461 ? 41.817 6.963 -14.773 1.00 42.38 461 LYS A N 1
ATOM 3737 C CA . LYS A 1 461 ? 42.351 5.983 -13.827 1.00 42.38 461 LYS A CA 1
ATOM 3738 C C . LYS A 1 461 ? 41.857 6.410 -12.462 1.00 42.38 461 LYS A C 1
ATOM 3740 O O . LYS A 1 461 ? 42.359 7.399 -11.938 1.00 42.38 461 LYS A O 1
ATOM 3745 N N . ASN A 1 462 ? 40.836 5.713 -11.984 1.00 44.00 462 ASN A N 1
ATOM 3746 C CA . ASN A 1 462 ? 40.542 5.400 -10.586 1.00 44.00 462 ASN A CA 1
ATOM 3747 C C . ASN A 1 462 ? 39.046 5.144 -10.483 1.00 44.00 462 ASN A C 1
ATOM 3749 O O . ASN A 1 462 ? 38.299 6.011 -10.059 1.00 44.00 462 ASN A O 1
ATOM 3753 N N . GLU A 1 463 ? 38.630 3.961 -10.914 1.00 43.38 463 GLU A N 1
ATOM 3754 C CA . GLU A 1 463 ? 37.508 3.257 -10.307 1.00 43.38 463 GLU A CA 1
ATOM 3755 C C . GLU A 1 463 ? 37.643 1.787 -10.703 1.00 43.38 463 GLU A C 1
ATOM 3757 O O . GLU A 1 463 ? 37.819 1.453 -11.879 1.00 43.38 463 GLU A O 1
ATOM 3762 N N . ASP A 1 464 ? 37.686 0.936 -9.683 1.00 46.84 464 ASP A N 1
ATOM 3763 C CA . ASP A 1 464 ? 37.909 -0.501 -9.752 1.00 46.84 464 ASP A CA 1
ATOM 3764 C C . ASP A 1 464 ? 36.913 -1.169 -10.711 1.00 46.84 464 ASP A C 1
ATOM 3766 O O . ASP A 1 464 ? 35.760 -1.434 -10.372 1.00 46.84 464 ASP A O 1
ATOM 3770 N N . LYS A 1 465 ? 37.359 -1.444 -11.939 1.00 41.94 465 LYS A N 1
ATOM 3771 C CA . LYS A 1 465 ? 36.663 -2.333 -12.869 1.00 41.94 465 LYS A CA 1
ATOM 3772 C C . LYS A 1 465 ? 37.292 -3.712 -12.781 1.00 41.94 465 LYS A C 1
ATOM 3774 O O . LYS A 1 465 ? 38.297 -3.986 -13.441 1.00 41.94 465 LYS A O 1
ATOM 3779 N N . ASP A 1 466 ? 36.636 -4.581 -12.017 1.00 43.22 466 ASP A N 1
ATOM 3780 C CA . ASP A 1 466 ? 36.647 -6.021 -12.255 1.00 43.22 466 ASP A CA 1
ATOM 3781 C C . ASP A 1 466 ? 36.278 -6.256 -13.725 1.00 43.22 466 ASP A C 1
ATOM 3783 O O . ASP A 1 466 ? 35.120 -6.200 -14.146 1.00 43.22 466 ASP A O 1
ATOM 3787 N N . THR A 1 467 ? 37.304 -6.440 -14.547 1.00 37.19 467 THR A N 1
ATOM 3788 C CA . THR A 1 467 ? 37.163 -6.788 -15.953 1.00 37.19 467 THR A CA 1
ATOM 3789 C C . THR A 1 467 ? 36.792 -8.261 -16.009 1.00 37.19 467 THR A C 1
ATOM 3791 O O . THR A 1 467 ? 37.647 -9.139 -15.926 1.00 37.19 467 THR A O 1
ATOM 3794 N N . PHE A 1 468 ? 35.494 -8.536 -16.147 1.00 45.38 468 PHE A N 1
ATOM 3795 C CA . PHE A 1 468 ? 35.005 -9.837 -16.592 1.00 45.38 468 PHE A CA 1
ATOM 3796 C C . PHE A 1 468 ? 35.591 -10.121 -17.982 1.00 45.38 468 PHE A C 1
ATOM 3798 O O . PHE A 1 468 ? 35.077 -9.677 -19.008 1.00 45.38 468 PHE A O 1
ATOM 3805 N N . GLN A 1 469 ? 36.710 -10.838 -18.016 1.00 41.16 469 GLN A N 1
ATOM 3806 C CA . GLN A 1 469 ? 37.199 -11.488 -19.220 1.00 41.16 469 GLN A CA 1
ATOM 3807 C C . GLN A 1 469 ? 36.203 -12.593 -19.590 1.00 41.16 469 GLN A C 1
ATOM 3809 O O . GLN A 1 469 ? 36.176 -13.644 -18.953 1.00 41.16 469 GLN A O 1
ATOM 3814 N N . ILE A 1 470 ? 35.383 -12.367 -20.619 1.00 52.34 470 ILE A N 1
ATOM 3815 C CA . ILE A 1 470 ? 34.627 -13.442 -21.271 1.00 52.34 470 ILE A CA 1
ATOM 3816 C C . ILE A 1 470 ? 35.643 -14.237 -22.098 1.00 52.34 470 ILE A C 1
ATOM 3818 O O . ILE A 1 470 ? 35.922 -13.930 -23.252 1.00 52.34 470 ILE A O 1
ATOM 3822 N N . THR A 1 471 ? 36.276 -15.214 -21.453 1.00 49.28 471 THR A N 1
ATOM 3823 C CA . THR A 1 471 ? 37.193 -16.196 -22.060 1.00 49.28 471 THR A CA 1
ATOM 3824 C C . THR A 1 471 ? 36.458 -17.432 -22.591 1.00 49.28 471 THR A C 1
ATOM 3826 O O . THR A 1 471 ? 37.095 -18.401 -23.001 1.00 49.28 471 THR A O 1
ATOM 3829 N N . GLY A 1 472 ? 35.123 -17.412 -22.589 1.00 61.00 472 GLY A N 1
ATOM 3830 C CA . GLY A 1 472 ? 34.266 -18.485 -23.083 1.00 61.00 472 GLY A CA 1
ATOM 3831 C C . GLY A 1 472 ? 33.796 -18.254 -24.516 1.00 61.00 4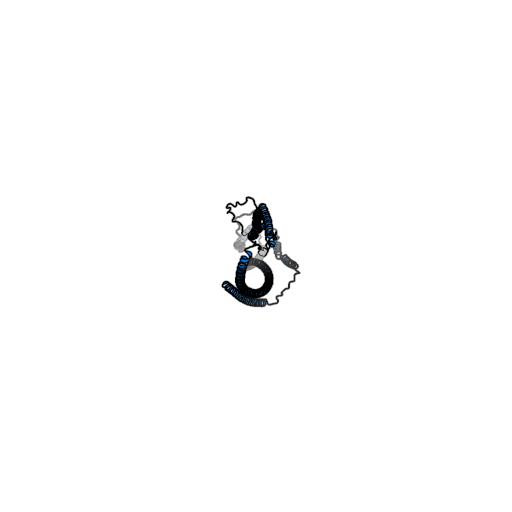72 GLY A C 1
ATOM 3832 O O . GLY A 1 472 ? 33.651 -17.117 -24.958 1.00 61.00 472 GLY A O 1
ATOM 3833 N N . ASP A 1 473 ? 33.552 -19.352 -25.236 1.00 76.44 473 ASP A N 1
ATOM 3834 C CA . ASP A 1 473 ? 32.849 -19.347 -26.521 1.00 76.44 473 ASP A CA 1
ATOM 3835 C C . ASP A 1 473 ? 31.488 -18.633 -26.348 1.00 76.44 473 ASP A C 1
ATOM 3837 O O . ASP A 1 473 ? 30.608 -19.167 -25.662 1.00 76.44 473 ASP A O 1
ATOM 3841 N N . PRO A 1 474 ? 31.281 -17.450 -26.962 1.00 75.81 474 PRO A N 1
ATOM 3842 C CA . PRO A 1 474 ? 30.068 -16.652 -26.779 1.00 75.81 474 PRO A CA 1
ATOM 3843 C C . PRO A 1 474 ? 28.795 -17.416 -27.150 1.00 75.81 474 PRO A C 1
ATOM 3845 O O . PRO A 1 474 ? 27.727 -17.187 -26.582 1.00 75.81 474 PRO A O 1
ATOM 3848 N N . VAL A 1 475 ? 28.905 -18.360 -28.091 1.00 78.94 475 VAL A N 1
ATOM 3849 C CA . VAL A 1 475 ? 27.785 -19.197 -28.523 1.00 78.94 475 VAL A CA 1
ATOM 3850 C C . VAL A 1 475 ? 27.449 -20.236 -27.453 1.00 78.94 475 VAL A C 1
ATOM 3852 O O . VAL A 1 475 ? 26.272 -20.526 -27.231 1.00 78.94 475 VAL A O 1
ATOM 3855 N N . ALA A 1 476 ? 28.453 -20.782 -26.764 1.00 75.12 476 ALA A N 1
ATOM 3856 C CA . ALA A 1 476 ? 28.249 -21.707 -25.653 1.00 75.12 476 ALA A CA 1
ATOM 3857 C C . ALA A 1 476 ? 27.629 -21.001 -24.436 1.00 75.12 476 ALA A C 1
ATOM 3859 O O . ALA A 1 476 ? 26.689 -21.533 -23.839 1.00 75.12 476 ALA A O 1
ATOM 3860 N N . ASP A 1 477 ? 28.079 -19.785 -24.124 1.00 75.38 477 ASP A N 1
ATOM 3861 C CA . ASP A 1 477 ? 27.524 -18.984 -23.028 1.00 75.38 477 ASP A CA 1
ATOM 3862 C C . ASP A 1 477 ? 26.080 -18.556 -23.311 1.00 75.38 477 ASP A C 1
ATOM 3864 O O . ASP A 1 477 ? 25.212 -18.701 -22.449 1.00 75.38 477 ASP A O 1
ATOM 3868 N N . MET A 1 478 ? 25.768 -18.146 -24.546 1.00 77.50 478 MET A N 1
ATOM 3869 C CA . MET A 1 478 ? 24.387 -17.874 -24.954 1.00 77.50 478 MET A CA 1
ATOM 3870 C C . MET A 1 478 ? 23.491 -19.114 -24.862 1.00 77.50 478 MET A C 1
ATOM 3872 O O . MET A 1 478 ? 22.363 -19.011 -24.382 1.00 77.50 478 MET A O 1
ATOM 3876 N N . ARG A 1 479 ? 23.966 -20.298 -25.279 1.00 85.25 479 ARG A N 1
ATOM 3877 C CA . ARG A 1 479 ? 23.193 -21.547 -25.134 1.00 85.25 479 ARG A CA 1
ATOM 3878 C C . ARG A 1 479 ? 22.923 -21.870 -23.670 1.00 85.25 479 ARG A C 1
ATOM 3880 O O . ARG A 1 479 ? 21.793 -22.199 -23.319 1.00 85.25 479 ARG A O 1
ATOM 3887 N N . ARG A 1 480 ? 23.933 -21.716 -22.813 1.00 81.62 480 ARG A N 1
ATOM 3888 C CA . ARG A 1 480 ? 23.797 -21.929 -21.370 1.00 81.62 480 ARG A CA 1
ATOM 3889 C C . ARG A 1 480 ? 22.810 -20.940 -20.752 1.00 81.62 480 ARG A C 1
ATOM 3891 O O . ARG A 1 480 ? 21.976 -21.345 -19.950 1.00 81.62 480 ARG A O 1
ATOM 3898 N N . GLN A 1 481 ? 22.848 -19.675 -21.168 1.00 84.81 481 GLN A N 1
ATOM 3899 C CA . GLN A 1 481 ? 21.903 -18.660 -20.711 1.00 84.81 481 GLN A CA 1
ATOM 3900 C C . GLN A 1 481 ? 20.469 -18.962 -21.165 1.00 84.81 481 GLN A C 1
ATOM 3902 O O . GLN A 1 481 ? 19.536 -18.801 -20.385 1.00 84.81 481 GLN A O 1
ATOM 3907 N N . VAL A 1 482 ? 20.277 -19.443 -22.397 1.00 90.12 482 VAL A N 1
ATOM 3908 C CA . VAL A 1 482 ? 18.961 -19.883 -22.891 1.00 90.12 482 VAL A CA 1
ATOM 3909 C C . VAL A 1 482 ? 18.425 -21.048 -22.059 1.00 90.12 482 VAL A C 1
ATOM 3911 O O . VAL A 1 482 ? 17.242 -21.071 -21.728 1.00 90.12 482 VAL A O 1
ATOM 3914 N N . GLU A 1 483 ? 19.282 -21.992 -21.679 1.00 91.06 483 GLU A N 1
ATOM 3915 C CA . GLU A 1 483 ? 18.890 -23.148 -20.871 1.00 91.06 483 GLU A CA 1
ATOM 3916 C C . GLU A 1 483 ? 18.552 -22.764 -19.422 1.00 91.06 483 GLU A C 1
ATOM 3918 O O . GLU A 1 483 ? 17.546 -23.226 -18.883 1.00 91.06 483 GLU A O 1
ATOM 3923 N N . ILE A 1 484 ? 19.309 -21.834 -18.829 1.00 87.50 484 ILE A N 1
ATOM 3924 C CA . ILE A 1 484 ? 18.989 -21.232 -17.525 1.00 87.50 484 ILE A CA 1
ATOM 3925 C C . ILE A 1 484 ? 17.647 -20.494 -17.590 1.00 87.50 484 ILE A C 1
ATOM 3927 O O . ILE A 1 484 ? 16.767 -20.752 -16.772 1.00 87.50 484 ILE A O 1
ATOM 3931 N N . ASN A 1 485 ? 17.450 -19.643 -18.600 1.00 90.19 485 ASN A N 1
ATOM 3932 C CA . ASN A 1 485 ? 16.201 -18.904 -18.777 1.00 90.19 485 ASN A CA 1
ATOM 3933 C C . ASN A 1 485 ? 15.007 -19.855 -18.959 1.00 90.19 485 ASN A C 1
ATOM 3935 O O . ASN A 1 485 ? 13.920 -19.580 -18.458 1.00 90.19 485 ASN A O 1
ATOM 3939 N N . LYS A 1 486 ? 15.198 -20.991 -19.642 1.00 95.12 486 LYS A N 1
ATOM 3940 C CA . LYS A 1 486 ? 14.158 -22.011 -19.810 1.00 95.12 486 LYS A CA 1
ATOM 3941 C C . LYS A 1 486 ? 13.762 -22.650 -18.474 1.00 95.12 486 LYS A C 1
ATOM 3943 O O . LYS A 1 486 ? 12.572 -22.765 -18.193 1.00 95.12 486 LYS A O 1
ATOM 3948 N N . LEU A 1 487 ? 14.737 -23.005 -17.635 1.00 92.75 487 LEU A N 1
ATOM 3949 C CA . LEU A 1 487 ? 14.479 -23.531 -16.289 1.00 92.75 487 LEU A CA 1
ATOM 3950 C C . LEU A 1 487 ? 13.785 -22.497 -15.390 1.00 92.75 487 LEU A C 1
ATOM 3952 O O . LEU A 1 487 ? 12.891 -22.847 -14.616 1.00 92.75 487 LEU A O 1
ATOM 3956 N N . ASP A 1 488 ? 14.159 -21.223 -15.506 1.00 90.12 488 ASP A N 1
ATOM 3957 C CA . ASP A 1 488 ? 13.515 -20.141 -14.761 1.00 90.12 488 ASP A CA 1
ATOM 3958 C C . ASP A 1 488 ? 12.065 -19.917 -15.204 1.00 90.12 488 ASP A C 1
ATOM 3960 O O . ASP A 1 488 ? 11.194 -19.723 -14.352 1.00 90.12 488 ASP A O 1
ATOM 3964 N N . ILE A 1 489 ? 11.773 -20.018 -16.506 1.00 91.06 489 ILE A N 1
ATOM 3965 C CA . ILE A 1 489 ? 10.399 -19.974 -17.028 1.00 91.06 489 ILE A CA 1
ATOM 3966 C C . ILE A 1 489 ? 9.569 -21.121 -16.440 1.00 91.06 489 ILE A C 1
ATOM 3968 O O . ILE A 1 489 ? 8.519 -20.860 -15.854 1.00 91.06 489 ILE A O 1
ATOM 3972 N N . GLU A 1 490 ? 10.055 -22.365 -16.492 1.00 91.81 490 GLU A N 1
ATOM 3973 C CA . GLU A 1 490 ? 9.345 -23.523 -15.920 1.00 91.81 490 GLU A CA 1
ATOM 3974 C C . GLU A 1 490 ? 9.089 -23.355 -14.409 1.00 91.81 490 GLU A C 1
ATOM 3976 O O . GLU A 1 490 ? 8.016 -23.684 -13.886 1.00 91.81 490 GLU A O 1
ATOM 3981 N N . ARG A 1 491 ? 10.058 -22.788 -13.681 1.00 94.06 491 ARG A N 1
ATOM 3982 C CA . ARG A 1 491 ? 9.912 -22.483 -12.253 1.00 94.06 491 ARG A CA 1
ATOM 3983 C C . ARG A 1 491 ? 8.851 -21.410 -12.002 1.00 94.06 491 ARG A C 1
ATOM 3985 O O . ARG A 1 491 ? 8.055 -21.551 -11.070 1.00 94.06 491 ARG A O 1
ATOM 3992 N N . LEU A 1 492 ? 8.836 -20.342 -12.798 1.00 92.81 492 LEU A N 1
ATOM 3993 C CA . LEU A 1 492 ? 7.853 -19.262 -12.690 1.00 92.81 492 LEU A CA 1
ATOM 3994 C C . LEU A 1 492 ? 6.441 -19.745 -13.037 1.00 92.81 492 LEU A C 1
ATOM 3996 O O . LEU A 1 492 ? 5.493 -19.398 -12.332 1.00 92.81 492 LEU A O 1
ATOM 4000 N N . GLU A 1 493 ? 6.296 -20.601 -14.046 1.00 94.00 493 GLU A N 1
ATOM 4001 C CA . GLU A 1 493 ? 5.020 -21.232 -14.392 1.00 94.00 493 GLU A CA 1
ATOM 4002 C C . GLU A 1 493 ? 4.480 -22.078 -13.235 1.00 94.00 493 GLU A C 1
ATOM 4004 O O . GLU A 1 493 ? 3.317 -21.935 -12.845 1.00 94.00 493 GLU A O 1
ATOM 4009 N N . LYS A 1 494 ? 5.335 -22.891 -12.602 1.00 95.12 494 LYS A N 1
ATOM 4010 C CA . LYS A 1 494 ? 4.958 -23.665 -11.412 1.00 95.12 494 LYS A CA 1
ATOM 4011 C C . LYS A 1 494 ? 4.508 -22.763 -10.258 1.00 95.12 494 LYS A C 1
ATOM 4013 O O . LYS A 1 494 ? 3.471 -23.021 -9.644 1.00 95.12 494 LYS A O 1
ATOM 4018 N N . ASN A 1 495 ? 5.248 -21.687 -9.990 1.00 91.38 495 ASN A N 1
ATOM 4019 C CA . ASN A 1 495 ? 4.891 -20.721 -8.950 1.00 91.38 495 ASN A CA 1
ATOM 4020 C C . ASN A 1 495 ? 3.538 -20.048 -9.237 1.00 91.38 495 ASN A C 1
ATOM 4022 O O . ASN A 1 495 ? 2.726 -19.902 -8.322 1.00 91.38 495 ASN A O 1
ATOM 4026 N N . ASN A 1 496 ? 3.261 -19.691 -10.495 1.00 93.50 496 ASN A N 1
ATOM 4027 C CA . ASN A 1 496 ? 1.976 -19.121 -10.905 1.00 93.50 496 ASN A CA 1
ATOM 4028 C C . ASN A 1 496 ? 0.813 -20.097 -10.671 1.00 93.50 496 ASN A C 1
ATOM 4030 O O . ASN A 1 496 ? -0.237 -19.690 -10.170 1.00 93.50 496 ASN A O 1
ATOM 4034 N N . VAL A 1 497 ? 0.999 -21.390 -10.957 1.00 95.19 497 VAL A N 1
ATOM 4035 C CA . VAL A 1 497 ? -0.009 -22.426 -10.671 1.00 95.19 497 VAL A CA 1
ATOM 4036 C C . VAL A 1 497 ? -0.309 -22.519 -9.169 1.00 95.19 497 VAL A C 1
ATOM 4038 O O . VAL A 1 497 ? -1.475 -22.594 -8.771 1.00 95.19 497 VAL A O 1
ATOM 4041 N N . ASP A 1 498 ? 0.713 -22.484 -8.315 1.00 91.94 498 ASP A N 1
ATOM 4042 C CA . ASP A 1 498 ? 0.533 -22.569 -6.860 1.00 91.94 498 ASP A CA 1
ATOM 4043 C C . ASP A 1 498 ? -0.099 -21.296 -6.263 1.00 91.94 498 ASP A C 1
ATOM 4045 O O . ASP A 1 498 ? -0.949 -21.372 -5.363 1.00 91.94 498 ASP A O 1
ATOM 4049 N N . LEU A 1 499 ? 0.230 -20.125 -6.814 1.00 94.31 499 LEU A N 1
ATOM 4050 C CA . LEU A 1 499 ? -0.435 -18.856 -6.503 1.00 94.31 499 LEU A CA 1
ATOM 4051 C C . LEU A 1 499 ? -1.922 -18.897 -6.866 1.00 94.31 499 LEU A C 1
ATOM 4053 O O . LEU A 1 499 ? -2.761 -18.559 -6.030 1.00 94.31 499 LEU A O 1
ATOM 4057 N N . MET A 1 500 ? -2.268 -19.387 -8.059 1.00 94.44 500 MET A N 1
ATOM 4058 C CA . MET A 1 500 ? -3.662 -19.531 -8.491 1.00 94.44 500 MET A CA 1
ATOM 4059 C C . MET A 1 500 ? -4.459 -20.467 -7.575 1.00 94.44 500 MET A C 1
ATOM 4061 O O . MET A 1 500 ? -5.574 -20.132 -7.169 1.00 94.44 500 MET A O 1
ATOM 4065 N N . LYS A 1 501 ? -3.874 -21.597 -7.152 1.00 94.94 501 LYS A N 1
ATOM 4066 C CA . LYS A 1 501 ? -4.493 -22.486 -6.148 1.00 94.94 501 LYS A CA 1
ATOM 4067 C C . LYS A 1 501 ? -4.735 -21.771 -4.819 1.00 94.94 501 LYS A C 1
ATOM 4069 O O . LYS A 1 501 ? -5.767 -21.973 -4.180 1.00 94.94 501 LYS A O 1
ATOM 4074 N N . THR A 1 502 ? -3.792 -20.937 -4.390 1.00 92.94 502 THR A N 1
ATOM 4075 C CA . THR A 1 502 ? -3.908 -20.175 -3.140 1.00 92.94 502 THR A CA 1
ATOM 4076 C C . THR A 1 502 ? -5.018 -19.129 -3.229 1.00 92.94 502 THR A C 1
ATOM 4078 O O . THR A 1 502 ? -5.838 -19.034 -2.315 1.00 92.94 502 THR A O 1
ATOM 4081 N N . ILE A 1 503 ? -5.106 -18.401 -4.347 1.00 92.19 503 ILE A N 1
ATOM 4082 C CA . ILE A 1 503 ? -6.189 -17.445 -4.616 1.00 92.19 503 ILE A CA 1
ATOM 4083 C C . ILE A 1 503 ? -7.548 -18.149 -4.560 1.00 92.19 503 ILE A C 1
ATOM 4085 O O . ILE A 1 503 ? -8.453 -17.663 -3.879 1.00 92.19 503 ILE A O 1
ATOM 4089 N N . HIS A 1 504 ? -7.673 -19.318 -5.194 1.00 92.94 504 HIS A N 1
ATOM 4090 C CA . HIS A 1 504 ? -8.919 -20.083 -5.199 1.00 92.94 504 HIS A CA 1
ATOM 4091 C C . HIS A 1 504 ? -9.349 -20.496 -3.781 1.00 92.94 504 HIS A C 1
ATOM 4093 O O . HIS A 1 504 ? -10.504 -20.298 -3.404 1.00 92.94 504 HIS A O 1
ATOM 4099 N N . ARG A 1 505 ? -8.414 -20.969 -2.942 1.00 92.31 505 ARG A N 1
ATOM 4100 C CA . ARG A 1 505 ? -8.700 -21.293 -1.528 1.00 92.31 505 ARG A CA 1
ATOM 4101 C C . ARG A 1 505 ? -9.176 -20.076 -0.735 1.00 92.31 505 ARG A C 1
ATOM 4103 O O . ARG A 1 505 ? -10.094 -20.183 0.076 1.00 92.31 505 ARG A O 1
ATOM 4110 N N . VAL A 1 506 ? -8.565 -18.911 -0.950 1.00 89.88 506 VAL A N 1
ATOM 4111 C CA . VAL A 1 506 ? -8.964 -17.668 -0.266 1.00 89.88 506 VAL A CA 1
ATOM 4112 C C . VAL A 1 506 ? -10.356 -17.215 -0.716 1.00 89.88 506 VAL A C 1
ATOM 4114 O O . VAL A 1 506 ? -11.149 -16.749 0.107 1.00 89.88 506 VAL A O 1
ATOM 4117 N N . GLN A 1 507 ? -10.678 -17.364 -2.003 1.00 90.00 507 GLN A N 1
ATOM 4118 C CA . GLN A 1 507 ? -12.004 -17.056 -2.540 1.00 90.00 507 GLN A CA 1
ATOM 4119 C C . GLN A 1 507 ? -13.080 -17.994 -1.976 1.00 90.00 507 GLN A C 1
ATOM 4121 O O . GLN A 1 507 ? -14.117 -17.506 -1.525 1.00 90.00 507 GLN A O 1
ATOM 4126 N N . GLU A 1 508 ? -12.813 -19.299 -1.892 1.00 89.81 508 GLU A N 1
ATOM 4127 C CA . GLU A 1 508 ? -13.715 -20.278 -1.267 1.00 89.81 508 GLU A CA 1
ATOM 4128 C C . GLU A 1 508 ? -13.966 -19.965 0.212 1.00 89.81 508 GLU A C 1
ATOM 4130 O O . GLU A 1 508 ? -15.112 -19.916 0.658 1.00 89.81 508 GLU A O 1
ATOM 4135 N N . GLN A 1 509 ? -12.914 -19.655 0.976 1.00 88.19 509 GLN A N 1
ATOM 4136 C CA . GLN A 1 509 ? -13.054 -19.271 2.384 1.00 88.19 509 GLN A CA 1
ATOM 4137 C C . GLN A 1 509 ? -13.859 -17.977 2.565 1.00 88.19 509 GLN A C 1
ATOM 4139 O O . GLN A 1 509 ? -14.623 -17.853 3.525 1.00 88.19 509 GLN A O 1
ATOM 4144 N N . ARG A 1 510 ? -13.716 -17.007 1.649 1.00 81.31 510 ARG A N 1
ATOM 4145 C CA . ARG A 1 510 ? -14.544 -15.789 1.636 1.00 81.31 510 ARG A CA 1
ATOM 4146 C C . ARG A 1 510 ? -16.004 -16.088 1.315 1.00 81.31 510 ARG A C 1
ATOM 4148 O O . ARG A 1 510 ? -16.874 -15.437 1.888 1.00 81.31 510 ARG A O 1
ATOM 4155 N N . PHE A 1 511 ? -16.269 -17.044 0.429 1.00 80.69 511 PHE A N 1
ATOM 4156 C CA . PHE A 1 511 ? -17.628 -17.451 0.084 1.00 80.69 511 PHE A CA 1
ATOM 4157 C C . PHE A 1 511 ? -18.314 -18.146 1.268 1.00 80.69 511 PHE A C 1
ATOM 4159 O O . PHE A 1 511 ? -19.422 -17.770 1.639 1.00 80.69 511 PHE A O 1
ATOM 4166 N N . ILE A 1 512 ? -17.610 -19.057 1.949 1.00 77.50 512 ILE A N 1
ATOM 4167 C CA . ILE A 1 512 ? -18.100 -19.741 3.158 1.00 77.50 512 ILE A CA 1
ATOM 4168 C C . ILE A 1 512 ? -18.386 -18.738 4.287 1.00 77.50 512 ILE A C 1
ATOM 4170 O O . ILE A 1 512 ? -19.430 -18.813 4.926 1.00 77.50 512 ILE A O 1
ATOM 4174 N N . LYS A 1 513 ? -17.511 -17.742 4.493 1.00 73.06 513 LYS A N 1
ATOM 4175 C CA . LYS A 1 513 ? -17.720 -16.669 5.486 1.00 73.06 513 LYS A CA 1
ATOM 4176 C C . LYS A 1 513 ? -18.880 -15.717 5.182 1.00 73.06 513 LYS A C 1
ATOM 4178 O O . LYS A 1 513 ? -19.255 -14.964 6.067 1.00 73.06 513 LYS A O 1
ATOM 4183 N N . LYS A 1 514 ? -19.375 -15.668 3.943 1.00 71.75 514 LYS A N 1
ATOM 4184 C CA . LYS A 1 514 ? -20.575 -14.890 3.591 1.00 71.75 514 LYS A CA 1
ATOM 4185 C C . LYS A 1 514 ? -21.868 -15.676 3.808 1.00 71.75 514 LYS A C 1
ATOM 4187 O O . LYS A 1 514 ? -22.930 -15.066 3.820 1.00 71.75 514 LYS A O 1
ATOM 4192 N N . PHE A 1 515 ? -21.775 -17.001 3.909 1.00 63.25 515 PHE A N 1
ATOM 4193 C CA . PHE A 1 515 ? -22.920 -17.901 4.032 1.00 63.25 515 PHE A CA 1
ATOM 4194 C C . PHE A 1 515 ? -23.208 -18.322 5.482 1.00 63.25 515 PHE A C 1
ATOM 4196 O O . PHE A 1 515 ? -24.340 -18.689 5.789 1.00 63.25 515 PHE A O 1
ATOM 4203 N N . LEU A 1 516 ? -22.192 -18.275 6.349 1.00 52.03 516 LEU A N 1
ATOM 4204 C CA . LEU A 1 516 ? -22.290 -18.390 7.809 1.00 52.03 516 LEU A CA 1
ATOM 4205 C C . LEU A 1 516 ? -22.418 -17.004 8.439 1.00 52.03 516 LEU A C 1
ATOM 4207 O O . LEU A 1 516 ? -23.163 -16.893 9.438 1.00 52.03 516 LEU A O 1
#

pLDDT: mean 72.88, std 21.24, range [25.34, 95.94]

Foldseek 3Di:
DVVLVVLLVLLVVLLVLLLVLLVVLVVVDDDDFDAQPVGRPDTPVRLNVDDDDPPDDSVCVNVVSVSSSVSSVVSLVVSLVVVCVVPPPDPPDDPPVDPDDDPPDRPSRVSNVVSVVSVVSVVVVVVVVVVPPPPPDPPDDPDDDDDCCPVCVVVVVVVVVVVVVVVVVVVVVVVVVVVVVVVVVVVVVVVVVVVVVVVVVVVVVVVVVVVVVVVVVVVVVVVVVVVVVVVVVVVVVVVVVVVVVVVVVVVVVVVVVVVVVVVVVVVVVVVVVVVVVVVVVVVVVVVVVVVVVVVVVVVVVVVVVVVVVVVVVVVVVVVVVVVVVVVVVVVVVVVVVVVVVVVVVVVVVVVVVVVVPPDDDDDDDDPVVVVVVVVVVVVVVPPDDCPVVVVVVVVVVVVVVVVVVDPDDDDDDDDDDDDDDDDDDDDPVVVVVVVPPPDDDPPDPVVVVVVVVVVVVPPDPDDDDPPPDPPDDVVVVVVVVVVVVVVVVVVVVVVVVVVVVVVVVVVVVVVVVVVD

InterPro domains:
  IPR060104 Coiled-coil domain-containing protein 157, N-terminal domain [PF28226] (5-141)

Radius of gyration: 86.59 Å; chains: 1; bounding box: 166×70×257 Å

Secondary structure (DSSP, 8-state):
-HHHHHHHHHHHHHHHHHHHHHHHHHHH-TT--PBPSSSTTSBHHHHHT----TTS-HHHHHHHHHHHHHHHHHHHHHHHHHHHHT-TT----------PPPTT--HHHHHHHHHHHHHHHHHHHHHHHHTTSSS---SSSS---SSTHHHHHHHHHHHHHHHHHHHHHHHHHHHHHHHHHHHHHHHHHHHHHHHHHHHHHHHHHHHHHHHHHHHHHHHHHHHHHHHHHHHHHHHHHHHHHHHHHHHHHHHHHHHHHHHHHHHHHHHHHHHHHHHHHHHHHHHHHHHHHHHHHHHHHHHHHHHHHHHHHHHHHHHHHHHHHHHHHHHHHHHHHHHHHHHHHHHHHHHHHHHHHHHTT-SS------HHHHHHHHHHHHHHTTSS-THHHHHHHHHHHHHHHHHHTT-----S---------------HHHHHHTSSSSS----SSHHHHHHHTTTGGGS---S--------S-HHHHHHHHHHHHHHHHHHHHHHHHHHHHHHHHHHHHHHHHHH-